Protein AF-0000000083565884 (afdb_homodimer)

Solvent-accessible surface area (backbone atoms only — not comparable to full-atom values): 30016 Å² total; per-residue (Å²): 119,17,56,61,59,46,30,60,46,51,74,33,72,59,46,45,48,50,52,52,52,27,67,76,38,67,40,35,70,66,57,49,22,66,74,66,72,49,54,63,68,60,50,47,53,42,50,52,50,34,39,74,70,49,28,30,48,76,53,93,79,23,34,33,56,29,60,47,24,47,51,52,49,49,50,47,49,53,40,33,52,50,39,27,39,47,63,76,42,49,91,49,38,46,62,48,35,72,76,38,78,78,64,62,69,70,49,48,70,78,40,50,74,33,60,42,37,95,92,40,52,57,44,11,57,49,50,50,52,54,54,58,71,68,54,83,55,64,43,38,41,33,34,46,42,59,80,43,69,73,60,49,49,56,52,49,55,39,44,73,71,64,24,30,35,37,40,32,29,19,48,70,31,62,70,67,49,72,78,72,92,60,68,61,70,54,91,42,52,46,43,30,38,26,84,61,84,50,62,45,28,36,40,38,44,74,62,38,29,37,40,32,38,41,58,93,85,38,59,41,27,28,37,35,31,63,47,65,66,37,35,53,50,51,48,50,55,51,51,60,53,53,73,70,32,43,78,51,85,71,77,57,70,68,81,80,77,80,79,78,78,76,77,77,75,79,69,80,77,81,83,82,132,116,16,58,62,60,47,30,60,45,50,72,32,71,61,46,46,48,51,52,52,51,26,67,75,39,66,40,34,69,64,58,48,22,64,75,66,71,50,54,62,68,59,49,48,52,43,51,51,50,34,39,73,73,50,29,29,48,77,53,95,78,23,33,33,57,30,60,48,23,47,50,51,50,50,48,49,50,55,39,33,53,50,40,26,39,47,62,77,42,50,89,48,39,47,61,48,36,72,75,36,80,78,64,62,67,70,49,49,72,78,39,48,75,34,59,40,36,95,92,41,51,58,44,12,57,52,50,49,51,54,52,58,70,69,54,82,53,63,42,38,40,32,34,46,41,60,80,44,70,72,61,49,49,54,53,48,55,39,41,73,73,65,24,32,35,38,42,34,27,20,48,70,30,63,71,67,48,72,78,73,91,61,69,63,68,54,91,42,52,47,44,30,37,27,84,59,85,49,60,46,28,36,39,36,45,76,63,38,28,36,41,32,39,41,58,95,85,38,59,40,28,28,37,35,30,64,47,66,66,37,34,54,51,51,50,51,55,49,49,59,52,52,74,70,32,44,79,51,84,70,76,58,70,67,79,79,77,83,78,76,78,76,78,74,76,83,67,84,84,75,90,86,130

Radius of gyration: 36.85 Å; Cα contacts (8 Å, |Δi|>4): 838; chains: 2; bounding box: 106×124×92 Å

Foldseek 3Di:
DVVVVVCLCPVDVLLLVLLVVQLVHKAALVVSCVVVVDDSVVSVVSQVVCVVVVQWDDDPRIIHGDPVVVVVSVVVVVVVLQVVLCVVPVVCVVQVCVLPVPDRSCLQSPKDKDFADPVRNCRALVVVLVPLVPDDFQEKEKEDQADDPSVVVSVVVVLVVNRQYEYEYEPVRVVVDDDDPDQRPQPRYWYWYAPDGDQKMWMDGPQKIWIFGHDPRRGGMIMMDRDPSNNVVSVVSRVVRRVRIDIDRSDRPPDPPPPPPPPPVVPPPDDDD/DVVVVVCLCPVDVLLLVLLVVQLVHKAALVVSCVVVVDDSVVSVVSQVVCVVVVQWDDDPRIIHGDPVVVVVSVVVVVVVLQVVLCVVPVVCVVQVCVLPVPDRSCLQSPKDKDFADPVRNCRALVVVLVPLVPDDFQEKEKEDQADDPSVVVSVVVVLVVNRQYEYEYEPVRVVVDDDDPDQRPQPRYWYWYAPDGDQKMWMDGPQKIWIFGHDPRRGGMIMMDRDPSNNVVSVVSRVVRRVRIDIDRSDRPPDPPPPPPPPPVVDDPDDDD

Sequence (546 aa):
MGYDWGKQLFSSPHRLEVLRELRAAPADTQTLTDALSISRVTVQRHLNRCCELGWIHKVDGRYELTPLGDRVCEATATYLDRLDVLESHADVIDGLAAIDDGFDPLVLTEATVSVAESNNPHEPISHYRRAMSEATTDEIRGILPVFSELLIEVHRDLLEAGVETELLTPQSVLEAAPPPDQPVAGGQFTLYVHEEPLEFGVTLTDERAFVGLYDDGAFVACIESDEAAFRDWVVDVYEGHRSRARQVGIEATGARDGDGDGSAANGLDSDSGMGYDWGKQLFSSPHRLEVLRELRAAPADTQTLTDALSISRVTVQRHLNRCCELGWIHKVDGRYELTPLGDRVCEATATYLDRLDVLESHADVIDGLAAIDDGFDPLVLTEATVSVAESNNPHEPISHYRRAMSEATTDEIRGILPVFSELLIEVHRDLLEAGVETELLTPQSVLEAAPPPDQPVAGGQFTLYVHEEPLEFGVTLTDERAFVGLYDDGAFVACIESDEAAFRDWVVDVYEGHRSRARQVGIEATGARDGDGDGSAANGLDSDSG

InterPro domains:
  IPR013561 Methanogenesis regulatory protein FilR1, middle domain [PF08350] (121-243)
  IPR036388 Winged helix-like DNA-binding domain superfamily [G3DSA:1.10.10.10] (8-96)
  IPR036390 Winged helix DNA-binding domain superfamily [SSF46785] (9-85)
  IPR057527 HVO_A0261-like, N-terminal domain [PF25213] (9-84)

Structure (mmCIF, N/CA/C/O backbone):
data_AF-0000000083565884-model_v1
#
loop_
_entity.id
_entity.type
_entity.pdbx_description
1 polymer 'Putative transcriptional regulator'
#
loop_
_atom_site.group_PDB
_atom_site.id
_atom_site.type_symbol
_atom_site.label_atom_id
_atom_site.label_alt_id
_atom_site.label_comp_id
_atom_site.label_asym_id
_atom_site.label_entity_id
_atom_site.label_seq_id
_atom_site.pdbx_PDB_ins_code
_atom_site.Cartn_x
_atom_site.Cartn_y
_atom_site.Cartn_z
_atom_site.occupancy
_atom_site.B_iso_or_equiv
_atom_site.auth_seq_id
_atom_site.auth_comp_id
_atom_site.auth_asym_id
_atom_site.auth_atom_id
_atom_site.pdbx_PDB_model_num
ATOM 1 N N . MET A 1 1 ? -13.641 -5.945 -9.203 1 66.31 1 MET A N 1
ATOM 2 C CA . MET A 1 1 ? -13.312 -7.316 -8.82 1 66.31 1 MET A CA 1
ATOM 3 C C . MET A 1 1 ? -12.562 -7.348 -7.492 1 66.31 1 MET A C 1
ATOM 5 O O . MET A 1 1 ? -12.891 -8.141 -6.605 1 66.31 1 MET A O 1
ATOM 9 N N . GLY A 1 2 ? -11.727 -6.555 -7.047 1 83.81 2 GLY A N 1
ATOM 10 C CA . GLY A 1 2 ? -11.039 -6.562 -5.766 1 83.81 2 GLY A CA 1
ATOM 11 C C . GLY A 1 2 ? -11.93 -6.156 -4.605 1 83.81 2 GLY A C 1
ATOM 12 O O . GLY A 1 2 ? -11.641 -6.492 -3.453 1 83.81 2 GLY A O 1
ATOM 13 N N . TYR A 1 3 ? -13.117 -5.754 -4.961 1 88.62 3 TYR A N 1
ATOM 14 C CA . TYR A 1 3 ? -14.008 -5.223 -3.938 1 88.62 3 TYR A CA 1
ATOM 15 C C . TYR A 1 3 ? -14.695 -6.344 -3.172 1 88.62 3 TYR A C 1
ATOM 17 O O . TYR A 1 3 ? -14.93 -6.23 -1.966 1 88.62 3 TYR A O 1
ATOM 25 N N . ASP A 1 4 ? -14.961 -7.426 -3.844 1 91.38 4 ASP A N 1
ATOM 26 C CA . ASP A 1 4 ? -15.617 -8.555 -3.199 1 91.38 4 ASP A CA 1
ATOM 27 C C . ASP A 1 4 ? -14.758 -9.133 -2.076 1 91.38 4 ASP A C 1
ATOM 29 O O . ASP A 1 4 ? -15.258 -9.43 -0.991 1 91.38 4 ASP A O 1
ATOM 33 N N . TRP A 1 5 ? -13.5 -9.266 -2.395 1 94.12 5 TRP A N 1
ATOM 34 C CA . TRP A 1 5 ? -12.602 -9.773 -1.361 1 94.12 5 TRP A CA 1
ATOM 35 C C . TRP A 1 5 ? -12.477 -8.781 -0.212 1 94.12 5 TRP A C 1
ATOM 37 O O . TRP A 1 5 ? -12.438 -9.172 0.956 1 94.12 5 TRP A O 1
ATOM 47 N N . GLY A 1 6 ? -12.43 -7.496 -0.551 1 94.12 6 GLY A N 1
ATOM 48 C CA . GLY A 1 6 ? -12.461 -6.492 0.5 1 94.12 6 GLY A CA 1
ATOM 49 C C . GLY A 1 6 ? -13.688 -6.594 1.385 1 94.12 6 GLY A C 1
ATOM 50 O O . GLY A 1 6 ? -13.586 -6.535 2.611 1 94.12 6 GLY A O 1
ATOM 51 N N . LYS A 1 7 ? -14.797 -6.801 0.75 1 92.56 7 LYS A N 1
ATOM 52 C CA . LYS A 1 7 ? -16.047 -6.949 1.493 1 92.56 7 LYS A CA 1
ATOM 53 C C . LYS A 1 7 ? -15.984 -8.148 2.432 1 92.56 7 LYS A C 1
ATOM 55 O O . LYS A 1 7 ? -16.453 -8.078 3.57 1 92.56 7 LYS A O 1
ATOM 60 N N . GLN A 1 8 ? -15.414 -9.219 1.93 1 91.88 8 GLN A N 1
ATOM 61 C CA . GLN A 1 8 ? -15.273 -10.414 2.76 1 91.88 8 GLN A CA 1
ATOM 62 C C . GLN A 1 8 ? -14.461 -10.117 4.012 1 91.88 8 GLN A C 1
ATOM 64 O O . GLN A 1 8 ? -14.766 -10.625 5.094 1 91.88 8 GLN A O 1
ATOM 69 N N . LEU A 1 9 ? -13.484 -9.328 3.869 1 93.5 9 LEU A N 1
ATOM 70 C CA . LEU A 1 9 ? -12.539 -9.086 4.949 1 93.5 9 LEU A CA 1
ATOM 71 C C . LEU A 1 9 ? -13.078 -8.055 5.934 1 93.5 9 LEU A C 1
ATOM 73 O O . LEU A 1 9 ? -12.758 -8.094 7.121 1 93.5 9 LEU A O 1
ATOM 77 N N . PHE A 1 10 ? -13.938 -7.156 5.461 1 91.81 10 PHE A N 1
ATOM 78 C CA . PHE A 1 10 ? -14.367 -6.066 6.32 1 91.81 10 PHE A CA 1
ATOM 79 C C . PHE A 1 10 ? -15.812 -6.273 6.777 1 91.81 10 PHE A C 1
ATOM 81 O O . PHE A 1 10 ? -16.328 -5.5 7.578 1 91.81 10 PHE A O 1
ATOM 88 N N . SER A 1 11 ? -16.438 -7.332 6.328 1 85.5 11 SER A N 1
ATOM 89 C CA . SER A 1 11 ? -17.812 -7.621 6.754 1 85.5 11 SER A CA 1
ATOM 90 C C . SER A 1 11 ? -17.828 -8.297 8.125 1 85.5 11 SER A C 1
ATOM 92 O O . SER A 1 11 ? -18.859 -8.32 8.789 1 85.5 11 SER A O 1
ATOM 94 N N . SER A 1 12 ? -16.688 -8.852 8.5 1 82.88 12 SER A N 1
ATOM 95 C CA . SER A 1 12 ? -16.562 -9.477 9.812 1 82.88 12 SER A CA 1
ATOM 96 C C . SER A 1 12 ? -15.172 -9.281 10.391 1 82.88 12 SER A C 1
ATOM 98 O O . SER A 1 12 ? -14.188 -9.797 9.852 1 82.88 12 SER A O 1
ATOM 100 N N . PRO A 1 13 ? -15.156 -8.617 11.5 1 83.62 13 PRO A N 1
ATOM 101 C CA . PRO A 1 13 ? -13.836 -8.445 12.109 1 83.62 13 PRO A CA 1
ATOM 102 C C . PRO A 1 13 ? -13.195 -9.773 12.508 1 83.62 13 PRO A C 1
ATOM 104 O O . PRO A 1 13 ? -11.969 -9.898 12.492 1 83.62 13 PRO A O 1
ATOM 107 N N . HIS A 1 14 ? -13.977 -10.719 12.664 1 90.5 14 HIS A N 1
ATOM 108 C CA . HIS A 1 14 ? -13.461 -12 13.125 1 90.5 14 HIS A CA 1
ATOM 109 C C . HIS A 1 14 ? -12.75 -12.75 12.008 1 90.5 14 HIS A C 1
ATOM 111 O O . HIS A 1 14 ? -11.781 -13.477 12.258 1 90.5 14 HIS A O 1
ATOM 117 N N . ARG A 1 15 ? -13.18 -12.562 10.797 1 91.5 15 ARG A N 1
ATOM 118 C CA . ARG A 1 15 ? -12.531 -13.242 9.68 1 91.5 15 ARG A CA 1
ATOM 119 C C . ARG A 1 15 ? -11.086 -12.789 9.531 1 91.5 15 ARG A C 1
ATOM 121 O O . ARG A 1 15 ? -10.18 -13.609 9.352 1 91.5 15 ARG A O 1
ATOM 128 N N . LEU A 1 16 ? -10.938 -11.5 9.594 1 92.06 16 LEU A N 1
ATOM 129 C CA . LEU A 1 16 ? -9.578 -10.961 9.523 1 92.06 16 LEU A CA 1
ATOM 130 C C . LEU A 1 16 ? -8.742 -11.43 10.703 1 92.06 16 LEU A C 1
ATOM 132 O O . LEU A 1 16 ? -7.559 -11.742 10.555 1 92.06 16 LEU A O 1
ATOM 136 N N . GLU A 1 17 ? -9.344 -11.508 11.828 1 94.38 17 GLU A N 1
ATOM 137 C CA . GLU A 1 17 ? -8.641 -11.961 13.023 1 94.38 17 GLU A CA 1
ATOM 138 C C . GLU A 1 17 ? -8.203 -13.422 12.891 1 94.38 17 GLU A C 1
ATOM 140 O O . GLU A 1 17 ? -7.105 -13.781 13.312 1 94.38 17 GLU A O 1
ATOM 145 N N . VAL A 1 18 ? -9.039 -14.18 12.367 1 96.56 18 VAL A N 1
ATOM 146 C CA . VAL A 1 18 ? -8.719 -15.586 12.133 1 96.56 18 VAL A CA 1
ATOM 147 C C . VAL A 1 18 ? -7.492 -15.688 11.227 1 96.56 18 VAL A C 1
ATOM 149 O O . VAL A 1 18 ? -6.555 -16.438 11.523 1 96.56 18 VAL A O 1
ATOM 152 N N . LEU A 1 19 ? -7.488 -14.938 10.133 1 96.25 19 LEU A N 1
ATOM 153 C CA . LEU A 1 19 ? -6.375 -14.961 9.188 1 96.25 19 LEU A CA 1
ATOM 154 C C . LEU A 1 19 ? -5.09 -14.484 9.859 1 96.25 19 LEU A C 1
ATOM 156 O O . LEU A 1 19 ? -4.02 -15.047 9.625 1 96.25 19 LEU A O 1
ATOM 160 N N . ARG A 1 20 ? -5.246 -13.516 10.711 1 95.44 20 ARG A N 1
ATOM 161 C CA . ARG A 1 20 ? -4.082 -12.984 11.414 1 95.44 20 ARG A CA 1
ATOM 162 C C . ARG A 1 20 ? -3.494 -14.023 12.367 1 95.44 20 ARG A C 1
ATOM 164 O O . ARG A 1 20 ? -2.273 -14.164 12.453 1 95.44 20 ARG A O 1
ATOM 171 N N . GLU A 1 21 ? -4.367 -14.711 13.078 1 97 21 GLU A N 1
ATOM 172 C CA . GLU A 1 21 ? -3.914 -15.766 13.977 1 97 21 GLU A CA 1
ATOM 173 C C . GLU A 1 21 ? -3.195 -16.875 13.219 1 97 21 GLU A C 1
ATOM 175 O O . GLU A 1 21 ? -2.145 -17.344 13.656 1 97 21 GLU A O 1
ATOM 180 N N . LEU A 1 22 ? -3.744 -17.203 12.094 1 97.69 22 LEU A N 1
ATOM 181 C CA . LEU A 1 22 ? -3.16 -18.281 11.297 1 97.69 22 LEU A CA 1
ATOM 182 C C . LEU A 1 22 ? -1.846 -17.828 10.672 1 97.69 22 LEU A C 1
ATOM 184 O O . LEU A 1 22 ? -0.985 -18.656 10.367 1 97.69 22 LEU A O 1
ATOM 188 N N . ARG A 1 23 ? -1.765 -16.562 10.367 1 96.12 23 ARG A N 1
ATOM 189 C CA . ARG A 1 23 ? -0.519 -16.031 9.812 1 96.12 23 ARG A CA 1
ATOM 190 C C . ARG A 1 23 ? 0.621 -16.156 10.82 1 96.12 23 ARG A C 1
ATOM 192 O O . ARG A 1 23 ? 1.775 -16.359 10.438 1 96.12 23 ARG A O 1
ATOM 199 N N . ALA A 1 24 ? 0.293 -16.062 12.062 1 95.56 24 ALA A N 1
ATOM 200 C CA . ALA A 1 24 ? 1.287 -16.25 13.117 1 95.56 24 ALA A CA 1
ATOM 201 C C . ALA A 1 24 ? 1.721 -17.703 13.227 1 95.56 24 ALA A C 1
ATOM 203 O O . ALA A 1 24 ? 2.91 -18 13.375 1 95.56 24 ALA A O 1
ATOM 204 N N . ALA A 1 25 ? 0.725 -18.547 13.18 1 96 25 ALA A N 1
ATOM 205 C CA . ALA A 1 25 ? 0.994 -19.969 13.227 1 96 25 ALA A CA 1
ATOM 206 C C . ALA A 1 25 ? -0.243 -20.781 12.836 1 96 25 ALA A C 1
ATOM 208 O O . ALA A 1 25 ? -1.37 -20.391 13.141 1 96 25 ALA A O 1
ATOM 209 N N . PRO A 1 26 ? 0.029 -21.938 12.25 1 97.44 26 PRO A N 1
ATOM 210 C CA . PRO A 1 26 ? -1.104 -22.844 12.008 1 97.44 26 PRO A CA 1
ATOM 211 C C . PRO A 1 26 ? -1.864 -23.188 13.281 1 97.44 26 PRO A C 1
ATOM 213 O O . PRO A 1 26 ? -1.269 -23.266 14.359 1 97.44 26 PRO A O 1
ATOM 216 N N . ALA A 1 27 ? -3.152 -23.406 13.156 1 98 27 ALA A N 1
ATOM 217 C CA . ALA A 1 27 ? -3.961 -23.641 14.352 1 98 27 ALA A CA 1
ATOM 218 C C . ALA A 1 27 ? -5.199 -24.469 14.008 1 98 27 ALA A C 1
ATOM 220 O O . ALA A 1 27 ? -5.66 -24.469 12.867 1 98 27 ALA A O 1
ATOM 221 N N . ASP A 1 28 ? -5.641 -25.203 15.008 1 97.38 28 ASP A N 1
ATOM 222 C CA . ASP A 1 28 ? -6.918 -25.891 14.852 1 97.38 28 ASP A CA 1
ATOM 223 C C . ASP A 1 28 ? -8.07 -25.047 15.375 1 97.38 28 ASP A C 1
ATOM 225 O O . ASP A 1 28 ? -7.859 -23.938 15.867 1 97.38 28 ASP A O 1
ATOM 229 N N . THR A 1 29 ? -9.242 -25.562 15.203 1 96.5 29 THR A N 1
ATOM 230 C CA . THR A 1 29 ? -10.445 -24.828 15.547 1 96.5 29 THR A CA 1
ATOM 231 C C . THR A 1 29 ? -10.469 -24.469 17.031 1 96.5 29 THR A C 1
ATOM 233 O O . THR A 1 29 ? -10.844 -23.359 17.406 1 96.5 29 THR A O 1
ATOM 236 N N . GLN A 1 30 ? -10.031 -25.359 17.844 1 96.81 30 GLN A N 1
ATOM 237 C CA . GLN A 1 30 ? -10.047 -25.141 19.281 1 96.81 30 GLN A CA 1
ATOM 238 C C . GLN A 1 30 ? -9.094 -24 19.672 1 96.81 30 GLN A C 1
ATOM 240 O O . GLN A 1 30 ? -9.461 -23.125 20.453 1 96.81 30 GLN A O 1
ATOM 245 N N . THR A 1 31 ? -7.914 -24.078 19.156 1 97.25 31 THR A N 1
ATOM 246 C CA . THR A 1 31 ? -6.918 -23.047 19.422 1 97.25 31 THR A CA 1
ATOM 247 C C . THR A 1 31 ? -7.441 -21.672 19 1 97.25 31 THR A C 1
ATOM 249 O O . THR A 1 31 ? -7.277 -20.703 19.734 1 97.25 31 THR A O 1
ATOM 252 N N . LEU A 1 32 ? -8.078 -21.594 17.875 1 97.62 32 LEU A N 1
ATOM 253 C CA . LEU A 1 32 ? -8.609 -20.328 17.375 1 97.62 32 LEU A CA 1
ATOM 254 C C . LEU A 1 32 ? -9.773 -19.844 18.234 1 97.62 32 LEU A C 1
ATOM 256 O O . LEU A 1 32 ? -9.891 -18.656 18.5 1 97.62 32 LEU A O 1
ATOM 260 N N . THR A 1 33 ? -10.648 -20.781 18.688 1 97.38 33 THR A N 1
ATOM 261 C CA . THR A 1 33 ? -11.758 -20.438 19.578 1 97.38 33 THR A CA 1
ATOM 262 C C . THR A 1 33 ? -11.25 -19.812 20.875 1 97.38 33 THR A C 1
ATOM 264 O O . THR A 1 33 ? -11.773 -18.797 21.328 1 97.38 33 THR A O 1
ATOM 267 N N . ASP A 1 34 ? -10.211 -20.375 21.375 1 96.94 34 ASP A N 1
ATOM 268 C CA . ASP A 1 34 ? -9.625 -19.891 22.625 1 96.94 34 ASP A CA 1
ATOM 269 C C . ASP A 1 34 ? -8.953 -18.531 22.422 1 96.94 34 ASP A C 1
ATOM 271 O O . ASP A 1 34 ? -9.125 -17.625 23.234 1 96.94 34 ASP A O 1
ATOM 275 N N . ALA A 1 35 ? -8.234 -18.406 21.359 1 95.62 35 ALA A N 1
ATOM 276 C CA . ALA A 1 35 ? -7.445 -17.203 21.094 1 95.62 35 ALA A CA 1
ATOM 277 C C . ALA A 1 35 ? -8.352 -16 20.797 1 95.62 35 ALA A C 1
ATOM 279 O O . ALA A 1 35 ? -8.047 -14.883 21.203 1 95.62 35 ALA A O 1
ATOM 280 N N . LEU A 1 36 ? -9.438 -16.219 20.125 1 95.38 36 LEU A N 1
ATOM 281 C CA . LEU A 1 36 ? -10.281 -15.125 19.656 1 95.38 36 LEU A CA 1
ATOM 282 C C . LEU A 1 36 ? -11.469 -14.922 20.578 1 95.38 36 LEU A C 1
ATOM 284 O O . LEU A 1 36 ? -12.18 -13.914 20.484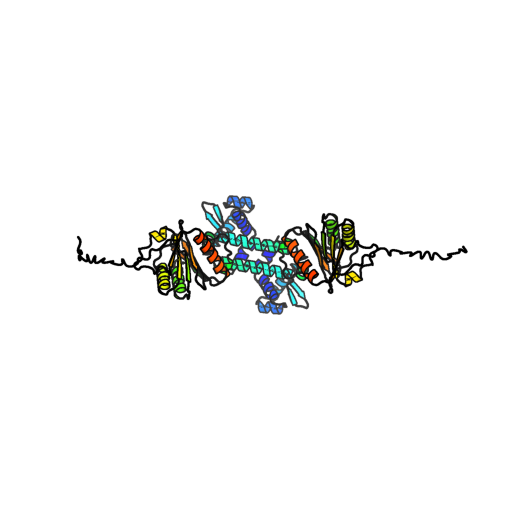 1 95.38 36 LEU A O 1
ATOM 288 N N . SER A 1 37 ? -11.734 -15.797 21.453 1 94.88 37 SER A N 1
ATOM 289 C CA . SER A 1 37 ? -12.836 -15.734 22.406 1 94.88 37 SER A CA 1
ATOM 290 C C . SER A 1 37 ? -14.18 -15.57 21.703 1 94.88 37 SER A C 1
ATOM 292 O O . SER A 1 37 ? -14.977 -14.703 22.062 1 94.88 37 SER A O 1
ATOM 294 N N . ILE A 1 38 ? -14.32 -16.297 20.656 1 94.44 38 ILE A N 1
ATOM 295 C CA . ILE A 1 38 ? -15.594 -16.375 19.953 1 94.44 38 ILE A CA 1
ATOM 296 C C . ILE A 1 38 ? -16.031 -17.844 19.859 1 94.44 38 ILE A C 1
ATOM 298 O O . ILE A 1 38 ? -15.242 -18.75 20.109 1 94.44 38 ILE A O 1
ATOM 302 N N . SER A 1 39 ? -17.266 -18.125 19.531 1 95.25 39 SER A N 1
ATOM 303 C CA . SER A 1 39 ? -17.828 -19.469 19.531 1 95.25 39 SER A CA 1
ATOM 304 C C . SER A 1 39 ? -17.172 -20.344 18.469 1 95.25 39 SER A C 1
ATOM 306 O O . SER A 1 39 ? -16.719 -19.844 17.438 1 95.25 39 SER A O 1
ATOM 308 N N . ARG A 1 40 ? -17.172 -21.641 18.75 1 96.44 40 ARG A N 1
ATOM 309 C CA . ARG A 1 40 ? -16.641 -22.625 17.812 1 96.44 40 ARG A CA 1
ATOM 310 C C . ARG A 1 40 ? -17.375 -22.578 16.484 1 96.44 40 ARG A C 1
ATOM 312 O O . AR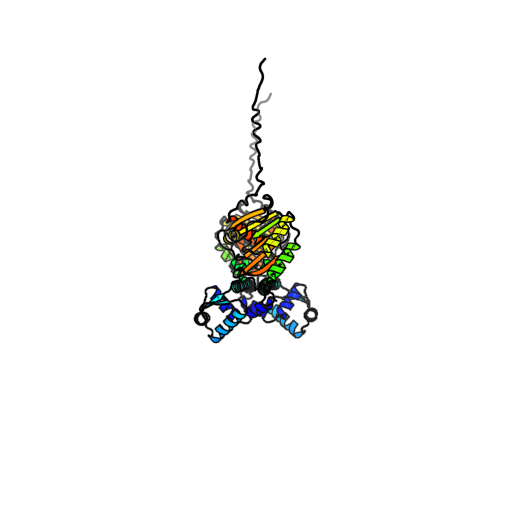G A 1 40 ? -16.781 -22.703 15.414 1 96.44 40 ARG A O 1
ATOM 319 N N . VAL A 1 41 ? -18.625 -22.344 16.531 1 96.31 41 VAL A N 1
ATOM 320 C CA . VAL A 1 41 ? -19.469 -22.297 15.336 1 96.31 41 VAL A CA 1
ATOM 321 C C . VAL A 1 41 ? -19.062 -21.109 14.461 1 96.31 41 VAL A C 1
ATOM 323 O O . VAL A 1 41 ? -18.938 -21.25 13.242 1 96.31 41 VAL A O 1
ATOM 326 N N . THR A 1 42 ? -18.828 -19.969 15.047 1 95.25 42 THR A N 1
ATOM 327 C CA . THR A 1 42 ? -18.406 -18.766 14.328 1 95.25 42 THR A CA 1
ATOM 328 C C . THR A 1 42 ? -17.031 -18.953 13.711 1 95.25 42 THR A C 1
ATOM 330 O O . THR A 1 42 ? -16.797 -18.594 12.555 1 95.25 42 THR A O 1
ATOM 333 N N . VAL A 1 43 ? -16.125 -19.547 14.477 1 97.06 43 VAL A N 1
ATOM 334 C CA . VAL A 1 43 ? -14.789 -19.812 13.977 1 97.06 43 VAL A CA 1
ATOM 335 C C . VAL A 1 43 ? -14.867 -20.734 12.766 1 97.06 43 VAL A C 1
ATOM 337 O O . VAL A 1 43 ? -14.242 -20.484 11.734 1 97.06 43 VAL A O 1
ATOM 340 N N . GLN A 1 44 ? -15.641 -21.719 12.891 1 96.81 44 GLN A N 1
ATOM 341 C CA . GLN A 1 44 ? -15.766 -22.703 11.82 1 96.81 44 GLN A CA 1
ATOM 342 C C . GLN A 1 44 ? -16.344 -22.078 10.562 1 96.81 44 GLN A C 1
ATOM 344 O O . GLN A 1 44 ? -15.922 -22.375 9.445 1 96.81 44 GLN A O 1
ATOM 349 N N . ARG A 1 45 ? -17.328 -21.25 10.75 1 96.62 45 ARG A N 1
ATOM 350 C CA . ARG A 1 45 ? -17.922 -20.547 9.617 1 96.62 45 ARG A CA 1
ATOM 351 C C . ARG A 1 45 ? -16.875 -19.734 8.867 1 96.62 45 ARG A C 1
ATOM 353 O O . ARG A 1 45 ? -16.844 -19.766 7.633 1 96.62 45 ARG A O 1
ATOM 360 N N . HIS A 1 46 ? -16.062 -19.031 9.594 1 96.75 46 HIS A N 1
ATOM 361 C CA . HIS A 1 46 ? -15.031 -18.203 8.969 1 96.75 46 HIS A CA 1
ATOM 362 C C . HIS A 1 46 ? -13.953 -19.062 8.32 1 96.75 46 HIS A C 1
ATOM 364 O O . HIS A 1 46 ? -13.461 -18.734 7.242 1 96.75 46 HIS A O 1
ATOM 370 N N . LEU A 1 47 ? -13.594 -20.156 8.969 1 97.75 47 LEU A N 1
ATOM 371 C CA . LEU A 1 47 ? -12.617 -21.078 8.391 1 97.75 47 LEU A CA 1
ATOM 372 C C . LEU A 1 47 ? -13.125 -21.656 7.078 1 97.75 47 LEU A C 1
ATOM 374 O O . LEU A 1 47 ? -12.391 -21.719 6.09 1 97.75 47 LEU A O 1
ATOM 378 N N . ASN A 1 48 ? -14.375 -22.047 7.086 1 97.12 48 ASN A N 1
ATOM 379 C CA . ASN A 1 48 ? -14.977 -22.578 5.867 1 97.12 48 ASN A CA 1
ATOM 380 C C . ASN A 1 48 ? -14.969 -21.562 4.738 1 97.12 48 ASN A C 1
ATOM 382 O O . ASN A 1 48 ? -14.625 -21.891 3.6 1 97.12 48 ASN A O 1
ATOM 386 N N . ARG A 1 49 ? -15.312 -20.375 5.066 1 96.06 49 ARG A N 1
ATOM 387 C CA . ARG A 1 49 ? -15.344 -19.312 4.07 1 96.06 49 ARG A CA 1
ATOM 388 C C . ARG A 1 49 ? -13.945 -19.031 3.531 1 96.06 49 ARG A C 1
ATOM 390 O O . ARG A 1 49 ? -13.766 -18.859 2.322 1 96.06 49 ARG A O 1
ATOM 397 N N . CYS A 1 50 ? -12.969 -18.969 4.395 1 97.25 50 CYS A N 1
ATOM 398 C CA . CYS A 1 50 ? -11.594 -18.703 3.982 1 97.25 50 CYS A CA 1
ATOM 399 C C . CYS A 1 50 ? -11.062 -19.844 3.109 1 97.25 50 CYS A C 1
ATOM 401 O O . CYS A 1 50 ? -10.297 -19.594 2.174 1 97.25 50 CYS A O 1
ATOM 403 N N . CYS A 1 51 ? -11.492 -21.062 3.414 1 97.69 51 CYS A N 1
ATOM 404 C CA . CYS A 1 51 ? -11.133 -22.203 2.576 1 97.69 51 CYS A CA 1
ATOM 405 C C . CYS A 1 51 ? -11.742 -22.078 1.185 1 97.69 51 CYS A C 1
ATOM 407 O O . CYS A 1 51 ? -11.055 -22.297 0.181 1 97.69 51 CYS A O 1
ATOM 409 N N . GLU A 1 52 ? -12.984 -21.656 1.166 1 96.44 52 GLU A N 1
ATOM 410 C CA . GLU A 1 52 ? -13.688 -21.469 -0.1 1 96.44 52 GLU A CA 1
ATOM 411 C C . GLU A 1 52 ? -13 -20.406 -0.96 1 96.44 52 GLU A C 1
ATOM 413 O O . GLU A 1 52 ? -12.984 -20.516 -2.188 1 96.44 52 GLU A O 1
ATOM 418 N N . LEU A 1 53 ? -12.406 -19.438 -0.329 1 95.75 53 LEU A N 1
ATOM 419 C CA . LEU A 1 53 ? -11.758 -18.328 -1.026 1 95.75 53 LEU A CA 1
ATOM 420 C C . LEU A 1 53 ? -10.32 -18.672 -1.387 1 95.75 53 LEU A C 1
ATOM 422 O O . LEU A 1 53 ? -9.648 -17.922 -2.088 1 95.75 53 LEU A O 1
ATOM 426 N N . GLY A 1 54 ? -9.828 -19.781 -0.837 1 97.31 54 GLY A N 1
ATOM 427 C CA . GLY A 1 54 ? -8.484 -20.25 -1.138 1 97.31 54 GLY A CA 1
ATOM 428 C C . GLY A 1 54 ? -7.418 -19.594 -0.276 1 97.31 54 GLY A C 1
ATOM 429 O O . GLY A 1 54 ? -6.223 -19.703 -0.568 1 97.31 54 GLY A O 1
ATOM 430 N N . TRP A 1 55 ? -7.848 -18.922 0.815 1 98.19 55 TRP A N 1
ATOM 431 C CA . TRP A 1 55 ? -6.914 -18.172 1.647 1 98.19 55 TRP A CA 1
ATOM 432 C C . TRP A 1 55 ? -6.246 -19.094 2.672 1 98.19 55 TRP A C 1
ATOM 434 O O . TRP A 1 55 ? -5.172 -18.781 3.188 1 98.19 55 TRP A O 1
ATOM 444 N N . ILE A 1 56 ? -6.883 -20.234 3 1 98.5 56 ILE A N 1
ATOM 445 C CA . ILE A 1 56 ? -6.32 -21.203 3.938 1 98.5 56 ILE A CA 1
ATOM 446 C C . ILE A 1 56 ? -6.594 -22.625 3.441 1 98.5 56 ILE A C 1
ATOM 448 O O . ILE A 1 56 ? -7.43 -22.828 2.559 1 98.5 56 ILE A O 1
ATOM 452 N N . HIS A 1 57 ? -5.875 -23.547 3.895 1 97.94 57 HIS A N 1
ATOM 453 C CA . HIS A 1 57 ? -6.168 -24.953 3.686 1 97.94 57 HIS A CA 1
ATOM 454 C C . HIS A 1 57 ? -5.969 -25.766 4.969 1 97.94 57 HIS A C 1
ATOM 456 O O . HIS A 1 57 ? -5.297 -25.297 5.895 1 97.94 57 HIS A O 1
ATOM 462 N N . LYS A 1 58 ? -6.629 -26.812 5.047 1 96.88 58 LYS A N 1
ATOM 463 C CA . LYS A 1 58 ? -6.555 -27.719 6.195 1 96.88 58 LYS A CA 1
ATOM 464 C C . LYS A 1 58 ? -5.551 -28.844 5.945 1 96.88 58 LYS A C 1
ATOM 466 O O . LYS A 1 58 ? -5.605 -29.516 4.91 1 96.88 58 LYS A O 1
ATOM 471 N N . VAL A 1 59 ? -4.609 -28.953 6.848 1 94.81 59 VAL A N 1
ATOM 472 C CA . VAL A 1 59 ? -3.602 -30 6.789 1 94.81 59 VAL A CA 1
ATOM 473 C C . VAL A 1 59 ? -3.518 -30.719 8.141 1 94.81 59 VAL A C 1
ATOM 475 O O . VAL A 1 59 ? -3.195 -30.094 9.156 1 94.81 59 VAL A O 1
ATOM 478 N N . ASP A 1 60 ? -3.746 -31.953 8.086 1 93.44 60 ASP A N 1
ATOM 479 C CA . ASP A 1 60 ? -3.643 -32.781 9.273 1 93.44 60 ASP A CA 1
ATOM 480 C C . ASP A 1 60 ? -4.422 -32.188 10.438 1 93.44 60 ASP A C 1
ATOM 482 O O . ASP A 1 60 ? -3.879 -32.031 11.539 1 93.44 60 ASP A O 1
ATOM 486 N N . GLY A 1 61 ? -5.547 -31.703 10.164 1 93.56 61 GLY A N 1
ATOM 487 C CA . GLY A 1 61 ? -6.453 -31.219 11.195 1 93.56 61 GLY A CA 1
ATOM 488 C C . GLY A 1 61 ? -6.191 -29.781 11.609 1 93.56 61 GLY A C 1
ATOM 489 O O . GLY A 1 61 ? -6.887 -29.234 12.469 1 93.56 61 GLY A O 1
ATOM 490 N N . ARG A 1 62 ? -5.219 -29.203 10.977 1 97.31 62 ARG A N 1
ATOM 491 C CA . ARG A 1 62 ? -4.898 -27.812 11.281 1 97.31 62 ARG A CA 1
ATOM 492 C C . ARG A 1 62 ? -5.051 -26.922 10.047 1 97.31 62 ARG A C 1
ATOM 494 O O . ARG A 1 62 ? -4.957 -27.406 8.922 1 97.31 62 ARG A O 1
ATOM 501 N N . TYR A 1 63 ? -5.32 -25.719 10.336 1 98.38 63 TYR A N 1
ATOM 502 C CA . TYR A 1 63 ? -5.469 -24.766 9.25 1 98.38 63 TYR A CA 1
ATOM 503 C C . TYR A 1 63 ? -4.207 -23.922 9.078 1 98.38 63 TYR A C 1
ATOM 505 O O . TYR A 1 63 ? -3.586 -23.531 10.07 1 98.38 63 TYR A O 1
ATOM 513 N N . GLU A 1 64 ? -3.881 -23.703 7.832 1 98.19 64 GLU A N 1
ATOM 514 C CA . GLU A 1 64 ? -2.727 -22.875 7.492 1 98.19 64 GLU A CA 1
ATOM 515 C C . GLU A 1 64 ? -3.057 -21.906 6.363 1 98.19 64 GLU A C 1
ATOM 517 O O . GLU A 1 64 ? -3.879 -22.203 5.496 1 98.19 64 GLU A O 1
ATOM 522 N N . LEU A 1 65 ? -2.385 -20.75 6.402 1 97.81 65 LEU A N 1
ATOM 523 C CA . LEU A 1 65 ? -2.535 -19.828 5.289 1 97.81 65 LEU A CA 1
ATOM 524 C C . LEU A 1 65 ? -1.896 -20.391 4.023 1 97.81 65 LEU A C 1
ATOM 526 O O . LEU A 1 65 ? -0.816 -20.984 4.078 1 97.81 65 LEU A O 1
ATOM 530 N N . THR A 1 66 ? -2.572 -20.25 2.951 1 97.62 66 THR A N 1
ATOM 531 C CA . THR A 1 66 ? -1.908 -20.438 1.665 1 97.62 66 THR A CA 1
ATOM 532 C C . THR A 1 66 ? -1.038 -19.234 1.33 1 97.62 66 THR A C 1
ATOM 534 O O . THR A 1 66 ? -1.173 -18.172 1.946 1 97.62 66 THR A O 1
ATOM 537 N N . PRO A 1 67 ? -0.165 -19.344 0.406 1 97.19 67 PRO A N 1
ATOM 538 C CA . PRO A 1 67 ? 0.554 -18.156 -0.046 1 97.19 67 PRO A CA 1
ATOM 539 C C . PRO A 1 67 ? -0.382 -17.047 -0.524 1 97.19 67 PRO A C 1
ATOM 541 O O . PRO A 1 67 ? -0.135 -15.867 -0.261 1 97.19 67 PRO A O 1
ATOM 544 N N . LEU A 1 68 ? -1.426 -17.422 -1.179 1 97.69 68 LEU A N 1
ATOM 545 C CA . LEU A 1 68 ? -2.445 -16.453 -1.573 1 97.69 68 LEU A CA 1
ATOM 546 C C . LEU A 1 68 ? -3.021 -15.742 -0.353 1 97.69 68 LEU A C 1
ATOM 548 O O . LEU A 1 68 ? -3.084 -14.508 -0.32 1 97.69 68 LEU A O 1
ATOM 552 N N . GLY A 1 69 ? -3.418 -16.562 0.601 1 97.69 69 GLY A N 1
ATOM 553 C CA . GLY A 1 69 ? -3.947 -15.984 1.829 1 97.69 69 GLY A CA 1
ATOM 554 C C . GLY A 1 69 ? -2.969 -15.062 2.529 1 97.69 69 GLY A C 1
ATOM 555 O O . GLY A 1 69 ? -3.363 -14.023 3.066 1 97.69 69 GLY A O 1
ATOM 556 N N . ASP A 1 70 ? -1.767 -15.5 2.512 1 97.31 70 ASP A N 1
ATOM 557 C CA . ASP A 1 70 ? -0.725 -14.68 3.125 1 97.31 70 ASP A CA 1
ATOM 558 C C . ASP A 1 70 ? -0.612 -13.32 2.43 1 97.31 70 ASP A C 1
ATOM 560 O O . ASP A 1 70 ? -0.465 -12.297 3.09 1 97.31 70 ASP A O 1
ATOM 564 N N . ARG A 1 71 ? -0.678 -13.297 1.127 1 97.38 71 ARG A N 1
ATOM 565 C CA . ARG A 1 71 ? -0.602 -12.055 0.369 1 97.38 71 ARG A CA 1
ATOM 566 C C . ARG A 1 71 ? -1.817 -11.172 0.64 1 97.38 71 ARG A C 1
ATOM 568 O O . ARG A 1 71 ? -1.696 -9.945 0.726 1 97.38 71 ARG A O 1
ATOM 575 N N . VAL A 1 72 ? -2.932 -11.789 0.725 1 97.31 72 VAL A N 1
ATOM 576 C CA . VAL A 1 72 ? -4.156 -11.055 1.041 1 97.31 72 VAL A CA 1
ATOM 577 C C . VAL A 1 72 ? -4.035 -10.414 2.422 1 97.31 72 VAL A C 1
ATOM 579 O O . VAL A 1 72 ? -4.348 -9.234 2.596 1 97.31 72 VAL A O 1
ATOM 582 N N . CYS A 1 73 ? -3.539 -11.172 3.381 1 96.31 73 CYS A N 1
ATOM 583 C CA . CYS A 1 73 ? -3.352 -10.664 4.734 1 96.31 73 CYS A CA 1
ATOM 584 C C . CYS A 1 73 ? -2.363 -9.5 4.746 1 96.31 73 CYS A C 1
ATOM 586 O O . CYS A 1 73 ? -2.602 -8.484 5.398 1 96.31 73 CYS A O 1
ATOM 588 N N . GLU A 1 74 ? -1.309 -9.711 4.016 1 95.81 74 GLU A N 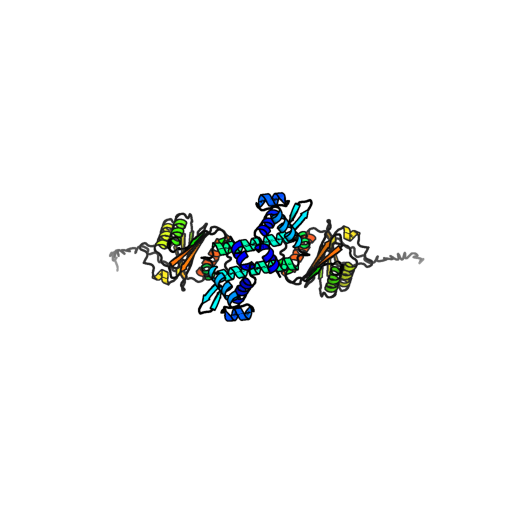1
ATOM 589 C CA . GLU A 1 74 ? -0.288 -8.664 3.961 1 95.81 74 GLU A CA 1
ATOM 590 C C . GLU A 1 74 ? -0.841 -7.383 3.348 1 95.81 74 GLU A C 1
ATOM 592 O O . GLU A 1 74 ? -0.628 -6.293 3.879 1 95.81 74 GLU A O 1
ATOM 597 N N . ALA A 1 75 ? -1.514 -7.512 2.23 1 96.56 75 ALA A N 1
ATOM 598 C CA . ALA A 1 75 ? -2.131 -6.359 1.579 1 96.56 75 ALA A CA 1
ATOM 599 C C . ALA A 1 75 ? -3.111 -5.656 2.518 1 96.56 75 ALA A C 1
ATOM 601 O O . ALA A 1 75 ? -3.125 -4.426 2.604 1 96.56 75 ALA A O 1
ATOM 602 N N . THR A 1 76 ? -3.875 -6.445 3.248 1 96.38 76 THR A N 1
ATOM 603 C CA . THR A 1 76 ? -4.879 -5.898 4.152 1 96.38 76 THR A CA 1
ATOM 604 C C . THR A 1 76 ? -4.219 -5.203 5.34 1 96.38 76 THR A C 1
ATOM 606 O O . THR A 1 76 ? -4.633 -4.113 5.742 1 96.38 76 THR A O 1
ATOM 609 N N . ALA A 1 77 ? -3.207 -5.832 5.859 1 94.56 77 ALA A N 1
ATOM 610 C CA . ALA A 1 77 ? -2.486 -5.242 6.984 1 94.56 77 ALA A CA 1
ATOM 611 C C . ALA A 1 77 ? -1.876 -3.896 6.598 1 94.56 77 ALA A C 1
ATOM 613 O O . ALA A 1 77 ? -1.975 -2.924 7.348 1 94.56 77 ALA A O 1
ATOM 614 N N . THR A 1 78 ? -1.277 -3.869 5.465 1 95.62 78 THR A N 1
ATOM 615 C CA . THR A 1 78 ? -0.67 -2.639 4.969 1 95.62 78 THR A CA 1
ATOM 616 C C . THR A 1 78 ? -1.722 -1.547 4.797 1 95.62 78 THR A C 1
ATOM 618 O O . THR A 1 78 ? -1.49 -0.392 5.16 1 95.62 78 THR A O 1
ATOM 621 N N . TYR A 1 79 ? -2.791 -1.927 4.246 1 97.06 79 TYR A N 1
ATOM 622 C CA . TYR A 1 79 ? -3.902 -1.003 4.051 1 97.06 79 TYR A CA 1
ATOM 623 C C . TYR A 1 79 ? -4.406 -0.465 5.387 1 97.06 79 TYR A C 1
ATOM 625 O O . TYR A 1 79 ? -4.57 0.746 5.551 1 97.06 79 TYR A O 1
ATOM 633 N N . LEU A 1 80 ? -4.574 -1.33 6.348 1 95.88 80 LEU A N 1
ATOM 634 C CA . LEU A 1 80 ? -5.09 -0.95 7.66 1 95.88 80 LEU A CA 1
ATOM 635 C C . LEU A 1 80 ? -4.094 -0.062 8.398 1 95.88 80 LEU A C 1
ATOM 637 O O . LEU A 1 80 ? -4.488 0.852 9.125 1 95.88 80 LEU A O 1
ATOM 641 N N . ASP A 1 81 ? -2.834 -0.376 8.234 1 95.19 81 ASP A N 1
ATOM 642 C CA . ASP A 1 81 ? -1.813 0.479 8.836 1 95.19 81 ASP A CA 1
ATOM 643 C C . ASP A 1 81 ? -1.934 1.914 8.328 1 95.19 81 ASP A C 1
ATOM 645 O O . ASP A 1 81 ? -1.834 2.865 9.109 1 95.19 81 ASP A O 1
ATOM 649 N N . ARG A 1 82 ? -2.156 2.043 7.062 1 96.94 82 ARG A N 1
ATOM 650 C CA . ARG A 1 82 ? -2.291 3.369 6.469 1 96.94 82 ARG A CA 1
ATOM 651 C C . ARG A 1 82 ? -3.557 4.062 6.961 1 96.94 82 ARG A C 1
ATOM 653 O O . ARG A 1 82 ? -3.521 5.238 7.336 1 96.94 82 ARG A O 1
ATOM 660 N N . LEU A 1 83 ? -4.641 3.322 7.004 1 97.31 83 LEU A N 1
ATOM 661 C CA . LEU A 1 83 ? -5.883 3.91 7.496 1 97.31 83 LEU A CA 1
ATOM 662 C C . LEU A 1 83 ? -5.746 4.328 8.953 1 97.31 83 LEU A C 1
ATOM 664 O O . LEU A 1 83 ? -6.289 5.355 9.367 1 97.31 83 LEU A O 1
ATOM 668 N N . ASP A 1 84 ? -5.047 3.518 9.68 1 96.69 84 ASP A N 1
ATOM 669 C CA . ASP A 1 84 ? -4.852 3.811 11.102 1 96.69 84 ASP A CA 1
ATOM 670 C C . ASP A 1 84 ? -4.113 5.133 11.289 1 96.69 84 ASP A C 1
ATOM 672 O O . ASP A 1 84 ? -4.52 5.969 12.102 1 96.69 84 ASP A O 1
ATOM 676 N N . VAL A 1 85 ? -3.09 5.312 10.539 1 97.19 85 VAL A N 1
ATOM 677 C CA . VAL A 1 85 ? -2.295 6.531 10.641 1 97.19 85 VAL A CA 1
ATOM 678 C C . VAL A 1 85 ? -3.131 7.73 10.203 1 97.19 85 VAL A C 1
ATOM 680 O O . VAL A 1 85 ? -3.133 8.766 10.867 1 97.19 85 VAL A O 1
ATOM 683 N N . LEU A 1 86 ? -3.852 7.59 9.133 1 97.88 86 LEU A N 1
ATOM 684 C CA . LEU A 1 86 ? -4.684 8.672 8.625 1 97.88 86 LEU A CA 1
ATOM 685 C C . LEU A 1 86 ? -5.781 9.031 9.617 1 97.88 86 LEU A C 1
ATOM 687 O O . LEU A 1 86 ? -6.031 10.211 9.875 1 97.88 86 LEU A O 1
ATOM 691 N N . GLU A 1 87 ? -6.348 8.008 10.172 1 96.56 87 GLU A N 1
ATOM 692 C CA . GLU A 1 87 ? -7.418 8.227 11.141 1 96.56 87 GLU A CA 1
ATOM 693 C C . GLU A 1 87 ? -6.875 8.859 12.422 1 96.56 87 GLU A C 1
ATOM 695 O O . GLU A 1 87 ? -7.445 9.828 12.922 1 96.56 87 GLU A O 1
ATOM 700 N N . SER A 1 88 ? -5.766 8.367 12.914 1 96 88 SER A N 1
ATOM 701 C CA . SER A 1 88 ? -5.184 8.828 14.172 1 96 88 SER A CA 1
ATOM 702 C C . SER A 1 88 ? -4.664 10.25 14.055 1 96 88 SER A C 1
ATOM 704 O O . SER A 1 88 ? -4.586 10.977 15.055 1 96 88 SER A O 1
ATOM 706 N N . HIS A 1 89 ? -4.316 10.648 12.844 1 97.12 89 HIS A N 1
ATOM 707 C CA . HIS A 1 89 ? -3.725 11.969 12.656 1 97.12 89 HIS A CA 1
ATOM 708 C C . HIS A 1 89 ? -4.527 12.789 11.648 1 97.12 89 HIS A C 1
ATOM 710 O O . HIS A 1 89 ? -3.961 13.602 10.914 1 97.12 89 HIS A O 1
ATOM 716 N N . ALA A 1 90 ? -5.801 12.539 11.625 1 96.69 90 ALA A N 1
ATOM 717 C CA . ALA A 1 90 ? -6.699 13.18 10.664 1 96.69 90 ALA A CA 1
ATOM 718 C C . ALA A 1 90 ? -6.613 14.703 10.766 1 96.69 90 ALA A C 1
ATOM 720 O O . ALA A 1 90 ? -6.648 15.398 9.742 1 96.69 90 ALA A O 1
ATOM 721 N N . ASP A 1 91 ? -6.379 15.227 11.938 1 96 91 ASP A N 1
ATOM 722 C CA . ASP A 1 91 ? -6.438 16.656 12.211 1 96 91 ASP A CA 1
ATOM 723 C C . ASP A 1 91 ? -5.285 17.391 11.531 1 96 91 ASP A C 1
ATOM 725 O O . ASP A 1 91 ? -5.352 18.609 11.336 1 96 91 ASP A O 1
ATOM 729 N N . VAL A 1 92 ? -4.223 16.625 11.164 1 97.94 92 VAL A N 1
ATOM 730 C CA . VAL A 1 92 ? -3.051 17.359 10.688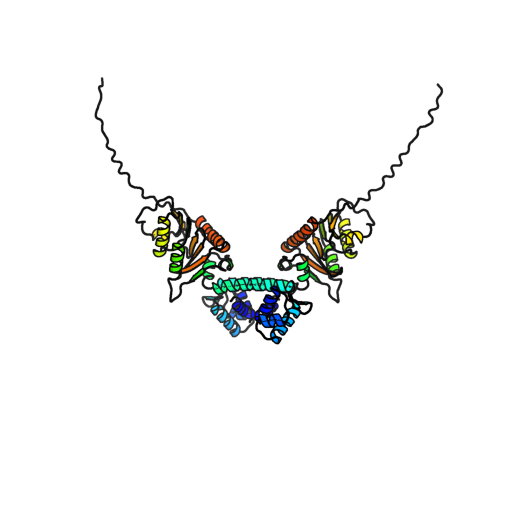 1 97.94 92 VAL A CA 1
ATOM 731 C C . VAL A 1 92 ? -2.758 16.984 9.234 1 97.94 92 VAL A C 1
ATOM 733 O O . VAL A 1 92 ? -1.875 17.578 8.609 1 97.94 92 VAL A O 1
ATOM 736 N N . ILE A 1 93 ? -3.527 16.109 8.633 1 98.19 93 ILE A N 1
ATOM 737 C CA . ILE A 1 93 ? -3.236 15.602 7.297 1 98.19 93 ILE A CA 1
ATOM 738 C C . ILE A 1 93 ? -3.379 16.734 6.277 1 98.19 93 ILE A C 1
ATOM 740 O O . ILE A 1 93 ? -2.512 16.922 5.422 1 98.19 93 ILE A O 1
ATOM 744 N N . ASP A 1 94 ? -4.422 17.531 6.367 1 96.81 94 ASP A N 1
ATOM 745 C CA . ASP A 1 94 ? -4.645 18.609 5.41 1 96.81 94 ASP A CA 1
ATOM 746 C C . ASP A 1 94 ? -3.529 19.656 5.484 1 96.81 94 ASP A C 1
ATOM 748 O O . ASP A 1 94 ? -3.053 20.141 4.457 1 96.81 94 ASP A O 1
ATOM 752 N N . GLY A 1 95 ? -3.115 19.953 6.703 1 97.06 95 GLY A N 1
ATOM 753 C CA . GLY A 1 95 ? -2.018 20.906 6.879 1 97.06 95 GLY A CA 1
ATOM 754 C C . GLY A 1 95 ? -0.707 20.391 6.301 1 97.06 95 GLY A C 1
ATOM 755 O O . GLY A 1 95 ? 0.031 21.156 5.672 1 97.06 95 GLY A O 1
ATOM 756 N N . LEU A 1 96 ? -0.433 19.109 6.516 1 97.88 96 LEU A N 1
ATOM 757 C CA . LEU A 1 96 ? 0.803 18.531 6.004 1 97.88 96 LEU A CA 1
ATOM 758 C C . LEU A 1 96 ? 0.776 18.453 4.48 1 97.88 96 LEU A C 1
ATOM 760 O O . LEU A 1 96 ? 1.798 18.672 3.824 1 97.88 96 LEU A O 1
ATOM 764 N N . ALA A 1 97 ? -0.396 18.172 3.994 1 97.06 97 ALA A N 1
ATOM 765 C CA . ALA A 1 97 ? -0.545 18.109 2.543 1 97.06 97 ALA A CA 1
ATOM 766 C C . ALA A 1 97 ? -0.29 19.469 1.904 1 97.06 97 ALA A C 1
ATOM 768 O O . ALA A 1 97 ? 0.22 19.547 0.784 1 97.06 97 ALA A O 1
ATOM 769 N N . ALA A 1 98 ? -0.648 20.531 2.578 1 96.06 98 ALA A N 1
ATOM 770 C CA . ALA A 1 98 ? -0.4 21.891 2.088 1 96.06 98 ALA A CA 1
ATOM 771 C C . ALA A 1 98 ? 1.096 22.188 2.031 1 96.06 98 ALA A C 1
ATOM 773 O O . ALA A 1 98 ? 1.547 22.984 1.199 1 96.06 98 ALA A O 1
ATOM 774 N N . ILE A 1 99 ? 1.865 21.531 2.879 1 97.12 99 ILE A N 1
ATOM 775 C CA . ILE A 1 99 ? 3.316 21.688 2.902 1 97.12 99 ILE A CA 1
ATOM 776 C C . ILE A 1 99 ? 3.939 20.891 1.759 1 97.12 99 ILE A C 1
ATOM 778 O O . ILE A 1 99 ? 4.773 21.406 1.015 1 97.12 99 ILE A O 1
ATOM 782 N N . ASP A 1 100 ? 3.555 19.672 1.711 1 96.88 100 ASP A N 1
ATOM 783 C CA . ASP A 1 100 ? 4.027 18.719 0.714 1 96.88 100 ASP A CA 1
ATOM 784 C C . ASP A 1 100 ? 2.898 17.797 0.265 1 96.88 100 ASP A C 1
ATOM 786 O O . ASP A 1 100 ? 2.559 16.828 0.963 1 96.88 100 ASP A O 1
ATOM 790 N N . ASP A 1 101 ? 2.402 18.016 -0.911 1 93.81 101 ASP A N 1
ATOM 791 C CA . ASP A 1 101 ? 1.28 17.25 -1.44 1 93.81 101 ASP A CA 1
ATOM 792 C C . ASP A 1 101 ? 1.661 15.781 -1.629 1 93.81 101 ASP A C 1
ATOM 794 O O . ASP A 1 101 ? 0.79 14.906 -1.68 1 93.81 101 ASP A O 1
ATOM 798 N N . GLY A 1 102 ? 2.898 15.484 -1.6 1 93.94 102 GLY A N 1
ATOM 799 C CA . GLY A 1 102 ? 3.346 14.125 -1.851 1 93.94 102 GLY A CA 1
ATOM 800 C C . GLY A 1 102 ? 3.838 13.422 -0.601 1 93.94 102 GLY A C 1
ATOM 801 O O . GLY A 1 102 ? 4.426 12.336 -0.684 1 93.94 102 GLY A O 1
ATOM 802 N N . PHE A 1 103 ? 3.576 14.016 0.586 1 95 103 PHE A N 1
ATOM 803 C CA . PHE A 1 103 ? 4.117 13.383 1.783 1 95 103 PHE A CA 1
ATOM 804 C C . PHE A 1 103 ? 3.453 12.039 2.029 1 95 103 PHE A C 1
ATOM 806 O O . PHE A 1 103 ? 2.268 11.859 1.744 1 95 103 PHE A O 1
ATOM 813 N N . ASP A 1 104 ? 4.156 11.109 2.488 1 95.25 104 ASP A N 1
ATOM 814 C CA . ASP A 1 104 ? 3.641 9.805 2.889 1 95.25 104 ASP A CA 1
ATOM 815 C C . ASP A 1 104 ? 3.105 9.836 4.32 1 95.25 104 ASP A C 1
ATOM 817 O O . ASP A 1 104 ? 3.863 10.055 5.266 1 95.25 104 ASP A O 1
ATOM 821 N N . PRO A 1 105 ? 1.881 9.539 4.5 1 95.75 105 PRO A N 1
ATOM 822 C CA . PRO A 1 105 ? 1.311 9.602 5.848 1 95.75 105 PRO A CA 1
ATOM 823 C C . PRO A 1 105 ? 2.012 8.664 6.832 1 95.75 105 PRO A C 1
ATOM 825 O O . PRO A 1 105 ? 1.968 8.891 8.047 1 95.75 105 PRO A O 1
ATOM 828 N N . LEU A 1 106 ? 2.629 7.684 6.355 1 96.31 106 LEU A N 1
ATOM 829 C CA . LEU A 1 106 ? 3.238 6.688 7.227 1 96.31 106 LEU A CA 1
ATOM 830 C C . LEU A 1 106 ? 4.418 7.281 7.988 1 96.31 106 LEU A C 1
ATOM 832 O O . LEU A 1 106 ? 4.891 6.699 8.969 1 96.31 106 LEU A O 1
ATOM 836 N N . VAL A 1 107 ? 4.883 8.43 7.598 1 96.69 107 VAL A N 1
ATOM 837 C CA . VAL A 1 107 ? 5.953 9.086 8.336 1 96.69 107 VAL A CA 1
ATOM 838 C C . VAL A 1 107 ? 5.449 9.492 9.727 1 96.69 107 VAL A C 1
ATOM 840 O O . VAL A 1 107 ? 6.242 9.789 10.617 1 96.69 107 VAL A O 1
ATOM 843 N N . LEU A 1 108 ? 4.109 9.43 9.898 1 97.62 108 LEU A N 1
ATOM 844 C CA . LEU A 1 108 ? 3.508 9.867 11.156 1 97.62 108 LEU A CA 1
ATOM 845 C C . LEU A 1 108 ? 3.33 8.688 12.109 1 97.62 108 LEU A C 1
ATOM 847 O O . LEU A 1 108 ? 2.861 8.867 13.234 1 97.62 108 LEU A O 1
ATOM 851 N N . THR A 1 109 ? 3.6 7.465 11.734 1 95.56 109 THR A N 1
ATOM 852 C CA . THR A 1 109 ? 3.305 6.254 12.492 1 95.56 109 THR A CA 1
ATOM 853 C C . THR A 1 109 ? 3.789 6.383 13.938 1 95.56 109 THR A C 1
ATOM 855 O O . THR A 1 109 ? 3.055 6.066 14.875 1 95.56 109 THR A O 1
ATOM 858 N N . GLU A 1 110 ? 4.918 6.984 14.281 1 95.25 110 GLU A N 1
ATOM 859 C CA . GLU A 1 110 ? 5.449 7.113 15.641 1 95.25 110 GLU A CA 1
ATOM 860 C C . GLU A 1 110 ? 5.574 8.578 16.047 1 95.25 110 GLU A C 1
ATOM 862 O O . GLU A 1 110 ? 6.305 8.906 16.984 1 95.25 110 GLU A O 1
ATOM 867 N N . ALA A 1 111 ? 4.855 9.336 15.359 1 97.62 111 ALA A N 1
ATOM 868 C CA . ALA A 1 111 ? 4.965 10.766 15.648 1 97.62 111 ALA A CA 1
ATOM 869 C C . ALA A 1 111 ? 4.082 11.156 16.828 1 97.62 111 ALA A C 1
ATOM 871 O O . ALA A 1 111 ? 3.014 10.57 17.031 1 97.62 111 ALA A O 1
ATOM 872 N N . THR A 1 112 ? 4.531 12.055 17.641 1 97.5 112 THR A N 1
ATOM 873 C CA . THR A 1 112 ? 3.715 12.719 18.656 1 97.5 112 THR A CA 1
ATOM 874 C C . THR A 1 112 ? 3.074 13.977 18.094 1 97.5 112 THR A C 1
ATOM 876 O O . THR A 1 112 ? 3.77 14.852 17.562 1 97.5 112 THR A O 1
ATOM 879 N N . VAL A 1 113 ? 1.77 14.008 18.203 1 98.19 113 VAL A N 1
ATOM 880 C CA . VAL A 1 113 ? 1.037 15.133 17.625 1 98.19 113 VAL A CA 1
ATOM 881 C C . VAL A 1 113 ? 0.234 15.836 18.719 1 98.19 113 VAL A C 1
ATOM 883 O O . VAL A 1 113 ? -0.536 15.203 19.438 1 98.19 113 VAL A O 1
ATOM 886 N N . SER A 1 114 ? 0.499 17.094 18.844 1 97.88 114 SER A N 1
ATOM 887 C CA . SER A 1 114 ? -0.255 17.969 19.734 1 97.88 114 SER A CA 1
ATOM 888 C C . SER A 1 114 ? -1.111 18.953 18.953 1 97.88 114 SER A C 1
ATOM 890 O O . SER A 1 114 ? -0.592 19.734 18.156 1 97.88 114 SER A O 1
ATOM 892 N N . VAL A 1 115 ? -2.414 18.891 19.203 1 97.81 115 VAL A N 1
ATOM 893 C CA . VAL A 1 115 ? -3.338 19.75 18.469 1 97.81 115 VAL A CA 1
ATOM 894 C C . VAL A 1 115 ? -4.055 20.688 19.438 1 97.81 115 VAL A C 1
ATOM 896 O O . VAL A 1 115 ? -4.402 20.297 20.562 1 97.81 115 VAL A O 1
ATOM 899 N N . ALA A 1 116 ? -4.195 21.906 18.922 1 97.06 116 ALA A N 1
ATOM 900 C CA . ALA A 1 116 ? -4.934 22.891 19.703 1 97.06 116 ALA A CA 1
ATOM 901 C C . ALA A 1 116 ? -6.406 22.516 19.812 1 97.06 116 ALA A C 1
ATOM 903 O O . ALA A 1 116 ? -7.043 22.172 18.812 1 97.06 116 ALA A O 1
ATOM 904 N N . GLU A 1 117 ? -6.891 22.469 21.016 1 94.19 117 GLU A N 1
ATOM 905 C CA . GLU A 1 117 ? -8.305 22.25 21.281 1 94.19 117 GLU A CA 1
ATOM 906 C C . GLU A 1 117 ? -8.953 23.5 21.891 1 94.19 117 GLU A C 1
ATOM 908 O O . GLU A 1 117 ? -8.258 24.375 22.391 1 94.19 117 GLU A O 1
ATOM 913 N N . SER A 1 118 ? -10.281 23.484 21.812 1 91.5 118 SER A N 1
ATOM 914 C CA . SER A 1 118 ? -11 24.641 22.344 1 91.5 118 SER A CA 1
ATOM 915 C C . SER A 1 118 ? -10.68 24.859 23.828 1 91.5 118 SER A C 1
ATOM 917 O O . SER A 1 118 ? -10.531 26 24.266 1 91.5 118 SER A O 1
ATOM 919 N N . ASN A 1 119 ? -10.492 23.797 24.531 1 93.12 119 ASN A N 1
ATOM 920 C CA . ASN A 1 119 ? -10.234 23.875 25.969 1 93.12 119 ASN A CA 1
ATOM 921 C C . ASN A 1 119 ? -8.742 23.984 26.266 1 93.12 119 ASN A C 1
ATOM 923 O O . ASN A 1 119 ? -8.344 24.203 27.406 1 93.12 119 ASN A O 1
ATOM 927 N N . ASN A 1 120 ? -7.902 23.812 25.266 1 92.19 120 ASN A N 1
ATOM 928 C CA . ASN A 1 120 ? -6.453 23.891 25.438 1 92.19 120 ASN A CA 1
ATOM 929 C C . ASN A 1 120 ? -5.773 24.391 24.156 1 92.19 120 ASN A C 1
ATOM 931 O O . ASN A 1 120 ? -4.992 23.656 23.547 1 92.19 120 ASN A O 1
ATOM 935 N N . PRO A 1 121 ? -6.043 25.641 23.844 1 91.19 121 PRO A N 1
ATOM 936 C CA . PRO A 1 121 ? -5.574 26.188 22.562 1 91.19 121 PRO A CA 1
ATOM 937 C C . PRO A 1 121 ? -4.055 26.312 22.5 1 91.19 121 PRO A C 1
ATOM 939 O O . PRO A 1 121 ? -3.482 26.359 21.406 1 91.19 121 PRO A O 1
ATOM 942 N N . HIS A 1 122 ? -3.311 26.328 23.656 1 93.12 122 HIS A N 1
ATOM 943 C CA . HIS A 1 122 ? -1.877 26.594 23.656 1 93.12 122 HIS A CA 1
ATOM 944 C C . HIS A 1 122 ? -1.078 25.312 23.828 1 93.12 122 HIS A C 1
ATOM 946 O O . HIS A 1 122 ? 0.143 25.344 23.984 1 93.12 122 HIS A O 1
ATOM 952 N N . GLU A 1 123 ? -1.77 24.234 23.688 1 95.31 123 GLU A N 1
ATOM 953 C CA . GLU A 1 123 ? -1.107 22.953 23.938 1 95.31 123 GLU A CA 1
ATOM 954 C C . GLU A 1 123 ? 0.031 22.719 22.938 1 95.31 123 GLU A C 1
ATOM 956 O O . GLU A 1 123 ? 1.116 22.281 23.328 1 95.31 123 GLU A O 1
ATOM 961 N N . PRO A 1 124 ? -0.145 23.031 21.703 1 97.12 124 PRO A N 1
ATOM 962 C CA . PRO A 1 124 ? 0.94 22.766 20.75 1 97.12 124 PRO A CA 1
ATOM 963 C C . PRO A 1 124 ? 2.203 23.562 21.062 1 97.12 124 PRO A C 1
ATOM 965 O O . PRO A 1 124 ? 3.309 23.031 21.031 1 97.12 124 PRO A O 1
ATOM 968 N N . ILE A 1 125 ? 2.078 24.828 21.391 1 95.31 125 ILE A N 1
ATOM 969 C CA . ILE A 1 125 ? 3.244 25.656 21.672 1 95.31 125 ILE A CA 1
ATOM 970 C C . ILE A 1 125 ? 3.873 25.234 23 1 95.31 125 ILE A C 1
ATOM 972 O O . ILE A 1 125 ? 5.098 25.234 23.141 1 95.31 125 ILE A O 1
ATOM 976 N N . SER A 1 126 ? 3.02 24.891 23.953 1 95.69 126 SER A N 1
ATOM 977 C CA . SER A 1 126 ? 3.535 24.375 25.219 1 95.69 126 SER A CA 1
ATOM 978 C C . SER A 1 126 ? 4.336 23.094 25 1 95.69 126 SER A C 1
ATOM 980 O O . SER A 1 126 ? 5.418 22.938 25.562 1 95.69 126 SER A O 1
ATOM 982 N N . HIS A 1 127 ? 3.746 22.234 24.219 1 97 127 HIS A N 1
ATOM 983 C CA . HIS A 1 127 ? 4.434 21 23.891 1 97 127 HIS A CA 1
ATOM 984 C C . HIS A 1 127 ? 5.781 21.266 23.234 1 97 127 HIS A C 1
ATOM 986 O O . HIS A 1 127 ? 6.793 20.688 23.625 1 97 127 HIS A O 1
ATOM 992 N N . TYR A 1 128 ? 5.816 22.125 22.297 1 97 128 TYR A N 1
ATOM 993 C CA . TYR A 1 128 ? 7.031 22.484 21.578 1 97 128 TYR A CA 1
ATOM 994 C C . TYR A 1 128 ? 8.094 23.016 22.531 1 97 128 TYR A C 1
ATOM 996 O O . TYR A 1 128 ? 9.242 22.562 22.5 1 97 128 TYR A O 1
ATOM 1004 N N . ARG A 1 129 ? 7.695 23.938 23.312 1 95.56 129 ARG A N 1
ATOM 1005 C CA . ARG A 1 129 ? 8.625 24.562 24.25 1 95.56 129 ARG A CA 1
ATOM 1006 C C . ARG A 1 129 ? 9.219 23.547 25.203 1 95.56 129 ARG A C 1
ATOM 1008 O O . ARG A 1 129 ? 10.43 23.547 25.438 1 95.56 129 ARG A O 1
ATOM 1015 N N . ARG A 1 130 ? 8.344 22.688 25.703 1 95.19 130 ARG A N 1
ATOM 1016 C CA . ARG A 1 130 ? 8.805 21.641 26.609 1 95.19 130 ARG A CA 1
ATOM 1017 C C . ARG A 1 130 ? 9.797 20.719 25.906 1 95.19 130 ARG A C 1
ATOM 1019 O O . ARG A 1 130 ? 10.875 20.438 26.438 1 95.19 130 ARG A O 1
ATOM 1026 N N . ALA A 1 131 ? 9.461 20.328 24.734 1 95.56 131 ALA A N 1
ATOM 1027 C CA . ALA A 1 131 ? 10.32 19.406 23.984 1 95.56 131 ALA A CA 1
ATOM 1028 C C . ALA A 1 131 ? 11.664 20.047 23.672 1 95.56 131 ALA A C 1
ATOM 1030 O O . ALA A 1 131 ? 12.711 19.406 23.781 1 95.56 131 ALA A O 1
ATOM 1031 N N . MET A 1 132 ? 11.703 21.281 23.328 1 94.06 132 MET A N 1
ATOM 1032 C CA . MET A 1 132 ? 12.922 21.984 22.938 1 94.06 132 MET A CA 1
ATOM 1033 C C . MET A 1 132 ? 13.797 22.266 24.156 1 94.06 132 MET A C 1
ATOM 1035 O O . MET A 1 132 ? 15.023 22.219 24.078 1 94.06 132 MET A O 1
ATOM 1039 N N . SER A 1 133 ? 13.141 22.5 25.234 1 89.19 133 SER A N 1
ATOM 1040 C CA . SER A 1 133 ? 13.883 22.766 26.469 1 89.19 133 SER A CA 1
ATOM 1041 C C . SER A 1 133 ? 14.602 21.516 26.953 1 89.19 133 SER A C 1
ATOM 1043 O O . SER A 1 133 ? 15.656 21.609 27.594 1 89.19 133 SER A O 1
ATOM 1045 N N . GLU A 1 134 ? 14.062 20.406 26.609 1 88 134 GLU A N 1
ATOM 1046 C CA . GLU A 1 134 ? 14.625 19.125 27.062 1 88 134 GLU A CA 1
ATOM 1047 C C . GLU A 1 134 ? 15.57 18.547 26.016 1 88 134 GLU A C 1
ATOM 1049 O O . GLU A 1 134 ? 16.219 17.531 26.266 1 88 134 GLU A O 1
ATOM 1054 N N . ALA A 1 135 ? 15.633 19.219 24.938 1 87.81 135 ALA A N 1
ATOM 1055 C CA . ALA A 1 135 ? 16.406 18.672 23.828 1 87.81 135 ALA A CA 1
ATOM 1056 C C . ALA A 1 135 ? 17.906 18.844 24.078 1 87.81 135 ALA A C 1
ATOM 1058 O O . ALA A 1 135 ? 18.344 19.875 24.594 1 87.81 135 ALA A O 1
ATOM 1059 N N . THR A 1 136 ? 18.703 17.844 23.859 1 89.56 136 THR A N 1
ATOM 1060 C CA . THR A 1 136 ? 20.156 17.922 23.781 1 89.56 136 THR A CA 1
ATOM 1061 C C . THR A 1 136 ? 20.625 17.906 22.344 1 89.56 136 THR A C 1
ATOM 1063 O O . THR A 1 136 ? 20.484 16.891 21.641 1 89.56 136 THR A O 1
ATOM 1066 N N . THR A 1 137 ? 21.031 19.062 21.859 1 95.19 137 THR A N 1
ATOM 1067 C CA . THR A 1 137 ? 21.406 19.219 20.469 1 95.19 137 THR A CA 1
ATOM 1068 C C . THR A 1 137 ? 22.547 20.219 20.328 1 95.19 137 THR A C 1
ATOM 1070 O O . THR A 1 137 ? 22.672 21.156 21.125 1 95.19 137 THR A O 1
ATOM 1073 N N . ASP A 1 138 ? 23.375 20 19.344 1 95.31 138 ASP A N 1
ATOM 1074 C CA . ASP A 1 138 ? 24.484 20.922 19.031 1 95.31 138 ASP A CA 1
ATOM 1075 C C . ASP A 1 138 ? 24.078 21.922 17.969 1 95.31 138 ASP A C 1
ATOM 1077 O O . ASP A 1 138 ? 24.609 23.047 17.922 1 95.31 138 ASP A O 1
ATOM 1081 N N . GLU A 1 139 ? 23.156 21.516 17.188 1 96.25 139 GLU A N 1
ATOM 1082 C CA . GLU A 1 139 ? 22.734 22.359 16.062 1 96.25 139 GLU A CA 1
ATOM 1083 C C . GLU A 1 139 ? 21.219 22.312 15.891 1 96.25 139 GLU A C 1
ATOM 1085 O O . GLU A 1 139 ? 20.594 21.281 16.109 1 96.25 139 GLU A O 1
ATOM 1090 N N . ILE A 1 140 ? 20.719 23.484 15.516 1 96.56 140 ILE A N 1
ATOM 1091 C CA . ILE A 1 140 ? 19.297 23.609 15.18 1 96.56 140 ILE A CA 1
ATOM 1092 C C . ILE A 1 140 ? 19.141 24.312 13.836 1 96.56 140 ILE A C 1
ATOM 1094 O O . ILE A 1 140 ? 19.828 25.312 13.562 1 96.56 140 ILE A O 1
ATOM 1098 N N . ARG A 1 141 ? 18.297 23.75 12.984 1 97.25 141 ARG A N 1
ATOM 1099 C CA . ARG A 1 141 ? 17.844 24.406 11.766 1 97.25 141 ARG A CA 1
ATOM 1100 C C . ARG A 1 141 ? 16.312 24.438 11.711 1 97.25 141 ARG A C 1
ATOM 1102 O O . ARG A 1 141 ? 15.648 23.469 12.078 1 97.25 141 ARG A O 1
ATOM 1109 N N . GLY A 1 142 ? 15.812 25.609 11.25 1 96 142 GLY A N 1
ATOM 1110 C CA . GLY A 1 142 ? 14.359 25.578 11.25 1 96 142 GLY A CA 1
ATOM 1111 C C . GLY A 1 142 ? 13.742 26.766 10.531 1 96 142 GLY A C 1
ATOM 1112 O O . GLY A 1 142 ? 14.453 27.672 10.086 1 96 142 GLY A O 1
ATOM 1113 N N . ILE A 1 143 ? 12.492 26.656 10.32 1 96.94 143 ILE A N 1
ATOM 1114 C CA . ILE A 1 143 ? 11.641 27.688 9.734 1 96.94 143 ILE A CA 1
ATOM 1115 C C . ILE A 1 143 ? 10.734 28.266 10.82 1 96.94 143 ILE A C 1
ATOM 1117 O O . ILE A 1 143 ? 10.008 27.531 11.492 1 96.94 143 ILE A O 1
ATOM 1121 N N . LEU A 1 144 ? 10.805 29.562 11.039 1 93.69 144 LEU A N 1
ATOM 1122 C CA . LEU A 1 144 ? 9.875 30.281 11.906 1 93.69 144 LEU A CA 1
ATOM 1123 C C . LEU A 1 144 ? 8.938 31.156 11.086 1 93.69 144 LEU A C 1
ATOM 1125 O O . LEU A 1 144 ? 9.312 32.25 10.656 1 93.69 144 LEU A O 1
ATOM 1129 N N . PRO A 1 145 ? 7.676 30.672 10.938 1 94.44 145 PRO A N 1
ATOM 1130 C CA . PRO A 1 145 ? 6.793 31.344 9.992 1 94.44 145 PRO A CA 1
ATOM 1131 C C . PRO A 1 145 ? 6.16 32.594 10.562 1 94.44 145 PRO A C 1
ATOM 1133 O O . PRO A 1 145 ? 5.641 33.438 9.812 1 94.44 145 PRO A O 1
ATOM 1136 N N . VAL A 1 146 ? 6.145 32.719 11.883 1 91.12 146 VAL A N 1
ATOM 1137 C CA . VAL A 1 146 ? 5.559 33.875 12.547 1 91.12 146 VAL A CA 1
ATOM 1138 C C . VAL A 1 146 ? 6.473 34.344 13.68 1 91.12 146 VAL A C 1
ATOM 1140 O O . VAL A 1 146 ? 7.293 33.562 14.18 1 91.12 146 VAL A O 1
ATOM 1143 N N . PHE A 1 147 ? 6.305 35.594 13.922 1 86.94 147 PHE A N 1
ATOM 1144 C CA . PHE A 1 147 ? 6.973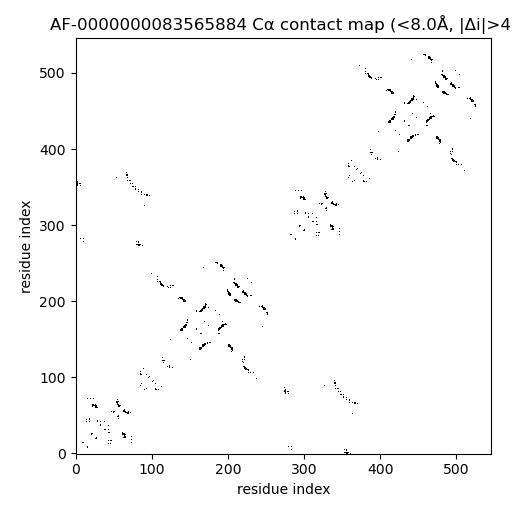 36.094 15.117 1 86.94 147 PHE A CA 1
ATOM 1145 C C . PHE A 1 147 ? 6.207 35.719 16.375 1 86.94 147 PHE A C 1
ATOM 1147 O O . PHE A 1 147 ? 5.023 36.031 16.516 1 86.94 147 PHE A O 1
ATOM 1154 N N . SER A 1 148 ? 6.809 35 17.172 1 88 148 SER A N 1
ATOM 1155 C CA . SER A 1 148 ? 6.273 34.594 18.469 1 88 148 SER A CA 1
ATOM 1156 C C . SER A 1 148 ? 7.324 34.719 19.562 1 88 148 SER A C 1
ATOM 1158 O O . SER A 1 148 ? 8.383 34.062 19.484 1 88 148 SER A O 1
ATOM 1160 N N . GLU A 1 149 ? 7.016 35.469 20.547 1 85.38 149 GLU A N 1
ATOM 1161 C CA . GLU A 1 149 ? 7.957 35.656 21.641 1 85.38 149 GLU A CA 1
ATOM 1162 C C . GLU A 1 149 ? 8.266 34.344 22.359 1 85.38 149 GLU A C 1
ATOM 1164 O O . GLU A 1 149 ? 9.406 34.125 22.766 1 85.38 149 GLU A O 1
ATOM 1169 N N . LEU A 1 150 ? 7.289 33.562 22.469 1 87.12 150 LEU A N 1
ATOM 1170 C CA . LEU A 1 150 ? 7.465 32.281 23.156 1 87.12 150 LEU A CA 1
ATOM 1171 C C . LEU A 1 150 ? 8.414 31.359 22.391 1 87.12 150 LEU A C 1
ATOM 1173 O O . LEU A 1 150 ? 9.25 30.688 23 1 87.12 150 LEU A O 1
ATOM 1177 N N . LEU A 1 151 ? 8.328 31.391 21.109 1 87.94 151 LEU A N 1
ATOM 1178 C CA . LEU A 1 151 ? 9.203 30.547 20.297 1 87.94 151 LEU A CA 1
ATOM 1179 C C . LEU A 1 151 ? 10.617 31.125 20.25 1 87.94 151 LEU A C 1
ATOM 1181 O O . LEU A 1 151 ? 11.594 30.375 20.375 1 87.94 151 LEU A O 1
ATOM 1185 N N . ILE A 1 152 ? 10.68 32.406 20.188 1 83.44 152 ILE A N 1
ATOM 1186 C CA . ILE A 1 152 ? 11.961 33.094 20.094 1 83.44 152 ILE A CA 1
ATOM 1187 C C . ILE A 1 152 ? 12.742 32.906 21.391 1 83.44 152 ILE A C 1
ATOM 1189 O O . ILE A 1 152 ? 13.961 32.688 21.375 1 83.44 152 ILE A O 1
ATOM 1193 N N . GLU A 1 153 ? 11.992 32.938 22.438 1 86.44 153 GLU A N 1
ATOM 1194 C CA . GLU A 1 153 ? 12.625 32.75 23.734 1 86.44 153 GLU A CA 1
ATOM 1195 C C . GLU A 1 153 ? 13.328 31.391 23.828 1 86.44 153 GLU A C 1
ATOM 1197 O O . GLU A 1 153 ? 14.453 31.297 24.328 1 86.44 153 GLU A O 1
ATOM 1202 N N . VAL A 1 154 ? 12.68 30.375 23.375 1 88.5 154 VAL A N 1
ATOM 1203 C CA . VAL A 1 154 ? 13.242 29.031 23.406 1 88.5 154 VAL A CA 1
ATOM 1204 C C . VAL A 1 154 ? 14.531 28.984 22.594 1 88.5 154 VAL A C 1
ATOM 1206 O O . VAL A 1 154 ? 15.539 28.438 23.047 1 88.5 154 VAL A O 1
ATOM 1209 N N . HIS A 1 155 ? 14.539 29.562 21.469 1 88.06 155 HIS A N 1
ATOM 1210 C CA . HIS A 1 155 ? 15.695 29.531 20.578 1 88.06 155 HIS A CA 1
ATOM 1211 C C . HIS A 1 155 ? 16.812 30.422 21.109 1 88.06 155 HIS A C 1
ATOM 1213 O O . HIS A 1 155 ? 18 30.109 20.953 1 88.06 155 HIS A O 1
ATOM 1219 N N . ARG A 1 156 ? 16.406 31.5 21.719 1 84.44 156 ARG A N 1
ATOM 1220 C CA . ARG A 1 156 ? 17.391 32.375 22.344 1 84.44 156 ARG A CA 1
ATOM 1221 C C . ARG A 1 156 ? 18.141 31.656 23.453 1 84.44 156 ARG A C 1
ATOM 1223 O O . ARG A 1 156 ? 19.375 31.734 23.531 1 84.44 156 ARG A O 1
ATOM 1230 N N . ASP A 1 157 ? 17.422 30.938 24.266 1 86.56 157 ASP A N 1
ATOM 1231 C CA . ASP A 1 157 ? 18.031 30.172 25.344 1 86.56 157 ASP A CA 1
ATOM 1232 C C . ASP A 1 157 ? 19.016 29.141 24.812 1 86.56 157 ASP A C 1
ATOM 1234 O O . ASP A 1 157 ? 20.109 28.969 25.359 1 86.56 157 ASP A O 1
ATOM 1238 N N . LEU A 1 158 ? 18.688 28.562 23.734 1 89 158 LEU A N 1
ATOM 1239 C CA . LEU A 1 158 ? 19.547 27.531 23.156 1 89 158 LEU A CA 1
ATOM 1240 C C . LEU A 1 158 ? 20.781 28.172 22.5 1 89 158 LEU A C 1
ATOM 1242 O O . LEU A 1 158 ? 21.875 27.625 22.594 1 89 158 LEU A O 1
ATOM 1246 N N . LEU A 1 159 ? 20.578 29.25 21.922 1 86.44 159 LEU A N 1
ATOM 1247 C CA . LEU A 1 159 ? 21.703 29.984 21.344 1 86.44 159 LEU A CA 1
ATOM 1248 C C . LEU A 1 159 ? 22.688 30.406 22.422 1 86.44 159 LEU A C 1
ATOM 1250 O O . LEU A 1 159 ? 23.906 30.281 22.25 1 86.44 159 LEU A O 1
ATOM 1254 N N . GLU A 1 160 ? 22.172 30.844 23.469 1 84.62 160 GLU A N 1
ATOM 1255 C CA . GLU A 1 160 ? 23 31.25 24.609 1 84.62 160 GLU A CA 1
ATOM 1256 C C . GLU A 1 160 ? 23.75 30.062 25.203 1 84.62 160 GLU A C 1
ATOM 1258 O O . GLU A 1 160 ? 24.859 30.234 25.734 1 84.62 160 GLU A O 1
ATOM 1263 N N . ALA A 1 161 ? 23.156 28.953 25.047 1 87.62 161 ALA A N 1
ATOM 1264 C CA . ALA A 1 161 ? 23.766 27.734 25.562 1 87.62 161 ALA A CA 1
ATOM 1265 C C . ALA A 1 161 ? 24.812 27.203 24.594 1 87.62 161 ALA A C 1
ATOM 1267 O O . ALA A 1 161 ? 25.438 26.172 24.844 1 87.62 161 ALA A O 1
ATOM 1268 N N . GLY A 1 162 ? 24.984 27.859 23.422 1 88.19 162 GLY A N 1
ATOM 1269 C CA . GLY A 1 162 ? 26.047 27.5 22.5 1 88.19 162 GLY A CA 1
ATOM 1270 C C . GLY A 1 162 ? 25.562 26.656 21.328 1 88.19 162 GLY A C 1
ATOM 1271 O O . GLY A 1 162 ? 26.375 26.156 20.547 1 88.19 162 GLY A O 1
ATOM 1272 N N . VAL A 1 163 ? 24.266 26.5 21.234 1 92.81 163 VAL A N 1
ATOM 1273 C CA . VAL A 1 163 ? 23.734 25.688 20.141 1 92.81 163 VAL A CA 1
ATOM 1274 C C . VAL A 1 163 ? 23.766 26.5 18.844 1 92.81 163 VAL A C 1
ATOM 1276 O O . VAL A 1 163 ? 23.219 27.609 18.781 1 92.81 163 VAL A O 1
ATOM 1279 N N . GLU A 1 164 ? 24.5 25.938 17.828 1 93.75 164 GLU A N 1
ATOM 1280 C CA . GLU A 1 164 ? 24.5 26.594 16.531 1 93.75 164 GLU A CA 1
ATOM 1281 C C . GLU A 1 164 ? 23.109 26.609 15.914 1 93.75 164 GLU A C 1
ATOM 1283 O O . GLU A 1 164 ? 22.438 25.578 15.867 1 93.75 164 GLU A O 1
ATOM 1288 N N . THR A 1 165 ? 22.703 27.828 15.477 1 93.12 165 THR A N 1
ATOM 1289 C CA . THR A 1 165 ? 21.312 27.969 15.055 1 93.12 165 THR A CA 1
ATOM 1290 C C . THR A 1 165 ? 21.219 28.594 13.672 1 93.12 165 THR A C 1
ATOM 1292 O O . THR A 1 165 ? 21.844 29.625 13.406 1 93.12 165 THR A O 1
ATOM 1295 N N . GLU A 1 166 ? 20.562 27.875 12.789 1 94.44 166 GLU A N 1
ATOM 1296 C CA . GLU A 1 166 ? 20.172 28.391 11.477 1 94.44 166 GLU A CA 1
ATOM 1297 C C . GLU A 1 166 ? 18.656 28.547 11.367 1 94.44 166 GLU A C 1
ATOM 1299 O O . GLU A 1 166 ? 17.922 27.578 11.539 1 94.44 166 GLU A O 1
ATOM 1304 N N . LEU A 1 167 ? 18.219 29.797 11.086 1 93.62 167 LEU A N 1
ATOM 1305 C CA . LEU A 1 167 ? 16.781 30.062 11.023 1 93.62 167 LEU A CA 1
ATOM 1306 C C . LEU A 1 167 ? 16.391 30.625 9.656 1 93.62 167 LEU A C 1
ATOM 1308 O O . LEU A 1 167 ? 17.156 31.375 9.047 1 93.62 167 LEU A O 1
ATOM 1312 N N . LEU A 1 168 ? 15.289 30.172 9.188 1 95.62 168 LEU A N 1
ATOM 1313 C CA . LEU A 1 168 ? 14.656 30.688 7.984 1 95.62 168 LEU A CA 1
ATOM 1314 C C . LEU A 1 168 ? 13.305 31.328 8.312 1 95.62 168 LEU A C 1
ATOM 1316 O O . LEU A 1 168 ? 12.469 30.703 8.984 1 95.62 168 LEU A O 1
ATOM 1320 N N . THR A 1 169 ? 13.117 32.656 7.934 1 94.38 169 THR A N 1
ATOM 1321 C CA . THR A 1 169 ? 11.859 33.344 8.211 1 94.38 169 THR A CA 1
ATOM 1322 C C . THR A 1 169 ? 11.391 34.125 6.992 1 94.38 169 THR A C 1
ATOM 1324 O O . THR A 1 169 ? 12.211 34.531 6.152 1 94.38 169 THR A O 1
ATOM 1327 N N . PRO A 1 170 ? 10.062 34.281 6.859 1 94.44 170 PRO A N 1
ATOM 1328 C CA . PRO A 1 170 ? 9.57 35.219 5.844 1 94.44 170 PRO A CA 1
ATOM 1329 C C . PRO A 1 170 ? 9.984 36.656 6.121 1 94.44 170 PRO A C 1
ATOM 1331 O O . PRO A 1 170 ? 10.281 37 7.266 1 94.44 170 PRO A O 1
ATOM 1334 N N . GLN A 1 171 ? 9.992 37.406 5.145 1 90.62 171 GLN A N 1
ATOM 1335 C CA . GLN A 1 171 ? 10.367 38.812 5.238 1 90.62 171 GLN A CA 1
ATOM 1336 C C . GLN A 1 171 ? 9.484 39.562 6.242 1 90.62 171 GLN A C 1
ATOM 1338 O O . GLN A 1 171 ? 9.969 40.406 7.004 1 90.62 171 GLN A O 1
ATOM 1343 N N . SER A 1 172 ? 8.273 39.188 6.277 1 87.81 172 SER A N 1
ATOM 1344 C CA . SER A 1 172 ? 7.316 39.844 7.16 1 87.81 172 SER A CA 1
ATOM 1345 C C . SER A 1 172 ? 7.672 39.625 8.625 1 87.81 172 SER A C 1
ATOM 1347 O O . SER A 1 172 ? 7.453 40.5 9.469 1 87.81 172 SER A O 1
ATOM 1349 N N . VAL A 1 173 ? 8.227 38.531 8.883 1 87.44 173 VAL A N 1
ATOM 1350 C CA . VAL A 1 173 ? 8.602 38.188 10.25 1 87.44 173 VAL A CA 1
ATOM 1351 C C . VAL A 1 173 ? 9.852 38.969 10.648 1 87.44 173 VAL A C 1
ATOM 1353 O O . VAL A 1 173 ? 9.945 39.469 11.766 1 87.44 173 VAL A O 1
ATOM 1356 N N . LEU A 1 174 ? 10.836 39.031 9.789 1 83.5 174 LEU A N 1
ATOM 1357 C CA . LEU A 1 174 ? 12.047 39.812 10.047 1 83.5 174 LEU A CA 1
ATOM 1358 C C . LEU A 1 174 ? 11.711 41.25 10.344 1 83.5 174 LEU A C 1
ATOM 1360 O O . LEU A 1 174 ? 12.281 41.844 11.273 1 83.5 174 LEU A O 1
ATOM 1364 N N . GLU A 1 175 ? 10.758 41.781 9.648 1 84.19 175 GLU A N 1
ATOM 1365 C CA . GLU A 1 175 ? 10.383 43.188 9.789 1 84.19 175 GLU A CA 1
ATOM 1366 C C . GLU A 1 175 ? 9.641 43.406 11.102 1 84.19 175 GLU A C 1
ATOM 1368 O O . GLU A 1 175 ? 9.688 44.531 11.656 1 84.19 175 GLU A O 1
ATOM 1373 N N . ALA A 1 176 ? 9.016 42.375 11.555 1 81.44 176 ALA A N 1
ATOM 1374 C CA . ALA A 1 176 ? 8.227 42.469 12.781 1 81.44 176 ALA A CA 1
ATOM 1375 C C . ALA A 1 176 ? 9.102 42.281 14.016 1 81.44 176 ALA A C 1
ATOM 1377 O O . ALA A 1 176 ? 8.711 42.656 15.125 1 81.44 176 ALA A O 1
ATOM 1378 N N . ALA A 1 177 ? 10.258 41.719 13.812 1 77.62 177 ALA A N 1
ATOM 1379 C CA . ALA A 1 177 ? 11.133 41.438 14.938 1 77.62 177 ALA A CA 1
ATOM 1380 C C . ALA A 1 177 ? 11.773 42.688 15.5 1 77.62 177 ALA A C 1
ATOM 1382 O O . ALA A 1 177 ? 12.258 43.531 14.742 1 77.62 177 ALA A O 1
ATOM 1383 N N . PRO A 1 178 ? 11.672 42.812 16.797 1 72 178 PRO A N 1
ATOM 1384 C CA . PRO A 1 178 ? 12.359 43.969 17.391 1 72 178 PRO A CA 1
ATOM 1385 C C . PRO A 1 178 ? 13.875 43.906 17.266 1 72 178 PRO A C 1
ATOM 1387 O O . PRO A 1 178 ? 14.43 42.812 17.109 1 72 178 PRO A O 1
ATOM 1390 N N . PRO A 1 179 ? 14.516 45 17.156 1 64.38 179 PRO A N 1
ATOM 1391 C CA . PRO A 1 179 ? 15.977 44.969 17.125 1 64.38 179 PRO A CA 1
ATOM 1392 C C . PRO A 1 179 ? 16.578 44.25 18.328 1 64.38 179 PRO A C 1
ATOM 1394 O O . PRO A 1 179 ? 16.047 44.312 19.438 1 64.38 179 PRO A O 1
ATOM 1397 N N . PRO A 1 180 ? 17.484 43.281 17.953 1 61.66 180 PRO A N 1
ATOM 1398 C CA . PRO A 1 180 ? 18.062 42.531 19.078 1 61.66 180 PRO A CA 1
ATOM 1399 C C . PRO A 1 180 ? 18.672 43.469 20.141 1 61.66 180 PRO A C 1
ATOM 1401 O O . PRO A 1 180 ? 19.219 44.5 19.812 1 61.66 180 PRO A O 1
ATOM 1404 N N . ASP A 1 181 ? 18.219 43.219 21.422 1 58.06 181 ASP A N 1
ATOM 1405 C CA . ASP A 1 181 ? 18.781 44 22.516 1 58.06 181 ASP A CA 1
ATOM 1406 C C . ASP A 1 181 ? 20.297 43.812 22.578 1 58.06 181 ASP A C 1
ATOM 1408 O O . ASP A 1 181 ? 21.016 44.719 22.984 1 58.06 181 ASP A O 1
ATOM 1412 N N . GLN A 1 182 ? 20.797 42.531 22.375 1 58.53 182 GLN A N 1
ATOM 1413 C CA . GLN A 1 182 ? 22.219 42.25 22.438 1 58.53 182 GLN A CA 1
ATOM 1414 C C . GLN A 1 182 ? 22.719 41.688 21.094 1 58.53 182 GLN A C 1
ATOM 1416 O O . GLN A 1 182 ? 21.953 41.031 20.375 1 58.53 182 GLN A O 1
ATOM 1421 N N . PRO A 1 183 ? 24.016 42.125 20.75 1 55.53 183 PRO A N 1
ATOM 1422 C CA . PRO A 1 183 ? 24.609 41.594 19.531 1 55.53 183 PRO A CA 1
ATOM 1423 C C . PRO A 1 183 ? 24.672 40.062 19.531 1 55.53 183 PRO A C 1
ATOM 1425 O O . PRO A 1 183 ? 24.891 39.469 20.578 1 55.53 183 PRO A O 1
ATOM 1428 N N . VAL A 1 184 ? 23.953 39.344 18.719 1 57.28 184 VAL A N 1
ATOM 1429 C CA . VAL A 1 184 ? 24.062 37.906 18.562 1 57.28 184 VAL A CA 1
ATOM 1430 C C . VAL A 1 184 ? 25.469 37.531 18.109 1 57.28 184 VAL A C 1
ATOM 1432 O O . VAL A 1 184 ? 26.031 38.156 17.234 1 57.28 184 VAL A O 1
ATOM 1435 N N . ALA A 1 185 ? 26.25 36.875 18.953 1 54.25 185 ALA A N 1
ATOM 1436 C CA . ALA A 1 185 ? 27.578 36.438 18.531 1 54.25 185 ALA A CA 1
ATOM 1437 C C . ALA A 1 185 ? 27.516 35.75 17.172 1 54.25 185 ALA A C 1
ATOM 1439 O O . ALA A 1 185 ? 26.703 34.844 16.953 1 54.25 185 ALA A O 1
ATOM 1440 N N . GLY A 1 186 ? 27.969 36.438 16.047 1 58.41 186 GLY A N 1
ATOM 1441 C CA . GLY A 1 186 ? 27.906 36.156 14.625 1 58.41 186 GLY A CA 1
ATOM 1442 C C . GLY A 1 186 ? 28.109 34.688 14.312 1 58.41 186 GLY A C 1
ATOM 1443 O O . GLY A 1 186 ? 27.469 34.156 13.406 1 58.41 186 GLY A O 1
ATOM 1444 N N . GLY A 1 187 ? 29.047 33.969 14.93 1 66.5 187 GLY A N 1
ATOM 1445 C CA . GLY A 1 187 ? 29.484 32.688 14.367 1 66.5 187 GLY A CA 1
ATOM 1446 C C . GLY A 1 187 ? 28.547 31.547 14.656 1 66.5 187 GLY A C 1
ATOM 1447 O O . GLY A 1 187 ? 28.578 30.516 13.984 1 66.5 187 GLY A O 1
ATOM 1448 N N . GLN A 1 188 ? 27.516 31.75 15.469 1 83.06 188 GLN A N 1
ATOM 1449 C CA . GLN A 1 188 ? 26.719 30.609 15.875 1 83.06 188 GLN A CA 1
ATOM 1450 C C . GLN A 1 188 ? 25.281 30.719 15.359 1 83.06 188 GLN A C 1
ATOM 1452 O O . GLN A 1 188 ? 24.484 29.797 15.516 1 83.06 188 GLN A O 1
ATOM 1457 N N . PHE A 1 189 ? 25 31.922 14.617 1 88.62 189 PHE A N 1
ATOM 1458 C CA . PHE A 1 189 ? 23.641 32.156 14.172 1 88.62 189 PHE A CA 1
ATOM 1459 C C . PHE A 1 189 ? 23.609 32.562 12.703 1 88.62 189 PHE A C 1
ATOM 1461 O O . PHE A 1 189 ? 24.344 33.469 12.289 1 88.62 189 PHE A O 1
ATOM 1468 N N . THR A 1 190 ? 22.906 31.844 11.883 1 90.81 190 THR A N 1
ATOM 1469 C CA . THR A 1 190 ? 22.688 32.156 10.477 1 90.81 190 THR A CA 1
ATOM 1470 C C . THR A 1 190 ? 21.219 32.406 10.188 1 90.81 190 THR A C 1
ATOM 1472 O O . THR A 1 190 ? 20.359 31.656 10.695 1 90.81 190 THR A O 1
ATOM 1475 N N . LEU A 1 191 ? 20.938 33.469 9.398 1 91.81 191 LEU A N 1
ATOM 1476 C CA . LEU A 1 191 ? 19.547 33.812 9.117 1 91.81 191 LEU A CA 1
ATOM 1477 C C . LEU A 1 191 ? 19.297 33.812 7.613 1 91.81 191 LEU A C 1
ATOM 1479 O O . LEU A 1 191 ? 20.062 34.375 6.844 1 91.81 191 LEU A O 1
ATOM 1483 N N . TYR A 1 192 ? 18.25 33.062 7.223 1 94.88 192 TYR A N 1
ATOM 1484 C CA . TYR A 1 192 ? 17.734 33.094 5.859 1 94.88 192 TYR A CA 1
ATOM 1485 C C . TYR A 1 192 ? 16.359 33.75 5.809 1 94.88 192 TYR A C 1
ATOM 1487 O O . TYR A 1 192 ? 15.57 33.594 6.738 1 94.88 192 TYR A O 1
ATOM 1495 N N . VAL A 1 193 ? 16.109 34.469 4.652 1 95.12 193 VAL A N 1
ATOM 1496 C CA . VAL A 1 193 ? 14.828 35.156 4.516 1 95.12 193 VAL A CA 1
ATOM 1497 C C . VAL A 1 193 ? 14.125 34.688 3.244 1 95.12 193 VAL A C 1
ATOM 1499 O O . VAL A 1 193 ? 14.734 34.625 2.172 1 95.12 193 VAL A O 1
ATOM 1502 N N . HIS A 1 194 ? 12.914 34.25 3.412 1 94.5 194 HIS A N 1
ATOM 1503 C CA . HIS A 1 194 ? 12.031 33.844 2.316 1 94.5 194 HIS A CA 1
ATOM 1504 C C . HIS A 1 194 ? 11.102 34.969 1.915 1 94.5 194 HIS A C 1
ATOM 1506 O O . HIS A 1 194 ? 10.562 35.688 2.775 1 94.5 194 HIS A O 1
ATOM 1512 N N . GLU A 1 195 ? 10.93 35.156 0.702 1 90.5 195 GLU A N 1
ATOM 1513 C CA . GLU A 1 195 ? 10.141 36.281 0.213 1 90.5 195 GLU A CA 1
ATOM 1514 C C . GLU A 1 195 ? 8.656 36.094 0.496 1 90.5 195 GLU A C 1
ATOM 1516 O O . GLU A 1 195 ? 7.969 37.031 0.914 1 90.5 195 GLU A O 1
ATOM 1521 N N . GLU A 1 196 ? 8.156 34.875 0.343 1 91.81 196 GLU A N 1
ATOM 1522 C CA . GLU A 1 196 ? 6.734 34.625 0.497 1 91.81 196 GLU A CA 1
ATOM 1523 C C . GLU A 1 196 ? 6.414 34.125 1.911 1 91.81 196 GLU A C 1
ATOM 1525 O O . GLU A 1 196 ? 7.25 33.5 2.566 1 91.81 196 GLU A O 1
ATOM 1530 N N . PRO A 1 197 ? 5.227 34.469 2.348 1 92.19 197 PRO A N 1
ATOM 1531 C CA . PRO A 1 197 ? 4.809 33.938 3.654 1 92.19 197 PRO A CA 1
ATOM 1532 C C . PRO A 1 197 ? 4.723 32.406 3.691 1 92.19 197 PRO A C 1
ATOM 1534 O O . PRO A 1 197 ? 4.539 31.781 2.65 1 92.19 197 PRO A O 1
ATOM 1537 N N . LEU A 1 198 ? 4.961 31.938 4.883 1 93.62 198 LEU A N 1
ATOM 1538 C CA . LEU A 1 198 ? 4.828 30.5 5.141 1 93.62 198 LEU A CA 1
ATOM 1539 C C . LEU A 1 198 ? 3.834 30.234 6.266 1 93.62 198 LEU A C 1
ATOM 1541 O O . LEU A 1 198 ? 3.705 31.047 7.188 1 93.62 198 LEU A O 1
ATOM 1545 N N . GLU A 1 199 ? 3.105 29.125 6.191 1 93.94 199 GLU A N 1
ATOM 1546 C CA . GLU A 1 199 ? 2.092 28.797 7.188 1 93.94 199 GLU A CA 1
ATOM 1547 C C . GLU A 1 199 ? 2.486 27.562 7.988 1 93.94 199 GLU A C 1
ATOM 1549 O O . GLU A 1 199 ? 1.623 26.844 8.508 1 93.94 199 GLU A O 1
ATOM 1554 N N . PHE A 1 200 ? 3.715 27.281 7.977 1 97.88 200 PHE A N 1
ATOM 1555 C CA . PHE A 1 200 ? 4.203 26.141 8.758 1 97.88 200 PHE A CA 1
ATOM 1556 C C . PHE A 1 200 ? 5.625 26.406 9.25 1 97.88 200 PHE A C 1
ATOM 1558 O O . PHE A 1 200 ? 6.352 27.203 8.664 1 97.88 200 PHE A O 1
ATOM 1565 N N . GLY A 1 201 ? 5.996 25.797 10.352 1 97.5 201 GLY A N 1
ATOM 1566 C CA . GLY A 1 201 ? 7.344 25.844 10.898 1 97.5 201 GLY A CA 1
ATOM 1567 C C . GLY A 1 201 ? 8.031 24.484 10.875 1 97.5 201 GLY A C 1
ATOM 1568 O O . GLY A 1 201 ? 7.379 23.453 10.766 1 97.5 201 GLY A O 1
ATOM 1569 N N . VAL A 1 202 ? 9.312 24.531 10.922 1 98.06 202 VAL A N 1
ATOM 1570 C CA . VAL A 1 202 ? 10.141 23.328 11.008 1 98.06 202 VAL A CA 1
ATOM 1571 C C . VAL A 1 202 ? 11.266 23.547 12.016 1 98.06 202 VAL A C 1
ATOM 1573 O O . VAL A 1 202 ? 11.781 24.672 12.141 1 98.06 202 VAL A O 1
ATOM 1576 N N . THR A 1 203 ? 11.555 22.594 12.734 1 97.94 203 THR A N 1
ATOM 1577 C CA . THR A 1 203 ? 12.758 22.594 13.562 1 97.94 203 THR A CA 1
ATOM 1578 C C . THR A 1 203 ? 13.469 21.25 13.5 1 97.94 203 THR A C 1
ATOM 1580 O O . THR A 1 203 ? 12.852 20.203 13.742 1 97.94 203 THR A O 1
ATOM 1583 N N . LEU A 1 204 ? 14.688 21.25 13.117 1 98.31 204 LEU A N 1
ATOM 1584 C CA . LEU A 1 204 ? 15.547 20.078 13.062 1 98.31 204 LEU A CA 1
ATOM 1585 C C . LEU A 1 204 ? 16.594 20.125 14.164 1 98.31 204 LEU A C 1
ATOM 1587 O O . LEU A 1 204 ? 17.359 21.078 14.266 1 98.31 204 LEU A O 1
ATOM 1591 N N . THR A 1 205 ? 16.578 19.172 14.984 1 97.75 205 THR A N 1
ATOM 1592 C CA . THR A 1 205 ? 17.641 18.938 15.938 1 97.75 205 THR A CA 1
ATOM 1593 C C . THR A 1 205 ? 18.484 17.719 15.539 1 97.75 205 THR A C 1
ATOM 1595 O O . THR A 1 205 ? 18.25 17.125 14.484 1 97.75 205 THR A O 1
ATOM 1598 N N . ASP A 1 206 ? 19.422 17.391 16.406 1 97.12 206 ASP A N 1
ATOM 1599 C CA . ASP A 1 206 ? 20.281 16.234 16.094 1 97.12 206 ASP A CA 1
ATOM 1600 C C . ASP A 1 206 ? 19.484 14.938 16.141 1 97.12 206 ASP A C 1
ATOM 1602 O O . ASP A 1 206 ? 19.75 14.023 15.352 1 97.12 206 ASP A O 1
ATOM 1606 N N . GLU A 1 207 ? 18.438 14.93 16.953 1 95.5 207 GLU A N 1
ATOM 1607 C CA . GLU A 1 207 ? 17.797 13.641 17.188 1 95.5 207 GLU A CA 1
ATOM 1608 C C . GLU A 1 207 ? 16.328 13.656 16.797 1 95.5 207 GLU A C 1
ATOM 1610 O O . GLU A 1 207 ? 15.719 12.609 16.594 1 95.5 207 GLU A O 1
ATOM 1615 N N . ARG A 1 208 ? 15.758 14.859 16.688 1 96.69 208 ARG A N 1
ATOM 1616 C CA . ARG A 1 208 ? 14.32 14.977 16.469 1 96.69 208 ARG A CA 1
ATOM 1617 C C . ARG A 1 208 ? 14 16.047 15.43 1 96.69 208 ARG A C 1
ATOM 1619 O O . ARG A 1 208 ? 14.836 16.922 15.156 1 96.69 208 ARG A O 1
ATOM 1626 N N . ALA A 1 209 ? 12.883 15.875 14.859 1 98.38 209 ALA A N 1
ATOM 1627 C CA . ALA A 1 209 ? 12.344 16.891 13.961 1 98.38 209 ALA A CA 1
ATOM 1628 C C . ALA A 1 209 ? 10.938 17.312 14.391 1 98.38 209 ALA A C 1
ATOM 1630 O O . ALA A 1 209 ? 10.203 16.516 14.977 1 98.38 209 ALA A O 1
ATOM 1631 N N . PHE A 1 210 ? 10.641 18.609 14.148 1 98.44 210 PHE A N 1
ATOM 1632 C CA . PHE A 1 210 ? 9.336 19.188 14.477 1 98.44 210 PHE A CA 1
ATOM 1633 C C . PHE A 1 210 ? 8.719 19.844 13.258 1 98.44 210 PHE A C 1
ATOM 1635 O O . PHE A 1 210 ? 9.414 20.5 12.477 1 98.44 210 PHE A O 1
ATOM 1642 N N . VAL A 1 211 ? 7.426 19.641 13.125 1 98.75 211 VAL A N 1
ATOM 1643 C CA . VAL A 1 211 ? 6.633 20.422 12.172 1 98.75 211 VAL A CA 1
ATOM 1644 C C . VAL A 1 211 ? 5.5 21.125 12.906 1 98.75 211 VAL A C 1
ATOM 1646 O O . VAL A 1 211 ? 4.746 20.5 13.656 1 98.75 211 VAL A O 1
ATOM 1649 N N . GLY A 1 212 ? 5.473 22.406 12.734 1 98.38 212 GLY A N 1
ATOM 1650 C CA . GLY A 1 212 ? 4.402 23.203 13.289 1 98.38 212 GLY A CA 1
ATOM 1651 C C . GLY A 1 212 ? 3.436 23.719 12.242 1 98.38 212 GLY A C 1
ATOM 1652 O O . GLY A 1 212 ? 3.852 24.266 11.219 1 98.38 212 GLY A O 1
ATOM 1653 N N . LEU A 1 213 ? 2.172 23.484 12.5 1 98.31 213 LEU A N 1
ATOM 1654 C CA . LEU A 1 213 ? 1.138 24 11.609 1 98.31 213 LEU A CA 1
ATOM 1655 C C . LEU A 1 213 ? 0.481 25.25 12.188 1 98.31 213 LEU A C 1
ATOM 1657 O O . LEU A 1 213 ? 0.23 25.312 13.391 1 98.31 213 LEU A O 1
ATOM 1661 N N . TYR A 1 214 ? 0.252 26.203 11.25 1 96.44 214 TYR A N 1
ATOM 1662 C CA . TYR A 1 214 ? -0.336 27.469 11.656 1 96.44 214 TYR A CA 1
ATOM 1663 C C . TYR A 1 214 ? -1.604 27.766 10.859 1 96.44 214 TYR A C 1
ATOM 1665 O O . TYR A 1 214 ? -1.704 27.406 9.688 1 96.44 214 TYR A O 1
ATOM 1673 N N . ASP A 1 215 ? -2.596 28.25 11.516 1 93.56 215 ASP A N 1
ATOM 1674 C CA . ASP A 1 215 ? -3.828 28.75 10.906 1 93.56 215 ASP A CA 1
ATOM 1675 C C . ASP A 1 215 ? -4.051 30.219 11.234 1 93.56 215 ASP A C 1
ATOM 1677 O O . ASP A 1 215 ? -4.359 30.562 12.383 1 93.56 215 ASP A O 1
ATOM 1681 N N . ASP A 1 216 ? -3.889 31.078 10.258 1 90.06 216 ASP A N 1
ATOM 1682 C CA . ASP A 1 216 ? -4.012 32.531 10.438 1 90.06 216 ASP A CA 1
ATOM 1683 C C . ASP A 1 216 ? -3.119 33 11.578 1 90.06 216 ASP A C 1
ATOM 1685 O O . ASP A 1 216 ? -3.586 33.688 12.484 1 90.06 216 ASP A O 1
ATOM 1689 N N . GLY A 1 217 ? -1.896 32.5 11.555 1 89 217 GLY A N 1
ATOM 1690 C CA . GLY A 1 217 ? -0.897 32.969 12.5 1 89 217 GLY A CA 1
ATOM 1691 C C . GLY A 1 217 ? -0.931 32.219 13.82 1 89 217 GLY A C 1
ATOM 1692 O O . GLY A 1 217 ? -0.011 32.344 14.633 1 89 217 GLY A O 1
ATOM 1693 N N . ALA A 1 218 ? -2.006 31.453 14.023 1 93.25 218 ALA A N 1
ATOM 1694 C CA . ALA A 1 218 ? -2.125 30.703 15.266 1 93.25 218 ALA A CA 1
ATOM 1695 C C . ALA A 1 218 ? -1.452 29.328 15.148 1 93.25 218 ALA A C 1
ATOM 1697 O O . ALA A 1 218 ? -1.653 28.625 14.164 1 93.25 218 ALA A O 1
ATOM 1698 N N . PHE A 1 219 ? -0.63 29.047 16.141 1 96.31 219 PHE A N 1
ATOM 1699 C CA . PHE A 1 219 ? 0.023 27.75 16.234 1 96.31 219 PHE A CA 1
ATOM 1700 C C . PHE A 1 219 ? -0.979 26.656 16.609 1 96.31 219 PHE A C 1
ATOM 1702 O O . PHE A 1 219 ? -1.312 26.484 17.781 1 96.31 219 PHE A O 1
ATOM 1709 N N . VAL A 1 220 ? -1.397 25.781 15.625 1 97.25 220 VAL A N 1
ATOM 1710 C CA . VAL A 1 220 ? -2.588 24.969 15.852 1 97.25 220 VAL A CA 1
ATOM 1711 C C . VAL A 1 220 ? -2.186 23.516 16.062 1 97.25 220 VAL A C 1
ATOM 1713 O O . VAL A 1 220 ? -2.975 22.703 16.562 1 97.25 220 VAL A O 1
ATOM 1716 N N . ALA A 1 221 ? -0.993 23.141 15.633 1 98.38 221 ALA A N 1
ATOM 1717 C CA . ALA A 1 221 ? -0.559 21.75 15.836 1 98.38 221 ALA A CA 1
ATOM 1718 C C . ALA A 1 221 ? 0.963 21.656 15.836 1 98.38 221 ALA A C 1
ATOM 1720 O O . ALA A 1 221 ? 1.645 22.406 15.133 1 98.38 221 ALA A O 1
ATOM 1721 N N . CYS A 1 222 ? 1.516 20.828 16.625 1 98.56 222 CYS A N 1
ATOM 1722 C CA . CYS A 1 222 ? 2.936 20.5 16.688 1 98.56 222 CYS A CA 1
ATOM 1723 C C . CYS A 1 222 ? 3.156 19 16.516 1 98.56 222 CYS A C 1
ATOM 1725 O O . CYS A 1 222 ? 2.609 18.203 17.266 1 98.56 222 CYS A O 1
ATOM 1727 N N . ILE A 1 223 ? 3.883 18.609 15.477 1 98.69 223 ILE A N 1
ATOM 1728 C CA . ILE A 1 223 ? 4.219 17.219 15.203 1 98.69 223 ILE A CA 1
ATOM 1729 C C . ILE A 1 223 ? 5.703 16.984 15.477 1 98.69 223 ILE A C 1
ATOM 1731 O O . ILE A 1 223 ? 6.551 17.766 15.039 1 98.69 223 ILE A O 1
ATOM 1735 N N . GLU A 1 224 ? 6.062 15.992 16.203 1 98.31 224 GLU A N 1
ATOM 1736 C CA . GLU A 1 224 ? 7.461 15.68 16.469 1 98.31 224 GLU A CA 1
ATOM 1737 C C . GLU A 1 224 ? 7.734 14.188 16.328 1 98.31 224 GLU A C 1
ATOM 1739 O O . GLU A 1 224 ? 6.855 13.367 16.594 1 98.31 224 GLU A O 1
ATOM 1744 N N . SER A 1 225 ? 8.867 13.828 15.852 1 98.31 225 SER A N 1
ATOM 1745 C CA . SER A 1 225 ? 9.305 12.438 15.766 1 98.31 225 SER A CA 1
ATOM 1746 C C . SER A 1 225 ? 10.82 12.336 15.672 1 98.31 225 SER A C 1
ATOM 1748 O O . SER A 1 225 ? 11.484 13.258 15.195 1 98.31 225 SER A O 1
ATOM 1750 N N . ASP A 1 226 ? 11.352 11.258 16.172 1 97.25 226 ASP A N 1
ATOM 1751 C CA . ASP A 1 226 ? 12.773 10.977 16.031 1 97.25 226 ASP A CA 1
ATOM 1752 C C . ASP A 1 226 ? 13.008 9.875 15 1 97.25 226 ASP A C 1
ATOM 1754 O O . ASP A 1 226 ? 14.141 9.43 14.805 1 97.25 226 ASP A O 1
ATOM 1758 N N . GLU A 1 227 ? 11.922 9.484 14.352 1 97.88 227 GLU A N 1
ATOM 1759 C CA . GLU A 1 227 ? 12.047 8.445 13.336 1 97.88 227 GLU A CA 1
ATOM 1760 C C . GLU A 1 227 ? 12.742 8.969 12.086 1 97.88 227 GLU A C 1
ATOM 1762 O O . GLU A 1 227 ? 12.484 10.094 11.648 1 97.88 227 GLU A O 1
ATOM 1767 N N . ALA A 1 228 ? 13.547 8.117 11.438 1 97.75 228 ALA A N 1
ATOM 1768 C CA . ALA A 1 228 ? 14.375 8.508 10.305 1 97.75 228 ALA A CA 1
ATOM 1769 C C . ALA A 1 228 ? 13.523 8.977 9.133 1 97.75 228 ALA A C 1
ATOM 1771 O O . ALA A 1 228 ? 13.828 9.984 8.492 1 97.75 228 ALA A O 1
ATOM 1772 N N . ALA A 1 229 ? 12.461 8.266 8.891 1 97.44 229 ALA A N 1
ATOM 1773 C CA . ALA A 1 229 ? 11.625 8.602 7.742 1 97.44 229 ALA A CA 1
ATOM 1774 C C . ALA A 1 229 ? 11.023 10 7.895 1 97.44 229 ALA A C 1
ATOM 1776 O O . ALA A 1 229 ? 10.984 10.773 6.934 1 97.44 229 ALA A O 1
ATOM 1777 N N . PHE A 1 230 ? 10.57 10.312 9.078 1 98.25 230 PHE A N 1
ATOM 1778 C CA . PHE A 1 230 ? 10.008 11.633 9.352 1 98.25 230 PHE A CA 1
ATOM 1779 C C . PHE A 1 230 ? 11.094 12.711 9.266 1 98.25 230 PHE A C 1
ATOM 1781 O O . PHE A 1 230 ? 10.898 13.742 8.625 1 98.25 230 PHE A O 1
ATOM 1788 N N . ARG A 1 231 ? 12.195 12.43 9.805 1 98.31 231 ARG A N 1
ATOM 1789 C CA . ARG A 1 231 ? 13.289 13.398 9.812 1 98.31 231 ARG A CA 1
ATOM 1790 C C . ARG A 1 231 ? 13.781 13.672 8.391 1 98.31 231 ARG A C 1
ATOM 1792 O O . ARG A 1 231 ? 13.992 14.828 8.016 1 98.31 231 ARG A O 1
ATOM 1799 N N . ASP A 1 232 ? 13.93 12.609 7.656 1 98.19 232 ASP A N 1
ATOM 1800 C CA . ASP A 1 232 ? 14.375 12.766 6.277 1 98.19 232 ASP A CA 1
ATOM 1801 C C . ASP A 1 232 ? 13.406 13.633 5.48 1 98.19 232 ASP A C 1
ATOM 1803 O O . ASP A 1 232 ? 13.82 14.5 4.707 1 98.19 232 ASP A O 1
ATOM 1807 N N . TRP A 1 233 ? 12.156 13.367 5.711 1 98.25 233 TRP A N 1
ATOM 1808 C CA . TRP A 1 233 ? 11.141 14.156 5.027 1 98.25 233 TRP A CA 1
ATOM 1809 C C . TRP A 1 233 ? 11.227 15.625 5.43 1 98.25 233 TRP A C 1
ATOM 1811 O O . TRP A 1 233 ? 11.172 16.516 4.578 1 98.25 233 TRP A O 1
ATOM 1821 N N . VAL A 1 234 ? 11.352 15.906 6.703 1 98.5 234 VAL A N 1
ATOM 1822 C CA . VAL A 1 234 ? 11.391 17.266 7.211 1 98.5 234 VAL A CA 1
ATOM 1823 C C . VAL A 1 234 ? 12.648 17.969 6.691 1 98.5 234 VAL A C 1
ATOM 1825 O O . VAL A 1 234 ? 12.602 19.156 6.344 1 98.5 234 VAL A O 1
ATOM 1828 N N . VAL A 1 235 ? 13.758 17.266 6.598 1 98.31 235 VAL A N 1
ATOM 1829 C CA . VAL A 1 235 ? 14.984 17.812 6.039 1 98.31 235 VAL A CA 1
ATOM 1830 C C . VAL A 1 235 ? 14.75 18.25 4.59 1 98.31 235 VAL A C 1
ATOM 1832 O O . VAL A 1 235 ? 15.156 19.344 4.188 1 98.31 235 VAL A O 1
ATOM 1835 N N . ASP A 1 236 ? 14.07 17.375 3.906 1 98.25 236 ASP A N 1
ATOM 1836 C CA . ASP A 1 236 ? 13.773 17.703 2.514 1 98.25 236 ASP A CA 1
ATOM 1837 C C . ASP A 1 236 ? 12.914 18.953 2.41 1 98.25 236 ASP A C 1
ATOM 1839 O O . ASP A 1 236 ? 13.141 19.797 1.538 1 98.25 236 ASP A O 1
ATOM 1843 N N . VAL A 1 237 ? 11.922 19.094 3.252 1 98 237 VAL A N 1
ATOM 1844 C CA . VAL A 1 237 ? 11.047 20.266 3.275 1 98 237 VAL A CA 1
ATOM 1845 C C . VAL A 1 237 ? 11.875 21.516 3.582 1 98 237 VAL A C 1
ATOM 1847 O O . VAL A 1 237 ? 11.766 22.531 2.881 1 98 237 VAL A O 1
ATOM 1850 N N . TYR A 1 238 ? 12.711 21.438 4.562 1 98.12 238 TYR A N 1
ATOM 1851 C CA . TYR A 1 238 ? 13.539 22.578 4.965 1 98.12 238 TYR A CA 1
ATOM 1852 C C . TYR A 1 238 ? 14.469 23 3.834 1 98.12 238 TYR A C 1
ATOM 1854 O O . TYR A 1 238 ? 14.523 24.188 3.479 1 98.12 238 TYR A O 1
ATOM 1862 N N . GLU A 1 239 ? 15.156 21.953 3.281 1 97.75 239 GLU A N 1
ATOM 1863 C CA . GLU A 1 239 ? 16.141 22.25 2.236 1 97.75 239 GLU A CA 1
ATOM 1864 C C . GLU A 1 239 ? 15.461 22.844 0.999 1 97.75 239 GLU A C 1
ATOM 1866 O O . GLU A 1 239 ? 16.031 23.688 0.32 1 97.75 239 GLU A O 1
ATOM 1871 N N . GLY A 1 240 ? 14.344 22.391 0.725 1 97.06 240 GLY A N 1
ATOM 1872 C CA . GLY A 1 240 ? 13.586 22.953 -0.384 1 97.06 240 GLY A CA 1
ATOM 1873 C C . GLY A 1 240 ? 13.312 24.438 -0.231 1 97.06 240 GLY A C 1
ATOM 1874 O O . GLY A 1 240 ? 13.406 25.188 -1.197 1 97.06 240 GLY A O 1
ATOM 1875 N N . HIS A 1 241 ? 12.984 24.906 0.949 1 97.19 241 HIS A N 1
ATOM 1876 C CA . HIS A 1 241 ? 12.695 26.312 1.203 1 97.19 241 HIS A CA 1
ATOM 1877 C C . HIS A 1 241 ? 13.977 27.109 1.366 1 97.19 241 HIS A C 1
ATOM 1879 O O . HIS A 1 241 ? 14.055 28.266 0.928 1 97.19 241 HIS A O 1
ATOM 1885 N N . ARG A 1 242 ? 14.969 26.469 1.944 1 96.62 242 ARG A N 1
ATOM 1886 C CA . ARG A 1 242 ? 16.25 27.141 2.133 1 96.62 242 ARG A CA 1
ATOM 1887 C C . ARG A 1 242 ? 16.875 27.5 0.792 1 96.62 242 ARG A C 1
ATOM 1889 O O . ARG A 1 242 ? 17.453 28.578 0.637 1 96.62 242 ARG A O 1
ATOM 1896 N N . SER A 1 243 ? 16.703 26.547 -0.131 1 95.94 243 SER A N 1
ATOM 1897 C CA . SER A 1 243 ? 17.312 26.75 -1.444 1 95.94 243 SER A CA 1
ATOM 1898 C C . SER A 1 243 ? 16.672 27.938 -2.172 1 95.94 243 SER A C 1
ATOM 1900 O O . SER A 1 243 ? 17.266 28.5 -3.09 1 95.94 243 SER A O 1
ATOM 1902 N N . ARG A 1 244 ? 15.562 28.406 -1.709 1 94.88 244 ARG A N 1
ATOM 1903 C CA . ARG A 1 244 ? 14.844 29.5 -2.346 1 94.88 244 ARG A CA 1
ATOM 1904 C C . ARG A 1 244 ? 14.938 30.766 -1.513 1 94.88 244 ARG A C 1
ATOM 1906 O O . ARG A 1 244 ? 14.289 31.766 -1.823 1 94.88 244 ARG A O 1
ATOM 1913 N N . ALA A 1 245 ? 15.68 30.703 -0.473 1 95.75 245 ALA A N 1
ATOM 1914 C CA . ALA A 1 245 ? 15.812 31.844 0.438 1 95.75 245 ALA A CA 1
ATOM 1915 C C . ALA A 1 245 ? 17.156 32.531 0.261 1 95.75 245 ALA A C 1
ATOM 1917 O O . ALA A 1 245 ? 18.062 31.984 -0.389 1 95.75 245 ALA A O 1
ATOM 1918 N N . ARG A 1 246 ? 17.266 33.75 0.854 1 94.44 246 ARG A N 1
ATOM 1919 C CA . ARG A 1 246 ? 18.516 34.531 0.811 1 94.44 246 ARG A CA 1
ATOM 1920 C C . ARG A 1 246 ? 19.109 34.656 2.205 1 94.44 246 ARG A C 1
ATOM 1922 O O . ARG A 1 246 ? 18.406 34.969 3.168 1 94.44 246 ARG A O 1
ATOM 1929 N N . GLN A 1 247 ? 20.391 34.406 2.229 1 93.19 247 GLN A N 1
ATOM 1930 C CA . GLN A 1 247 ? 21.078 34.594 3.506 1 93.19 247 GLN A CA 1
ATOM 1931 C C . GLN A 1 247 ? 21.25 36.094 3.811 1 93.19 247 GLN A C 1
ATOM 1933 O O . GLN A 1 247 ? 21.578 36.875 2.924 1 93.19 247 GLN A O 1
ATOM 1938 N N . VAL A 1 248 ? 20.891 36.438 5.055 1 87.19 248 VAL A N 1
ATOM 1939 C CA . VAL A 1 248 ? 21.031 37.844 5.465 1 87.19 248 VAL A CA 1
ATOM 1940 C C . VAL A 1 248 ? 22.125 37.969 6.523 1 87.19 248 VAL A C 1
ATOM 1942 O O . VAL A 1 248 ? 22.266 37.094 7.383 1 87.19 248 VAL A O 1
ATOM 1945 N N . GLY A 1 249 ? 23.031 38.906 6.258 1 74.19 249 GLY A N 1
ATOM 1946 C CA . GLY A 1 249 ? 24.094 39.156 7.211 1 74.19 249 GLY A CA 1
ATOM 1947 C C . GLY A 1 249 ? 23.625 39.844 8.477 1 74.19 249 GLY A C 1
ATOM 1948 O O . GLY A 1 249 ? 22.781 40.75 8.422 1 74.19 249 GLY A O 1
ATOM 1949 N N . ILE A 1 250 ? 23.438 39.25 9.555 1 63.16 250 ILE A N 1
ATOM 1950 C CA . ILE A 1 250 ? 23.125 39.938 10.812 1 63.16 250 ILE A CA 1
ATOM 1951 C C . ILE A 1 250 ? 24.359 40.625 11.352 1 63.16 250 ILE A C 1
ATOM 1953 O O . ILE A 1 250 ? 25.422 40.031 11.484 1 63.16 250 ILE A O 1
ATOM 1957 N N . GLU A 1 251 ? 24.625 41.906 10.953 1 51.34 251 GLU A N 1
ATOM 1958 C CA . GLU A 1 251 ? 25.781 42.719 11.312 1 51.34 251 GLU A CA 1
ATOM 1959 C C . GLU A 1 251 ? 26.156 42.531 12.781 1 51.34 251 GLU A C 1
ATOM 1961 O O . GLU A 1 251 ? 25.281 42.531 13.656 1 51.34 251 GLU A O 1
ATOM 1966 N N . ALA A 1 252 ? 27.203 41.938 13.102 1 45.06 252 ALA A N 1
ATOM 1967 C CA . ALA A 1 252 ? 27.859 41.938 14.398 1 45.06 252 ALA A CA 1
ATOM 1968 C C . ALA A 1 252 ? 28.016 43.375 14.93 1 45.06 252 ALA A C 1
ATOM 1970 O O . ALA A 1 252 ? 28.578 44.25 14.25 1 45.06 252 ALA A O 1
ATOM 1971 N N . THR A 1 253 ? 27.109 43.969 15.609 1 40.59 253 THR A N 1
ATOM 1972 C CA . THR A 1 253 ? 27.359 45.281 16.203 1 40.59 253 THR A CA 1
ATOM 1973 C C . THR A 1 253 ? 28.688 45.281 16.953 1 40.59 253 THR A C 1
ATOM 1975 O O . THR A 1 253 ? 28.828 44.656 18 1 40.59 253 THR A O 1
ATOM 1978 N N . GLY A 1 254 ? 29.812 44.938 16.422 1 37.56 254 GLY A N 1
ATOM 1979 C CA . GLY A 1 254 ? 31.047 45.188 17.156 1 37.56 254 GLY A CA 1
ATOM 1980 C C . GLY A 1 254 ? 31.172 46.594 17.688 1 37.56 254 GLY A C 1
ATOM 1981 O O . GLY A 1 254 ? 30.484 47.5 17.203 1 37.56 254 GLY A O 1
ATOM 1982 N N . ALA A 1 255 ? 31.828 46.906 18.953 1 41.72 255 ALA A N 1
ATOM 1983 C CA . ALA A 1 255 ? 32.281 48.062 19.688 1 41.72 255 ALA A CA 1
ATOM 1984 C C . ALA A 1 255 ? 32.938 49.094 18.75 1 41.72 255 ALA A C 1
ATOM 1986 O O . ALA A 1 255 ? 33.812 48.75 17.953 1 41.72 255 ALA A O 1
ATOM 1987 N N . ARG A 1 256 ? 32.344 50.156 18.5 1 39.16 256 ARG A N 1
ATOM 1988 C CA . ARG A 1 256 ? 33.031 51.375 18.047 1 39.16 256 ARG A CA 1
ATOM 1989 C C . ARG A 1 256 ? 34.375 51.531 18.719 1 39.16 256 ARG A C 1
ATOM 1991 O O . ARG A 1 256 ? 34.469 51.625 19.953 1 39.16 256 ARG A O 1
ATOM 1998 N N . ASP A 1 257 ? 35.469 50.938 18.328 1 37.38 257 ASP A N 1
ATOM 1999 C CA . ASP A 1 257 ? 36.812 51.344 18.75 1 37.38 257 ASP A CA 1
ATOM 2000 C C . ASP A 1 257 ? 37 52.844 18.672 1 37.38 257 ASP A C 1
ATOM 2002 O O . ASP A 1 257 ? 36.781 53.438 17.609 1 37.38 257 ASP A O 1
ATOM 2006 N N . GLY A 1 258 ? 36.719 53.688 19.766 1 35.06 258 GLY A N 1
ATOM 2007 C CA . GLY A 1 258 ? 37.188 55.031 19.984 1 35.06 258 GLY A CA 1
ATOM 2008 C C . GLY A 1 258 ? 38.656 55.219 19.641 1 35.06 258 GLY A C 1
ATOM 2009 O O . GLY A 1 258 ? 39.531 54.938 20.469 1 35.06 258 GLY A O 1
ATOM 2010 N N . ASP A 1 259 ? 39.125 55.031 18.422 1 37 259 ASP A N 1
ATOM 2011 C CA . ASP A 1 259 ? 40.438 55.406 17.969 1 37 259 ASP A CA 1
ATOM 2012 C C . ASP A 1 259 ? 40.719 56.875 18.219 1 37 259 ASP A C 1
ATOM 2014 O O . ASP A 1 259 ? 40.125 57.75 17.562 1 37 259 ASP A O 1
ATOM 2018 N N . GLY A 1 260 ? 40.969 57.375 19.562 1 32.84 260 GLY A N 1
ATOM 2019 C CA . GLY A 1 260 ? 41.688 58.594 19.953 1 32.84 260 GLY A CA 1
ATOM 2020 C C . GLY A 1 260 ? 43.031 58.719 19.266 1 32.84 260 GLY A C 1
ATOM 2021 O O . GLY A 1 260 ? 44 58 19.625 1 32.84 260 GLY A O 1
ATOM 2022 N N . ASP A 1 261 ? 43.094 58.938 18.016 1 33.06 261 ASP A N 1
ATOM 2023 C CA . ASP A 1 261 ? 44.281 59.344 17.281 1 33.06 261 ASP A CA 1
ATOM 2024 C C . ASP A 1 261 ? 44.906 60.594 17.906 1 33.06 261 ASP A C 1
ATOM 2026 O O . ASP A 1 261 ? 44.312 61.688 17.859 1 33.06 261 ASP A O 1
ATOM 2030 N N . GLY A 1 262 ? 45.656 60.469 19.109 1 29.19 262 GLY A N 1
ATOM 2031 C CA . GLY A 1 262 ? 46.594 61.469 19.625 1 29.19 262 GLY A CA 1
ATOM 2032 C C . GLY A 1 262 ? 47.656 61.844 18.609 1 29.19 262 GLY A C 1
ATOM 2033 O O . GLY A 1 262 ? 48.469 61 18.203 1 29.19 262 GLY A O 1
ATOM 2034 N N . SER A 1 263 ? 47.375 62.719 17.688 1 28.53 263 SER A N 1
ATOM 2035 C CA . SER A 1 263 ? 48.281 63.438 16.797 1 28.53 263 SER A CA 1
ATOM 2036 C C . SER A 1 263 ? 49.438 64.062 17.562 1 28.53 263 SER A C 1
ATOM 2038 O O . SER A 1 263 ? 49.25 65.062 18.281 1 28.53 263 SER A O 1
ATOM 2040 N N . ALA A 1 264 ? 50.406 63.281 18.188 1 27.53 264 ALA A N 1
ATOM 2041 C CA . ALA A 1 264 ? 51.656 63.875 18.656 1 27.53 264 ALA A CA 1
ATOM 2042 C C . ALA A 1 264 ? 52.375 64.625 17.531 1 27.53 264 ALA A C 1
ATOM 2044 O O . ALA A 1 264 ? 52.781 64.062 16.547 1 27.53 264 ALA A O 1
ATOM 2045 N N . ALA A 1 265 ? 51.875 65.875 17.172 1 26.48 265 ALA A N 1
ATOM 2046 C CA . ALA A 1 265 ? 52.594 66.812 16.297 1 26.48 265 ALA A CA 1
ATOM 2047 C C . ALA A 1 265 ? 54.031 67 16.766 1 26.48 265 ALA A C 1
ATOM 2049 O O . ALA A 1 265 ? 54.281 67.625 17.828 1 26.48 265 ALA A O 1
ATOM 2050 N N . ASN A 1 266 ? 54.812 65.938 16.844 1 25.62 266 ASN A N 1
ATOM 2051 C CA . ASN A 1 266 ? 56.219 66.188 17.188 1 25.62 266 ASN A CA 1
ATOM 2052 C C . ASN A 1 266 ? 56.781 67.312 16.297 1 25.62 266 ASN A C 1
ATOM 2054 O O . ASN A 1 266 ? 56.594 67.312 15.078 1 25.62 266 ASN A O 1
ATOM 2058 N N . GLY A 1 267 ? 56.906 68.625 16.797 1 27.03 267 GLY A N 1
ATOM 2059 C CA . GLY A 1 267 ? 57.469 69.875 16.438 1 27.03 267 GLY A CA 1
ATOM 2060 C C . GLY A 1 267 ? 58.906 69.812 15.969 1 27.03 267 GLY A C 1
ATOM 2061 O O . GLY A 1 267 ? 59.594 70.812 15.789 1 27.03 267 GLY A O 1
ATOM 2062 N N . LEU A 1 268 ? 59.594 68.75 16.203 1 28.38 268 LEU A N 1
ATOM 2063 C CA . LEU A 1 268 ? 61 69.125 16.234 1 28.38 268 LEU A CA 1
ATOM 2064 C C . LEU A 1 268 ? 61.5 69.5 14.828 1 28.38 268 LEU A C 1
ATOM 2066 O O . LEU A 1 268 ? 61.625 68.625 13.969 1 28.38 268 LEU A O 1
ATOM 2070 N N . ASP A 1 269 ? 60.812 70.625 14.234 1 26.2 269 ASP A N 1
ATOM 2071 C CA . ASP A 1 269 ? 61.406 71.125 13.016 1 26.2 269 ASP A CA 1
ATOM 2072 C C . ASP A 1 269 ? 62.906 71.312 13.18 1 26.2 269 ASP A C 1
ATOM 2074 O O . ASP A 1 269 ? 63.375 71.938 14.141 1 26.2 269 ASP A O 1
ATOM 2078 N N . SER A 1 270 ? 63.719 70.438 12.523 1 25.73 270 SER A N 1
ATOM 2079 C CA . SER A 1 270 ? 65.125 70.375 12.219 1 25.73 270 SER A CA 1
ATOM 2080 C C . SER A 1 270 ? 65.688 71.688 11.766 1 25.73 270 SER A C 1
ATOM 2082 O O . SER A 1 270 ? 64.875 72.625 11.484 1 25.73 270 SER A O 1
ATOM 2084 N N . ASP A 1 271 ? 67 71.75 11.195 1 26.55 271 ASP A N 1
ATOM 2085 C CA . ASP A 1 271 ? 68.188 72.5 10.914 1 26.55 271 ASP A CA 1
ATOM 2086 C C . ASP A 1 271 ? 67.938 73.562 9.828 1 26.55 271 ASP A C 1
ATOM 2088 O O . ASP A 1 271 ? 68.438 74.688 9.938 1 26.55 271 ASP A O 1
ATOM 2092 N N . SER A 1 272 ? 67.375 73.312 8.648 1 23.34 272 SER A N 1
ATOM 2093 C CA . SER A 1 272 ? 68.25 73.5 7.477 1 23.34 272 SER A CA 1
ATOM 2094 C C . SER A 1 272 ? 68.5 74.938 7.258 1 23.34 272 SER A C 1
ATOM 2096 O O . SER A 1 272 ? 67.688 75.812 7.551 1 23.34 272 SER A O 1
ATOM 2098 N N . GLY A 1 273 ? 69.812 75 6.461 1 23.17 273 GLY A N 1
ATOM 2099 C CA . GLY A 1 273 ? 70.562 75.438 5.281 1 23.17 273 GLY A CA 1
ATOM 2100 C C . GLY A 1 273 ? 69.625 75.688 4.09 1 23.17 273 GLY A C 1
ATOM 2101 O O . GLY A 1 273 ? 68.625 75 3.889 1 23.17 273 GLY A O 1
ATOM 2102 N N . MET B 1 1 ? -7.926 0.466 15.055 1 66.75 1 MET B N 1
ATOM 2103 C CA . MET B 1 1 ? -8.445 1.784 14.711 1 66.75 1 MET B CA 1
ATOM 2104 C C . MET B 1 1 ? -8.562 1.944 13.195 1 66.75 1 MET B C 1
ATOM 2106 O O . MET B 1 1 ? -9.594 2.389 12.695 1 66.75 1 MET B O 1
ATOM 2110 N N . GLY B 1 2 ? -7.844 1.479 12.32 1 83.88 2 GLY B N 1
ATOM 2111 C CA . GLY B 1 2 ? -7.965 1.587 10.875 1 83.88 2 GLY B CA 1
ATOM 2112 C C . GLY B 1 2 ? -9.086 0.737 10.305 1 83.88 2 GLY B C 1
ATOM 2113 O O . GLY B 1 2 ? -9.602 1.022 9.219 1 83.88 2 GLY B O 1
ATOM 2114 N N . TYR B 1 3 ? -9.656 -0.061 11.172 1 88.69 3 TYR B N 1
ATOM 2115 C CA . TYR B 1 3 ? -10.656 -1.009 10.703 1 88.69 3 TYR B CA 1
ATOM 2116 C C . TYR B 1 3 ? -12.016 -0.331 10.531 1 88.69 3 TYR B C 1
ATOM 2118 O O . TYR B 1 3 ? -12.773 -0.663 9.617 1 88.69 3 TYR B O 1
ATOM 2126 N N . ASP B 1 4 ? -12.289 0.632 11.367 1 91.44 4 ASP B N 1
ATOM 2127 C CA . ASP B 1 4 ? -13.57 1.339 11.289 1 91.44 4 ASP B CA 1
ATOM 2128 C C . ASP B 1 4 ? -13.711 2.072 9.961 1 91.44 4 ASP B C 1
ATOM 2130 O O . ASP B 1 4 ? -14.766 2.029 9.328 1 91.44 4 ASP B O 1
ATOM 2134 N N . TRP B 1 5 ? -12.633 2.725 9.594 1 94.12 5 TRP B N 1
ATOM 2135 C CA . TRP B 1 5 ? -12.664 3.42 8.312 1 94.12 5 TRP B CA 1
ATOM 2136 C C . TRP B 1 5 ? -12.789 2.43 7.156 1 94.12 5 TRP B C 1
ATOM 2138 O O . TRP B 1 5 ? -13.508 2.678 6.188 1 94.12 5 TRP B O 1
ATOM 2148 N N . GLY B 1 6 ? -12.078 1.312 7.273 1 94.19 6 GLY B N 1
ATOM 2149 C CA . GLY B 1 6 ? -12.258 0.264 6.281 1 94.19 6 GLY B CA 1
ATOM 2150 C C . GLY B 1 6 ? -13.688 -0.218 6.176 1 94.19 6 GLY B C 1
ATOM 2151 O O . GLY B 1 6 ? -14.219 -0.364 5.07 1 94.19 6 GLY B O 1
ATOM 2152 N N . LYS B 1 7 ? -14.289 -0.379 7.301 1 92.62 7 LYS B N 1
ATOM 2153 C CA . LYS B 1 7 ? -15.68 -0.811 7.328 1 92.62 7 LYS B CA 1
ATOM 2154 C C . LYS B 1 7 ? -16.594 0.207 6.641 1 92.62 7 LYS B C 1
ATOM 2156 O O . LYS B 1 7 ? -17.5 -0.167 5.902 1 92.62 7 LYS B O 1
ATOM 2161 N N . GLN B 1 8 ? -16.312 1.468 6.906 1 92 8 GLN B N 1
ATOM 2162 C CA . GLN B 1 8 ? -17.094 2.521 6.266 1 92 8 GLN B CA 1
ATOM 2163 C C . GLN B 1 8 ? -17 2.428 4.746 1 92 8 GLN B C 1
ATOM 2165 O O . GLN B 1 8 ? -17.984 2.658 4.043 1 92 8 GLN B O 1
ATOM 2170 N N . LEU B 1 9 ? -15.883 2.09 4.273 1 93.56 9 LEU B N 1
ATOM 2171 C CA . LEU B 1 9 ? -15.617 2.115 2.838 1 93.56 9 LEU B CA 1
ATOM 2172 C C . LEU B 1 9 ? -16.141 0.851 2.166 1 93.56 9 LEU B C 1
ATOM 2174 O O . LEU B 1 9 ? -16.531 0.88 0.997 1 93.56 9 LEU B O 1
ATOM 2178 N N . PHE B 1 10 ? -16.203 -0.247 2.904 1 91.88 10 PHE B N 1
ATOM 2179 C CA . PHE B 1 10 ? -16.562 -1.511 2.271 1 91.88 10 PHE B CA 1
ATOM 2180 C C . PHE B 1 10 ? -17.984 -1.924 2.648 1 91.88 10 PHE B C 1
ATOM 2182 O O . PHE B 1 10 ? -18.5 -2.92 2.139 1 91.88 10 PHE B O 1
ATOM 2189 N N . SER B 1 11 ? -18.625 -1.156 3.482 1 85.5 11 SER B N 1
ATOM 2190 C CA . SER B 1 11 ? -20 -1.467 3.857 1 85.5 11 SER B CA 1
ATOM 2191 C C . SER B 1 11 ? -20.984 -1.02 2.779 1 85.5 11 SER B C 1
ATOM 2193 O O . SER B 1 11 ? -22.125 -1.477 2.748 1 85.5 11 SER B O 1
ATOM 2195 N N . SER B 1 12 ? -20.531 -0.118 1.943 1 82.81 12 SER B N 1
ATOM 2196 C CA . SER B 1 12 ? -21.344 0.357 0.836 1 82.81 12 SER B CA 1
ATOM 2197 C C . SER B 1 12 ? -20.5 0.641 -0.4 1 82.81 12 SER B C 1
ATOM 2199 O O . SER B 1 12 ? -19.672 1.551 -0.394 1 82.81 12 SER B O 1
ATOM 2201 N N . PRO B 1 13 ? -20.812 -0.075 -1.431 1 83.56 13 PRO B N 1
ATOM 2202 C CA . PRO B 1 13 ? -20.047 0.206 -2.654 1 83.56 13 PRO B CA 1
ATOM 2203 C C . PRO B 1 13 ? -20.266 1.626 -3.17 1 83.56 13 PRO B C 1
ATOM 2205 O O . PRO B 1 13 ? -19.375 2.211 -3.779 1 83.56 13 PRO B O 1
ATOM 2208 N N . HIS B 1 14 ? -21.312 2.18 -2.797 1 90.56 14 HIS B N 1
ATOM 2209 C CA . HIS B 1 14 ? -21.656 3.5 -3.316 1 90.56 14 HIS B CA 1
ATOM 2210 C C . HIS B 1 14 ? -20.828 4.586 -2.648 1 90.56 14 HIS B C 1
ATOM 2212 O O . HIS B 1 14 ? -20.5 5.598 -3.275 1 90.56 14 HIS B O 1
ATOM 2218 N N . ARG B 1 15 ? -20.453 4.383 -1.411 1 91.62 15 ARG B N 1
ATOM 2219 C CA . ARG B 1 15 ? -19.656 5.387 -0.726 1 91.62 15 ARG B CA 1
ATOM 2220 C C . ARG B 1 15 ? -18.297 5.543 -1.393 1 91.62 15 ARG B C 1
ATOM 2222 O O . ARG B 1 15 ? -17.828 6.664 -1.622 1 91.62 15 ARG B O 1
ATOM 2229 N N . LEU B 1 16 ? -17.703 4.414 -1.675 1 92.25 16 LEU B N 1
ATOM 2230 C CA . LEU B 1 16 ? -16.422 4.457 -2.367 1 92.25 16 LEU B CA 1
ATOM 2231 C C . LEU B 1 16 ? -16.578 5.078 -3.754 1 92.25 16 LEU B C 1
ATOM 2233 O O . LEU B 1 16 ? -15.711 5.832 -4.199 1 92.25 16 LEU B O 1
ATOM 2237 N N . GLU B 1 17 ? -17.656 4.789 -4.379 1 94.44 17 GLU B N 1
ATOM 2238 C CA . GLU B 1 17 ? -17.906 5.34 -5.707 1 94.44 17 GLU B CA 1
ATOM 2239 C C . GLU B 1 17 ? -18.062 6.859 -5.652 1 94.44 17 GLU B C 1
ATOM 2241 O O . GLU B 1 17 ? -17.578 7.57 -6.535 1 94.44 17 GLU B O 1
ATOM 2246 N N . VAL B 1 18 ? -18.719 7.297 -4.703 1 96.62 18 VAL B N 1
ATOM 2247 C CA . VAL B 1 18 ? -18.891 8.734 -4.504 1 96.62 18 VAL B CA 1
ATOM 2248 C C . VAL B 1 18 ? -17.531 9.398 -4.355 1 96.62 18 VAL B C 1
ATOM 2250 O O . VAL B 1 18 ? -17.25 10.414 -5.004 1 96.62 18 VAL B O 1
ATOM 2253 N N . LEU B 1 19 ? -16.672 8.828 -3.51 1 96.38 19 LEU B N 1
ATOM 2254 C CA . LEU B 1 19 ? -15.344 9.383 -3.279 1 96.38 19 LEU B CA 1
ATOM 2255 C C . LEU B 1 19 ? -14.523 9.367 -4.562 1 96.38 19 LEU B C 1
ATOM 2257 O O . LEU B 1 19 ? -13.805 10.328 -4.852 1 96.38 19 LEU B O 1
ATOM 2261 N N . ARG B 1 20 ? -14.703 8.328 -5.324 1 95.5 20 ARG B N 1
ATOM 2262 C CA . ARG B 1 20 ? -13.969 8.219 -6.578 1 95.5 20 ARG B CA 1
ATOM 2263 C C . ARG B 1 20 ? -14.414 9.281 -7.574 1 95.5 20 ARG B C 1
ATOM 2265 O O . ARG B 1 20 ? -13.578 9.875 -8.266 1 95.5 20 ARG B O 1
ATOM 2272 N N . GLU B 1 21 ? -15.703 9.5 -7.652 1 97.06 21 GLU B N 1
ATOM 2273 C CA . GLU B 1 21 ? -16.234 10.539 -8.531 1 97.06 21 GLU B CA 1
ATOM 2274 C C . GLU B 1 21 ? -15.719 11.914 -8.125 1 97.06 21 GLU B C 1
ATOM 2276 O O . GLU B 1 21 ? -15.328 12.711 -8.984 1 97.06 21 GLU B O 1
ATOM 2281 N N . LEU B 1 22 ? -15.688 12.133 -6.855 1 97.75 22 LEU B N 1
ATOM 2282 C CA . LEU B 1 22 ? -15.25 13.43 -6.355 1 97.75 22 LEU B CA 1
ATOM 2283 C C . LEU B 1 22 ? -13.742 13.602 -6.551 1 97.75 22 LEU B C 1
ATOM 2285 O O . LEU B 1 22 ? -13.25 14.727 -6.645 1 97.75 22 LEU B O 1
ATOM 2289 N N . ARG B 1 23 ? -13.039 12.5 -6.469 1 96.12 23 ARG B N 1
ATOM 2290 C CA . ARG B 1 23 ? -11.602 12.57 -6.703 1 96.12 23 ARG B CA 1
ATOM 2291 C C . ARG B 1 23 ? -11.297 13.016 -8.133 1 96.12 23 ARG B C 1
ATOM 2293 O O . ARG B 1 23 ? -10.297 13.688 -8.375 1 96.12 23 ARG B O 1
ATOM 2300 N N . ALA B 1 24 ? -12.148 12.656 -9.023 1 95.62 24 ALA B N 1
ATOM 2301 C CA . ALA B 1 24 ? -12.008 13.086 -10.414 1 95.62 24 ALA B CA 1
ATOM 2302 C C . ALA B 1 24 ? -12.289 14.578 -10.555 1 95.62 24 ALA B C 1
ATOM 2304 O O . ALA B 1 24 ? -11.57 15.297 -11.258 1 95.62 24 ALA B O 1
ATOM 2305 N N . ALA B 1 25 ? -13.352 14.969 -9.922 1 96 25 ALA B N 1
ATOM 2306 C CA . ALA B 1 25 ? -13.719 16.375 -9.938 1 96 25 ALA B CA 1
ATOM 2307 C C . ALA B 1 25 ? -14.773 16.688 -8.875 1 96 25 ALA B C 1
ATOM 2309 O O . ALA B 1 25 ? -15.641 15.844 -8.594 1 96 25 ALA B O 1
ATOM 2310 N N . PRO B 1 26 ? -14.727 17.906 -8.391 1 97.44 26 PRO B N 1
ATOM 2311 C CA . PRO B 1 26 ? -15.812 18.312 -7.5 1 97.44 26 PRO B CA 1
ATOM 2312 C C . PRO B 1 26 ? -17.188 18.203 -8.156 1 97.44 26 PRO B C 1
ATOM 2314 O O . PRO B 1 26 ? -17.312 18.375 -9.367 1 97.44 26 PRO B O 1
ATOM 2317 N N . ALA B 1 27 ? -18.188 17.906 -7.355 1 98 27 ALA B N 1
ATOM 2318 C CA . ALA B 1 27 ? -19.516 17.688 -7.922 1 98 27 ALA B CA 1
ATOM 2319 C C . ALA B 1 27 ? -20.609 18 -6.902 1 98 27 ALA B C 1
ATOM 2321 O O . ALA B 1 27 ? -20.359 17.953 -5.691 1 98 27 ALA B O 1
ATOM 2322 N N . ASP B 1 28 ? -21.75 18.391 -7.438 1 97.38 28 ASP B N 1
ATOM 2323 C CA . ASP B 1 28 ? -22.906 18.547 -6.57 1 97.38 28 ASP B CA 1
ATOM 2324 C C . ASP B 1 28 ? -23.734 17.266 -6.516 1 97.38 28 ASP B C 1
ATOM 2326 O O . ASP B 1 28 ? -23.391 16.281 -7.172 1 97.38 28 ASP B O 1
ATOM 2330 N N . THR B 1 29 ? -24.734 17.297 -5.699 1 96.44 29 THR B N 1
ATOM 2331 C CA . THR B 1 29 ? -25.547 16.125 -5.453 1 96.44 29 THR B CA 1
ATOM 2332 C C . THR B 1 29 ? -26.188 15.625 -6.746 1 96.44 29 THR B C 1
ATOM 2334 O O . THR B 1 29 ? -26.25 14.422 -7 1 96.44 29 THR B O 1
ATOM 2337 N N . GLN B 1 30 ? -26.625 16.531 -7.555 1 96.81 30 GLN B N 1
ATOM 2338 C CA . GLN B 1 30 ? -27.281 16.141 -8.797 1 96.81 30 GLN B CA 1
ATOM 2339 C C . GLN B 1 30 ? -26.312 15.438 -9.742 1 96.81 30 GLN B C 1
ATOM 2341 O O . GLN B 1 30 ? -26.656 14.406 -10.32 1 96.81 30 GLN B O 1
ATOM 2346 N N . THR B 1 31 ? -25.188 16.031 -9.914 1 97.25 31 THR B N 1
ATOM 2347 C CA . THR B 1 31 ? -24.156 15.445 -10.766 1 97.25 31 THR B CA 1
ATOM 2348 C C . THR B 1 31 ? -23.812 14.031 -10.305 1 97.25 31 THR B C 1
ATOM 2350 O O . THR B 1 31 ? -23.688 13.117 -11.125 1 97.25 31 THR B O 1
ATOM 2353 N N . LEU B 1 32 ? -23.688 13.828 -9.031 1 97.69 32 LEU B N 1
ATOM 2354 C CA . LEU B 1 32 ? -23.344 12.523 -8.477 1 97.69 32 LEU B CA 1
ATOM 2355 C C . LEU B 1 32 ? -24.484 11.539 -8.672 1 97.69 32 LEU B C 1
ATOM 2357 O O . LEU B 1 32 ? -24.25 10.367 -8.977 1 97.69 32 LEU B O 1
ATOM 2361 N N . THR B 1 33 ? -25.75 12 -8.492 1 97.38 33 THR B N 1
ATOM 2362 C CA . THR B 1 33 ? -26.922 11.156 -8.711 1 97.38 33 THR B CA 1
ATOM 2363 C C . THR B 1 33 ? -26.953 10.641 -10.141 1 97.38 33 THR B C 1
ATOM 2365 O O . THR B 1 33 ? -27.188 9.453 -10.375 1 97.38 33 THR B O 1
ATOM 2368 N N . ASP B 1 34 ? -26.641 11.508 -11.039 1 96.94 34 ASP B N 1
ATOM 2369 C CA . ASP B 1 34 ? -26.656 11.148 -12.453 1 96.94 34 ASP B CA 1
ATOM 2370 C C . ASP B 1 34 ? -25.5 10.195 -12.789 1 96.94 34 ASP B C 1
ATOM 2372 O O . ASP B 1 34 ? -25.703 9.195 -13.484 1 96.94 34 ASP B O 1
ATOM 2376 N N . ALA B 1 35 ? -24.359 10.469 -12.281 1 95.69 35 ALA B N 1
ATOM 2377 C CA . ALA B 1 35 ? -23.156 9.711 -12.594 1 95.69 35 ALA B CA 1
ATOM 2378 C C . ALA B 1 35 ? -23.234 8.297 -12.023 1 95.69 35 ALA B C 1
ATOM 2380 O O . ALA B 1 35 ? -22.781 7.336 -12.648 1 95.69 35 ALA B O 1
ATOM 2381 N N . LEU B 1 36 ? -23.797 8.148 -10.859 1 95.44 36 LEU B N 1
ATOM 2382 C CA . LEU B 1 36 ? -23.781 6.867 -10.156 1 95.44 36 LEU B CA 1
ATOM 2383 C C . LEU B 1 36 ? -25.094 6.117 -10.352 1 95.44 36 LEU B C 1
ATOM 2385 O O . LEU B 1 36 ? -25.188 4.934 -10.023 1 95.44 36 LEU B O 1
ATOM 2389 N N . SER B 1 37 ? -26.094 6.723 -10.852 1 94.94 37 SER B N 1
ATOM 2390 C CA . SER B 1 37 ? -27.406 6.129 -11.109 1 94.94 37 SER B CA 1
ATOM 2391 C C . SER B 1 37 ? -28 5.539 -9.836 1 94.94 37 SER B C 1
ATOM 2393 O O . SER B 1 37 ? -28.453 4.395 -9.836 1 94.94 37 SER B O 1
ATOM 2395 N N . ILE B 1 38 ? -27.859 6.266 -8.789 1 94.5 38 ILE B N 1
ATOM 2396 C CA . ILE B 1 38 ? -28.5 5.93 -7.523 1 94.5 38 ILE B CA 1
ATOM 2397 C C . ILE B 1 38 ? -29.344 7.109 -7.043 1 94.5 38 ILE B C 1
ATOM 2399 O O . ILE B 1 38 ? -29.234 8.219 -7.57 1 94.5 38 ILE B O 1
ATOM 2403 N N . SER B 1 39 ? -30.219 6.926 -6.098 1 95.19 39 SER B N 1
ATOM 2404 C CA . SER B 1 39 ? -31.172 7.941 -5.66 1 95.19 39 SER B CA 1
ATOM 2405 C C . SER B 1 39 ? -30.469 9.117 -5 1 95.19 39 SER B C 1
ATOM 2407 O O . SER B 1 39 ? -29.391 8.953 -4.414 1 95.19 39 SER B O 1
ATOM 2409 N N . ARG B 1 40 ? -31.109 10.266 -5.094 1 96.38 40 ARG B N 1
ATOM 2410 C CA . ARG B 1 40 ? -30.594 11.469 -4.457 1 96.38 40 ARG B CA 1
ATOM 2411 C C . ARG B 1 40 ? -30.453 11.281 -2.949 1 96.38 40 ARG B C 1
ATOM 2413 O O . ARG B 1 40 ? -29.5 11.758 -2.34 1 96.38 40 ARG B O 1
ATOM 2420 N N . VAL B 1 41 ? -31.359 10.594 -2.377 1 96.38 41 VAL B N 1
ATOM 2421 C CA . VAL B 1 41 ? -31.359 10.359 -0.936 1 96.38 41 VAL B CA 1
ATOM 2422 C C . VAL B 1 41 ? -30.141 9.523 -0.537 1 96.38 41 VAL B C 1
ATOM 2424 O O . VAL B 1 41 ? -29.469 9.836 0.45 1 96.38 41 VAL B O 1
ATOM 2427 N N . THR B 1 42 ? -29.828 8.5 -1.284 1 95.25 42 THR B N 1
ATOM 2428 C CA . THR B 1 42 ? -28.672 7.645 -1.023 1 95.25 42 THR B CA 1
ATOM 2429 C C . THR B 1 42 ? -27.375 8.422 -1.188 1 95.25 42 THR B C 1
ATOM 2431 O O . THR B 1 42 ? -26.469 8.305 -0.361 1 95.25 42 THR B O 1
ATOM 2434 N N . VAL B 1 43 ? -27.297 9.211 -2.234 1 97.06 43 VAL B N 1
ATOM 2435 C CA . VAL B 1 43 ? -26.125 10.039 -2.471 1 97.06 43 VAL B CA 1
ATOM 2436 C C . VAL B 1 43 ? -25.906 10.992 -1.293 1 97.06 43 VAL B C 1
ATOM 2438 O O . VAL B 1 43 ? -24.797 11.102 -0.769 1 97.06 43 VAL B O 1
ATOM 2441 N N . GLN B 1 44 ? -26.938 11.594 -0.901 1 96.88 44 GLN B N 1
ATOM 2442 C CA . GLN B 1 44 ? -26.859 12.562 0.187 1 96.88 44 GLN B CA 1
ATOM 2443 C C . GLN B 1 44 ? -26.422 11.898 1.487 1 96.88 44 GLN B C 1
ATOM 2445 O O . GLN B 1 44 ? -25.641 12.469 2.252 1 96.88 44 GLN B O 1
ATOM 2450 N N . ARG B 1 45 ? -26.953 10.742 1.746 1 96.62 45 ARG B N 1
ATOM 2451 C CA . ARG B 1 45 ? -26.562 9.992 2.936 1 96.62 45 ARG B CA 1
ATOM 2452 C C . ARG B 1 45 ? -25.062 9.734 2.951 1 96.62 45 ARG B C 1
ATOM 2454 O O . ARG B 1 45 ? -24.406 9.906 3.979 1 96.62 45 ARG B O 1
ATOM 2461 N N . HIS B 1 46 ? -24.531 9.328 1.831 1 96.75 46 HIS B N 1
ATOM 2462 C CA . HIS B 1 46 ? -23.109 9.047 1.74 1 96.75 46 HIS B CA 1
ATOM 2463 C C . HIS B 1 46 ? -22.281 10.328 1.838 1 96.75 46 HIS B C 1
ATOM 2465 O O . HIS B 1 46 ? -21.219 10.336 2.461 1 96.75 46 HIS B O 1
ATOM 2471 N N . LEU B 1 47 ? -22.75 11.383 1.22 1 97.75 47 LEU B N 1
ATOM 2472 C CA . LEU B 1 47 ? -22.062 12.664 1.311 1 97.75 47 LEU B CA 1
ATOM 2473 C C . LEU B 1 47 ? -22 13.156 2.754 1 97.75 47 LEU B C 1
ATOM 2475 O O . LEU B 1 47 ? -20.953 13.594 3.225 1 97.75 47 LEU B O 1
ATOM 2479 N N . ASN B 1 48 ? -23.109 13.023 3.438 1 97.12 48 ASN B N 1
ATOM 2480 C CA . ASN B 1 48 ? -23.156 13.422 4.84 1 97.12 48 ASN B CA 1
ATOM 2481 C C . ASN B 1 48 ? -22.172 12.617 5.684 1 97.12 48 ASN B C 1
ATOM 2483 O O . ASN B 1 48 ? -21.438 13.172 6.508 1 97.12 48 ASN B O 1
ATOM 2487 N N . ARG B 1 49 ? -22.156 11.352 5.449 1 96.12 49 ARG B N 1
ATOM 2488 C CA . ARG B 1 49 ? -21.25 10.484 6.195 1 96.12 49 ARG B CA 1
ATOM 2489 C C . ARG B 1 49 ? -19.797 10.82 5.898 1 96.12 49 ARG B C 1
ATOM 2491 O O . ARG B 1 49 ? -18.969 10.883 6.812 1 96.12 49 ARG B O 1
ATOM 2498 N N . CYS B 1 50 ? -19.469 11.039 4.648 1 97.25 50 CYS B N 1
ATOM 2499 C CA . CYS B 1 50 ? -18.094 11.383 4.262 1 97.25 50 CYS B CA 1
ATOM 2500 C C . CYS B 1 50 ? -17.688 12.727 4.859 1 97.25 50 CYS B C 1
ATOM 2502 O O . CYS B 1 50 ? -16.516 12.906 5.23 1 97.25 50 CYS B O 1
ATOM 2504 N N . CYS B 1 51 ? -18.641 13.648 4.961 1 97.75 51 CYS B N 1
ATOM 2505 C CA . CYS B 1 51 ? -18.359 14.922 5.613 1 97.75 51 CYS B CA 1
ATOM 2506 C C . CYS B 1 51 ? -18.062 14.727 7.094 1 97.75 51 CYS B C 1
ATOM 2508 O O . CYS B 1 51 ? -17.109 15.297 7.621 1 97.75 51 CYS B O 1
ATOM 2510 N N . GLU B 1 52 ? -18.844 13.859 7.715 1 96.56 52 GLU B N 1
ATOM 2511 C CA . GLU B 1 52 ? -18.656 13.555 9.133 1 96.56 52 GLU B CA 1
ATOM 2512 C C . GLU B 1 52 ? -17.281 12.953 9.391 1 96.56 52 GLU B C 1
ATOM 2514 O O . GLU B 1 52 ? -16.688 13.188 10.438 1 96.56 52 GLU B O 1
ATOM 2519 N N . LEU B 1 53 ? -16.797 12.219 8.43 1 95.81 53 LEU B N 1
ATOM 2520 C CA . LEU B 1 53 ? -15.508 11.531 8.562 1 95.81 53 LEU B CA 1
ATOM 2521 C C . LEU B 1 53 ? -14.359 12.453 8.172 1 95.81 53 LEU B C 1
ATOM 2523 O O . LEU B 1 53 ? -13.188 12.094 8.328 1 95.81 53 LEU B O 1
ATOM 2527 N N . GLY B 1 54 ? -14.688 13.594 7.574 1 97.38 54 GLY B N 1
ATOM 2528 C CA . GLY B 1 54 ? -13.68 14.578 7.191 1 97.38 54 GLY B CA 1
ATOM 2529 C C . GLY B 1 54 ? -13.062 14.297 5.836 1 97.38 54 GLY B C 1
ATOM 2530 O O . GLY B 1 54 ? -12.047 14.898 5.48 1 97.38 54 GLY B O 1
ATOM 2531 N N . TRP B 1 55 ? -13.688 13.383 5.051 1 98.19 55 TRP B N 1
ATOM 2532 C CA . TRP B 1 55 ? -13.109 12.969 3.775 1 98.19 55 TRP B CA 1
ATOM 2533 C C . TRP B 1 55 ? -13.484 13.945 2.666 1 98.19 55 TRP B C 1
ATOM 2535 O O . TRP B 1 55 ? -12.805 14.008 1.636 1 98.19 55 TRP B O 1
ATOM 2545 N N . ILE B 1 56 ? -14.578 14.719 2.836 1 98.5 56 ILE B N 1
ATOM 2546 C CA . ILE B 1 56 ? -15.008 15.711 1.86 1 98.5 56 ILE B CA 1
ATOM 2547 C C . ILE B 1 56 ? -15.508 16.969 2.582 1 98.5 56 ILE B C 1
ATOM 2549 O O . ILE B 1 56 ? -15.766 16.922 3.787 1 98.5 56 ILE B O 1
ATOM 2553 N N . HIS B 1 57 ? -15.539 18.031 1.942 1 97.94 57 HIS B N 1
ATOM 2554 C CA . HIS B 1 57 ? -16.203 19.234 2.432 1 97.94 57 HIS B CA 1
ATOM 2555 C C . HIS B 1 57 ? -17.031 19.906 1.33 1 97.94 57 HIS B C 1
ATOM 2557 O O . HIS B 1 57 ? -16.812 19.625 0.146 1 97.94 57 HIS B O 1
ATOM 2563 N N . LYS B 1 58 ? -17.984 20.609 1.717 1 96.88 58 LYS B N 1
ATOM 2564 C CA . LYS B 1 58 ? -18.859 21.328 0.81 1 96.88 58 LYS B CA 1
ATOM 2565 C C . LYS B 1 58 ? -18.406 22.766 0.63 1 96.88 58 LYS B C 1
ATOM 2567 O O . LYS B 1 58 ? -18.172 23.484 1.61 1 96.88 58 LYS B O 1
ATOM 2572 N N . VAL B 1 59 ? -18.203 23.141 -0.608 1 94.75 59 VAL B N 1
ATOM 2573 C CA . VAL B 1 59 ? -17.797 24.5 -0.958 1 94.75 59 VAL B CA 1
ATOM 2574 C C . VAL B 1 59 ? -18.719 25.031 -2.064 1 94.75 59 VAL B C 1
ATOM 2576 O O . VAL B 1 59 ? -18.75 24.484 -3.164 1 94.75 59 VAL B O 1
ATOM 2579 N N . ASP B 1 60 ? -19.344 26.078 -1.762 1 93.31 60 ASP B N 1
ATOM 2580 C CA . ASP B 1 60 ? -20.203 26.75 -2.729 1 93.31 60 ASP B CA 1
ATOM 2581 C C . ASP B 1 60 ? -21.172 25.766 -3.393 1 93.31 60 ASP B C 1
ATOM 2583 O O . ASP B 1 60 ? -21.25 25.703 -4.621 1 93.31 60 ASP B O 1
ATOM 2587 N N . GLY B 1 61 ? -21.688 24.922 -2.629 1 93.5 61 GLY B N 1
ATOM 2588 C CA . GLY B 1 61 ? -22.734 24.016 -3.094 1 93.5 61 GLY B CA 1
ATOM 2589 C C . GLY B 1 61 ? -22.188 22.75 -3.74 1 93.5 61 GLY B C 1
ATOM 2590 O O . GLY B 1 61 ? -22.938 21.891 -4.168 1 93.5 61 GLY B O 1
ATOM 2591 N N . ARG B 1 62 ? -20.891 22.672 -3.779 1 97.31 62 ARG B N 1
ATOM 2592 C CA . ARG B 1 62 ? -20.25 21.5 -4.363 1 97.31 62 ARG B CA 1
ATOM 2593 C C . ARG B 1 62 ? -19.391 20.766 -3.332 1 97.31 62 ARG B C 1
ATOM 2595 O O . ARG B 1 62 ? -18.922 21.375 -2.365 1 97.31 62 ARG B O 1
ATOM 2602 N N . TYR B 1 63 ? -19.281 19.531 -3.58 1 98.38 63 TYR B N 1
ATOM 2603 C CA . TYR B 1 63 ? -18.469 18.719 -2.684 1 98.38 63 TYR B CA 1
ATOM 2604 C C . TYR B 1 63 ? -17.094 18.453 -3.289 1 98.38 63 TYR B C 1
ATOM 2606 O O . TYR B 1 63 ? -16.984 18.219 -4.496 1 98.38 63 TYR B O 1
ATOM 2614 N N . GLU B 1 64 ? -16.109 18.516 -2.424 1 98.19 64 GLU B N 1
ATOM 2615 C CA . GLU B 1 64 ? -14.742 18.234 -2.83 1 98.19 64 GLU B CA 1
ATOM 2616 C C . GLU B 1 64 ? -14.031 17.344 -1.81 1 98.19 64 GLU B C 1
ATOM 2618 O O . GLU B 1 64 ? -14.328 17.406 -0.615 1 98.19 64 GLU B O 1
ATOM 2623 N N . LEU B 1 65 ? -13.078 16.531 -2.316 1 97.81 65 LEU B N 1
ATOM 2624 C CA . LEU B 1 65 ? -12.266 15.758 -1.398 1 97.81 65 LEU B CA 1
ATOM 2625 C C . LEU B 1 65 ? -11.336 16.656 -0.587 1 97.81 65 LEU B C 1
ATOM 2627 O O . LEU B 1 65 ? -10.773 17.609 -1.121 1 97.81 65 LEU B O 1
ATOM 2631 N N . THR B 1 66 ? -11.258 16.391 0.657 1 97.69 66 THR B N 1
ATOM 2632 C CA . THR B 1 66 ? -10.156 16.969 1.429 1 97.69 66 THR B CA 1
ATOM 2633 C C . THR B 1 66 ? -8.852 16.234 1.129 1 97.69 66 THR B C 1
ATOM 2635 O O . THR B 1 66 ? -8.867 15.141 0.559 1 97.69 66 THR B O 1
ATOM 2638 N N . PRO B 1 67 ? -7.758 16.781 1.483 1 97.25 67 PRO B N 1
ATOM 2639 C CA . PRO B 1 67 ? -6.516 16.016 1.366 1 97.25 67 PRO B CA 1
ATOM 2640 C C . PRO B 1 67 ? -6.559 14.703 2.131 1 97.25 67 PRO B C 1
ATOM 2642 O O . PRO B 1 67 ? -6.047 13.688 1.648 1 97.25 67 PRO B O 1
ATOM 2645 N N . LEU B 1 68 ? -7.156 14.711 3.264 1 97.75 68 LEU B N 1
ATOM 2646 C CA . LEU B 1 68 ? -7.363 13.477 4.016 1 97.75 68 LEU B CA 1
ATOM 2647 C C . LEU B 1 68 ? -8.156 12.469 3.193 1 97.75 68 LEU B C 1
ATOM 2649 O O . LEU B 1 68 ? -7.746 11.312 3.057 1 97.75 68 LEU B O 1
ATOM 2653 N N . GLY B 1 69 ? -9.266 12.953 2.678 1 97.69 69 GLY B N 1
ATOM 2654 C CA . GLY B 1 69 ? -10.078 12.086 1.842 1 97.69 69 GLY B CA 1
ATOM 2655 C C . GLY B 1 69 ? -9.336 11.539 0.64 1 97.69 69 GLY B C 1
ATOM 2656 O O . GLY B 1 69 ? -9.508 10.375 0.271 1 97.69 69 GLY B O 1
ATOM 2657 N N . ASP B 1 70 ? -8.578 12.406 0.078 1 97.38 70 ASP B N 1
ATOM 2658 C CA . ASP B 1 70 ? -7.781 11.992 -1.071 1 97.38 70 ASP B CA 1
ATOM 2659 C C . ASP B 1 70 ? -6.816 10.867 -0.693 1 97.38 70 ASP B C 1
ATOM 2661 O O . ASP B 1 70 ? -6.645 9.906 -1.446 1 97.38 70 ASP B O 1
ATOM 2665 N N . ARG B 1 71 ? -6.184 10.969 0.453 1 97.38 71 ARG B N 1
ATOM 2666 C CA . ARG B 1 71 ? -5.254 9.945 0.916 1 97.38 71 ARG B CA 1
ATOM 2667 C C . ARG B 1 71 ? -5.984 8.641 1.212 1 97.38 71 ARG B C 1
ATOM 2669 O O . ARG B 1 71 ? -5.461 7.555 0.942 1 97.38 71 ARG B O 1
ATOM 2676 N N . VAL B 1 72 ? -7.113 8.766 1.78 1 97.38 72 VAL B N 1
ATOM 2677 C CA . VAL B 1 72 ? -7.93 7.586 2.059 1 97.38 72 VAL B CA 1
ATOM 2678 C C . VAL B 1 72 ? -8.297 6.891 0.75 1 97.38 72 VAL B C 1
ATOM 2680 O O . VAL B 1 72 ? -8.172 5.672 0.63 1 97.38 72 VAL B O 1
ATOM 2683 N N . CYS B 1 73 ? -8.719 7.668 -0.234 1 96.38 73 CYS B N 1
ATOM 2684 C CA . CYS B 1 73 ? -9.07 7.121 -1.538 1 96.38 73 CYS B CA 1
ATOM 2685 C C . CYS B 1 73 ? -7.871 6.438 -2.186 1 96.38 73 CYS B C 1
ATOM 2687 O O . CYS B 1 73 ? -7.996 5.34 -2.73 1 96.38 73 CYS B O 1
ATOM 2689 N N . GLU B 1 74 ? -6.762 7.113 -2.09 1 95.94 74 GLU B N 1
ATOM 2690 C CA . GLU B 1 74 ? -5.551 6.555 -2.684 1 95.94 74 GLU B CA 1
ATOM 2691 C C . GLU B 1 74 ? -5.164 5.238 -2.02 1 95.94 74 GLU B C 1
ATOM 2693 O O . GLU B 1 74 ? -4.855 4.258 -2.701 1 95.94 74 GLU B O 1
ATOM 2698 N N . ALA B 1 75 ? -5.148 5.223 -0.708 1 96.56 75 ALA B N 1
ATOM 2699 C CA . ALA B 1 75 ? -4.844 4 0.034 1 96.56 75 ALA B CA 1
ATOM 2700 C C . ALA B 1 75 ? -5.805 2.877 -0.338 1 96.56 75 ALA B C 1
ATOM 2702 O O . ALA B 1 75 ? -5.387 1.734 -0.542 1 96.56 75 ALA B O 1
ATOM 2703 N N . THR B 1 76 ? -7.074 3.221 -0.476 1 96.44 76 THR B N 1
ATOM 2704 C CA . THR B 1 76 ? -8.094 2.229 -0.79 1 96.44 76 THR B CA 1
ATOM 2705 C C . THR B 1 76 ? -7.93 1.715 -2.217 1 96.44 76 THR B C 1
ATOM 2707 O O . THR B 1 76 ? -8.031 0.511 -2.465 1 96.44 76 THR B O 1
ATOM 271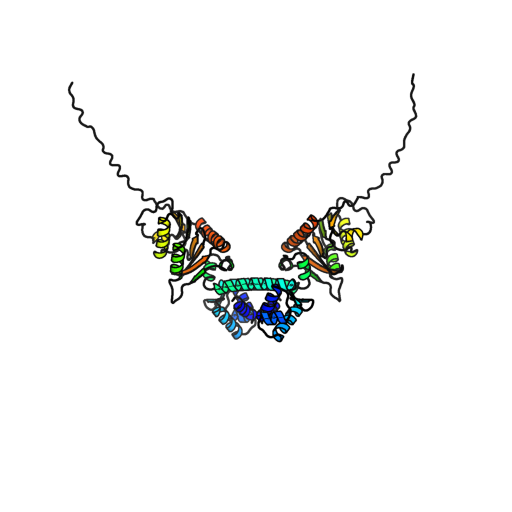0 N N . ALA B 1 77 ? -7.664 2.627 -3.111 1 94.56 77 ALA B N 1
ATOM 2711 C CA . ALA B 1 77 ? -7.461 2.234 -4.504 1 94.56 77 ALA B CA 1
ATOM 2712 C C . ALA B 1 77 ? -6.277 1.282 -4.637 1 94.56 77 ALA B C 1
ATOM 2714 O O . ALA B 1 77 ? -6.363 0.265 -5.332 1 94.56 77 ALA B O 1
ATOM 2715 N N . THR B 1 78 ? -5.223 1.612 -3.988 1 95.56 78 THR B N 1
ATOM 2716 C CA . THR B 1 78 ? -4.027 0.776 -4.016 1 95.56 78 THR B CA 1
ATOM 2717 C C . THR B 1 78 ? -4.324 -0.61 -3.451 1 95.56 78 THR B C 1
ATOM 2719 O O . THR B 1 78 ? -3.891 -1.619 -4.008 1 95.56 78 THR B O 1
ATOM 2722 N N . TYR B 1 79 ? -5.012 -0.609 -2.393 1 97.06 79 TYR B N 1
ATOM 2723 C CA . TYR B 1 79 ? -5.402 -1.862 -1.758 1 97.06 79 TYR B CA 1
ATOM 2724 C C . TYR B 1 79 ? -6.266 -2.699 -2.691 1 97.06 79 TYR B C 1
ATOM 2726 O O . TYR B 1 79 ? -6.012 -3.891 -2.885 1 97.06 79 TYR B O 1
ATOM 2734 N N . LEU B 1 80 ? -7.23 -2.072 -3.324 1 95.88 80 LEU B N 1
ATOM 2735 C CA . LEU B 1 80 ? -8.148 -2.768 -4.215 1 95.88 80 LEU B CA 1
ATOM 2736 C C . LEU B 1 80 ? -7.426 -3.279 -5.453 1 95.88 80 LEU B C 1
ATOM 2738 O O . LEU B 1 80 ? -7.75 -4.352 -5.969 1 95.88 80 LEU B O 1
ATOM 2742 N N . ASP B 1 81 ? -6.5 -2.498 -5.934 1 95.12 81 ASP B N 1
ATOM 2743 C CA . ASP B 1 81 ? -5.695 -2.955 -7.062 1 95.12 81 ASP B CA 1
ATOM 2744 C C . ASP B 1 81 ? -4.973 -4.258 -6.734 1 95.12 81 ASP B C 1
ATOM 2746 O O . ASP B 1 81 ? -4.934 -5.176 -7.555 1 95.12 81 ASP B O 1
ATOM 2750 N N . ARG B 1 82 ? -4.438 -4.316 -5.559 1 96.88 82 ARG B N 1
ATOM 2751 C CA . ARG B 1 82 ? -3.725 -5.516 -5.141 1 96.88 82 ARG B CA 1
ATOM 2752 C C . ARG B 1 82 ? -4.68 -6.695 -4.984 1 96.88 82 ARG B C 1
ATOM 2754 O O . ARG B 1 82 ? -4.395 -7.797 -5.457 1 96.88 82 ARG B O 1
ATOM 2761 N N . LEU B 1 83 ? -5.82 -6.438 -4.375 1 97.25 83 LEU B N 1
ATOM 2762 C CA . LEU B 1 83 ? -6.797 -7.512 -4.219 1 97.25 83 LEU B CA 1
ATOM 2763 C C . LEU B 1 83 ? -7.281 -8.008 -5.574 1 97.25 83 LEU B C 1
ATOM 2765 O O . LEU B 1 83 ? -7.512 -9.203 -5.758 1 97.25 83 LEU B O 1
ATOM 2769 N N . ASP B 1 84 ? -7.434 -7.074 -6.465 1 96.62 84 ASP B N 1
ATOM 2770 C CA . ASP B 1 84 ? -7.898 -7.43 -7.805 1 96.62 84 ASP B CA 1
ATOM 2771 C C . ASP B 1 84 ? -6.918 -8.375 -8.492 1 96.62 84 ASP B C 1
ATOM 2773 O O . ASP B 1 84 ? -7.324 -9.391 -9.062 1 96.62 84 ASP B O 1
ATOM 2777 N N . VAL B 1 85 ? -5.68 -8.062 -8.398 1 97.19 85 VAL B N 1
ATOM 2778 C CA . VAL B 1 85 ? -4.652 -8.883 -9.023 1 97.19 85 VAL B CA 1
ATOM 2779 C C . VAL B 1 85 ? -4.605 -10.25 -8.359 1 97.19 85 VAL B C 1
ATOM 2781 O O . VAL B 1 85 ? -4.555 -11.281 -9.039 1 97.19 85 VAL B O 1
ATOM 2784 N N . LEU B 1 86 ? -4.664 -10.289 -7.066 1 97.88 86 LEU B N 1
ATOM 2785 C CA . LEU B 1 86 ? -4.621 -11.539 -6.324 1 97.88 86 LEU B CA 1
ATOM 2786 C C . LEU B 1 86 ? -5.836 -12.406 -6.648 1 97.88 86 LEU B C 1
ATOM 2788 O O . LEU B 1 86 ? -5.699 -13.609 -6.871 1 97.88 86 LEU B O 1
ATOM 2792 N N . GLU B 1 87 ? -6.949 -11.75 -6.707 1 96.5 87 GLU B N 1
ATOM 2793 C CA . GLU B 1 87 ? -8.18 -12.477 -7.008 1 96.5 87 GLU B CA 1
ATOM 2794 C C . GLU B 1 87 ? -8.18 -12.992 -8.445 1 96.5 87 GLU B C 1
ATOM 2796 O O . GLU B 1 87 ? -8.5 -14.156 -8.688 1 96.5 87 GLU B O 1
ATOM 2801 N N . SER B 1 88 ? -7.777 -12.172 -9.383 1 96 88 SER B N 1
ATOM 2802 C CA . SER B 1 88 ? -7.805 -12.508 -10.805 1 96 88 SER B CA 1
ATOM 2803 C C . SER B 1 88 ? -6.797 -13.602 -11.133 1 96 88 SER B C 1
ATOM 2805 O O . SER B 1 88 ? -6.973 -14.344 -12.102 1 96 88 SER B O 1
ATOM 2807 N N . HIS B 1 89 ? -5.75 -13.688 -10.336 1 97.06 89 HIS B N 1
ATOM 2808 C CA . HIS B 1 89 ? -4.691 -14.648 -10.625 1 97.06 89 HIS B CA 1
ATOM 2809 C C . HIS B 1 89 ? -4.473 -15.602 -9.453 1 97.06 89 HIS B C 1
ATOM 2811 O O . HIS B 1 89 ? -3.346 -16.047 -9.211 1 97.06 89 HIS B O 1
ATOM 2817 N N . ALA B 1 90 ? -5.516 -15.859 -8.742 1 96.62 90 ALA B N 1
ATOM 2818 C CA . ALA B 1 90 ? -5.461 -16.688 -7.535 1 96.62 90 ALA B CA 1
ATOM 2819 C C . ALA B 1 90 ? -4.859 -18.047 -7.836 1 96.62 90 ALA B C 1
ATOM 2821 O O . ALA B 1 90 ? -4.09 -18.594 -7.035 1 96.62 90 ALA B O 1
ATOM 2822 N N . ASP B 1 91 ? -5.094 -18.578 -9 1 95.94 91 ASP B N 1
ATOM 2823 C CA . ASP B 1 91 ? -4.727 -19.938 -9.367 1 95.94 91 ASP B CA 1
ATOM 2824 C C . ASP B 1 91 ? -3.209 -20.094 -9.469 1 95.94 91 ASP B C 1
ATOM 2826 O O . ASP B 1 91 ? -2.688 -21.203 -9.406 1 95.94 91 ASP B O 1
ATOM 2830 N N . VAL B 1 92 ? -2.502 -18.938 -9.617 1 97.88 92 VAL B N 1
ATOM 2831 C CA . VAL B 1 92 ? -1.08 -19.109 -9.906 1 97.88 92 VAL B CA 1
ATOM 2832 C C . VAL B 1 92 ? -0.254 -18.484 -8.781 1 97.88 92 VAL B C 1
ATOM 2834 O O . VAL B 1 92 ? 0.974 -18.594 -8.766 1 97.88 92 VAL B O 1
ATOM 2837 N N . ILE B 1 93 ? -0.878 -17.906 -7.773 1 98.12 93 ILE B N 1
ATOM 2838 C CA . ILE B 1 93 ? -0.16 -17.188 -6.73 1 98.12 93 ILE B CA 1
ATOM 2839 C C . ILE B 1 93 ? 0.691 -18.156 -5.922 1 98.12 93 ILE B C 1
ATOM 2841 O O . ILE B 1 93 ? 1.868 -17.906 -5.66 1 98.12 93 ILE B O 1
ATOM 2845 N N . ASP B 1 94 ? 0.161 -19.312 -5.547 1 96.75 94 ASP B N 1
ATOM 2846 C CA . ASP B 1 94 ? 0.9 -20.281 -4.738 1 96.75 94 ASP B CA 1
ATOM 2847 C C . ASP B 1 94 ? 2.115 -20.812 -5.496 1 96.75 94 ASP B C 1
ATOM 2849 O O . ASP B 1 94 ? 3.197 -20.953 -4.922 1 96.75 94 ASP B O 1
ATOM 2853 N N . GLY B 1 95 ? 1.918 -21.062 -6.773 1 97 95 GLY B N 1
ATOM 2854 C CA . GLY B 1 95 ? 3.031 -21.516 -7.59 1 97 95 GLY B CA 1
ATOM 2855 C C . GLY B 1 95 ? 4.137 -20.484 -7.719 1 97 95 GLY B C 1
ATOM 2856 O O . GLY B 1 95 ? 5.32 -20.828 -7.645 1 97 95 GLY B O 1
ATOM 2857 N N . LEU B 1 96 ? 3.744 -19.234 -7.906 1 97.81 96 LEU B N 1
ATOM 2858 C CA . LEU B 1 96 ? 4.73 -18.156 -8.039 1 97.81 96 LEU B CA 1
ATOM 2859 C C . LEU B 1 96 ? 5.461 -17.938 -6.719 1 97.81 96 LEU B C 1
ATOM 2861 O O . LEU B 1 96 ? 6.664 -17.656 -6.711 1 97.81 96 LEU B O 1
ATOM 2865 N N . ALA B 1 97 ? 4.707 -18.062 -5.672 1 97 97 ALA B N 1
ATOM 2866 C CA . ALA B 1 97 ? 5.316 -17.906 -4.355 1 97 97 ALA B CA 1
ATOM 2867 C C . ALA B 1 97 ? 6.367 -18.984 -4.098 1 97 97 ALA B C 1
ATOM 2869 O O . ALA B 1 97 ? 7.363 -18.734 -3.416 1 97 97 ALA B O 1
ATOM 2870 N N . ALA B 1 98 ? 6.16 -20.172 -4.609 1 95.94 98 ALA B N 1
ATOM 2871 C CA . ALA B 1 98 ? 7.125 -21.266 -4.473 1 95.94 98 ALA B CA 1
ATOM 2872 C C . ALA B 1 98 ? 8.414 -20.953 -5.23 1 95.94 98 ALA B C 1
ATOM 2874 O O . ALA B 1 98 ? 9.492 -21.406 -4.848 1 95.94 98 ALA B O 1
ATOM 2875 N N . ILE B 1 99 ? 8.312 -20.141 -6.27 1 97.06 99 ILE B N 1
ATOM 2876 C CA . ILE B 1 99 ? 9.469 -19.734 -7.055 1 97.06 99 ILE B CA 1
ATOM 2877 C C . ILE B 1 99 ? 10.227 -18.641 -6.312 1 97.06 99 ILE B C 1
ATOM 2879 O O . ILE B 1 99 ? 11.453 -18.703 -6.172 1 97.06 99 ILE B O 1
ATOM 2883 N N . ASP B 1 100 ? 9.492 -17.672 -5.934 1 96.81 100 ASP B N 1
ATOM 2884 C CA . ASP B 1 100 ? 9.992 -16.5 -5.223 1 96.81 100 ASP B CA 1
ATOM 2885 C C . ASP B 1 100 ? 9.008 -16.047 -4.152 1 96.81 100 ASP B C 1
ATOM 2887 O O . ASP B 1 100 ? 8.023 -15.367 -4.461 1 96.81 100 ASP B O 1
ATOM 2891 N N . ASP B 1 101 ? 9.312 -16.297 -2.928 1 93.62 101 ASP B N 1
ATOM 2892 C CA . ASP B 1 101 ? 8.43 -15.969 -1.812 1 93.62 101 ASP B CA 1
ATOM 2893 C C . ASP B 1 101 ? 8.258 -14.453 -1.68 1 93.62 101 ASP B C 1
ATOM 2895 O O . ASP B 1 101 ? 7.285 -13.984 -1.086 1 93.62 101 ASP B O 1
ATOM 2899 N N . GLY B 1 102 ? 9.07 -13.703 -2.305 1 93.88 102 GLY B N 1
ATOM 2900 C CA . GLY B 1 102 ? 9.023 -12.258 -2.168 1 93.88 102 GLY B CA 1
ATOM 2901 C C . GLY B 1 102 ? 8.484 -11.562 -3.402 1 93.88 102 GLY B C 1
ATOM 2902 O O . GLY B 1 102 ? 8.562 -10.336 -3.514 1 93.88 102 GLY B O 1
ATOM 2903 N N . PHE B 1 103 ? 7.902 -12.328 -4.336 1 94.94 103 PHE B N 1
ATOM 2904 C CA . PHE B 1 103 ? 7.457 -11.672 -5.562 1 94.94 103 PHE B CA 1
ATOM 2905 C C . PHE B 1 103 ? 6.305 -10.719 -5.277 1 94.94 103 PHE B C 1
ATOM 2907 O O . PHE B 1 103 ? 5.477 -10.977 -4.402 1 94.94 103 PHE B O 1
ATOM 2914 N N . ASP B 1 104 ? 6.254 -9.664 -5.934 1 95.12 104 ASP B N 1
ATOM 2915 C CA . ASP B 1 104 ? 5.148 -8.711 -5.863 1 95.12 104 ASP B CA 1
ATOM 2916 C C . ASP B 1 104 ? 4.02 -9.109 -6.809 1 95.12 104 ASP B C 1
ATOM 2918 O O . ASP B 1 104 ? 4.195 -9.125 -8.023 1 95.12 104 ASP B O 1
ATOM 2922 N N . PRO B 1 105 ? 2.873 -9.328 -6.293 1 95.69 105 PRO B N 1
ATOM 2923 C CA . PRO B 1 105 ? 1.768 -9.766 -7.152 1 95.69 105 PRO B CA 1
ATOM 2924 C C . PRO B 1 105 ? 1.436 -8.75 -8.242 1 95.69 105 PRO B C 1
ATOM 2926 O O . PRO B 1 105 ? 0.863 -9.109 -9.273 1 95.69 105 PRO B O 1
ATOM 2929 N N . LEU B 1 106 ? 1.771 -7.562 -8.047 1 96.25 106 LEU B N 1
ATOM 2930 C CA . LEU B 1 106 ? 1.402 -6.512 -8.992 1 96.25 106 LEU B CA 1
ATOM 2931 C C . LEU B 1 106 ? 2.143 -6.688 -10.32 1 96.25 106 LEU B C 1
ATOM 2933 O O . LEU B 1 106 ? 1.771 -6.086 -11.328 1 96.25 106 LEU B O 1
ATOM 2937 N N . VAL B 1 107 ? 3.139 -7.516 -10.352 1 96.62 107 VAL B N 1
ATOM 2938 C CA . VAL B 1 107 ? 3.828 -7.793 -11.609 1 96.62 107 VAL B CA 1
ATOM 2939 C C . VAL B 1 107 ? 2.883 -8.508 -12.57 1 96.62 107 VAL B C 1
ATOM 2941 O O . VAL B 1 107 ? 3.146 -8.578 -13.773 1 96.62 107 VAL B O 1
ATOM 2944 N N . LEU B 1 108 ? 1.746 -8.992 -12.031 1 97.56 108 LEU B N 1
ATOM 2945 C CA . LEU B 1 108 ? 0.807 -9.758 -12.836 1 97.56 108 LEU B CA 1
ATOM 2946 C C . LEU B 1 108 ? -0.271 -8.859 -13.422 1 97.56 108 LEU B C 1
ATOM 2948 O O . LEU B 1 108 ? -1.14 -9.328 -14.164 1 97.56 108 LEU B O 1
ATOM 2952 N N . THR B 1 109 ? -0.376 -7.594 -13.102 1 95.38 109 THR B N 1
ATOM 2953 C CA . THR B 1 109 ? -1.455 -6.68 -13.461 1 95.38 109 THR B CA 1
ATOM 2954 C C . THR B 1 109 ? -1.766 -6.777 -14.953 1 95.38 109 THR B C 1
ATOM 2956 O O . THR B 1 109 ? -2.93 -6.875 -15.344 1 95.38 109 THR B O 1
ATOM 2959 N N . GLU B 1 110 ? -0.857 -6.938 -15.906 1 95.12 110 GLU B N 1
ATOM 2960 C CA . GLU B 1 110 ? -1.087 -7 -17.344 1 95.12 110 GLU B CA 1
ATOM 2961 C C . GLU B 1 110 ? -0.628 -8.336 -17.922 1 95.12 110 GLU B C 1
ATOM 2963 O O . GLU B 1 110 ? -0.412 -8.461 -19.125 1 95.12 110 GLU B O 1
ATOM 2968 N N . ALA B 1 111 ? -0.547 -9.234 -17.047 1 97.62 111 ALA B N 1
ATOM 2969 C CA . ALA B 1 111 ? -0.061 -10.531 -17.516 1 97.62 111 ALA B CA 1
ATOM 2970 C C . ALA B 1 111 ? -1.195 -11.359 -18.109 1 97.62 111 ALA B C 1
ATOM 2972 O O . ALA B 1 111 ? -2.342 -11.266 -17.656 1 97.62 111 ALA B O 1
ATOM 2973 N N . THR B 1 112 ? -0.92 -12.102 -19.125 1 97.44 112 THR B N 1
ATOM 2974 C CA . THR B 1 112 ? -1.814 -13.133 -19.641 1 97.44 112 THR B CA 1
ATOM 2975 C C . THR B 1 112 ? -1.525 -14.477 -18.969 1 97.44 112 THR B C 1
ATOM 2977 O O . THR B 1 112 ? -0.388 -14.953 -18.984 1 97.44 112 THR B O 1
ATOM 2980 N N . VAL B 1 113 ? -2.574 -15.016 -18.406 1 98.19 113 VAL B N 1
ATOM 2981 C CA . VAL B 1 113 ? -2.404 -16.266 -17.672 1 98.19 113 VAL B CA 1
ATOM 2982 C C . VAL B 1 113 ? -3.311 -17.344 -18.25 1 98.19 113 VAL B C 1
ATOM 2984 O O . VAL B 1 113 ? -4.516 -17.125 -18.406 1 98.19 113 VAL B O 1
ATOM 2987 N N . SER B 1 114 ? -2.686 -18.422 -18.625 1 97.81 114 SER B N 1
ATOM 2988 C CA . SER B 1 114 ? -3.391 -19.609 -19.094 1 97.81 114 SER B CA 1
ATOM 2989 C C . SER B 1 114 ? -3.258 -20.75 -18.094 1 97.81 114 SER B C 1
ATOM 2991 O O . SER B 1 114 ? -2.146 -21.172 -17.766 1 97.81 114 SER B O 1
ATOM 2993 N N . VAL B 1 115 ? -4.406 -21.234 -17.641 1 97.81 115 VAL B N 1
ATOM 2994 C CA . VAL B 1 115 ? -4.402 -22.297 -16.641 1 97.81 115 VAL B CA 1
ATOM 2995 C C . VAL B 1 115 ? -5.086 -23.531 -17.188 1 97.81 115 VAL B C 1
ATOM 2997 O O . VAL B 1 115 ? -6.078 -23.438 -17.922 1 97.81 115 VAL B O 1
ATOM 3000 N N . ALA B 1 116 ? -4.461 -24.625 -16.812 1 97.06 116 ALA B N 1
ATOM 3001 C CA . ALA B 1 116 ? -5.051 -25.906 -17.219 1 97.06 116 ALA B CA 1
ATOM 3002 C C . ALA B 1 116 ? -6.379 -26.141 -16.5 1 97.06 116 ALA B C 1
ATOM 3004 O O . ALA B 1 116 ? -6.477 -25.984 -15.281 1 97.06 116 ALA B O 1
ATOM 3005 N N . GLU B 1 117 ? -7.383 -26.422 -17.281 1 94.12 117 GLU B N 1
ATOM 3006 C CA . GLU B 1 117 ? -8.688 -26.797 -16.75 1 94.12 117 GLU B CA 1
ATOM 3007 C C . GLU B 1 117 ? -9.008 -28.25 -17.078 1 94.12 117 GLU B C 1
ATOM 3009 O O . GLU B 1 117 ? -8.406 -28.844 -17.969 1 94.12 117 GLU B O 1
ATOM 3014 N N . SER B 1 118 ? -9.984 -28.75 -16.328 1 91.31 118 SER B N 1
ATOM 3015 C CA . SER B 1 118 ? -10.367 -30.141 -16.531 1 91.31 118 SER B CA 1
ATOM 3016 C C . SER B 1 118 ? -10.797 -30.391 -17.984 1 91.31 118 SER B C 1
ATOM 3018 O O . SER B 1 118 ? -10.469 -31.422 -18.562 1 91.31 118 SER B O 1
ATOM 3020 N N . ASN B 1 119 ? -11.438 -29.406 -18.547 1 93.12 119 ASN B N 1
ATOM 3021 C CA . ASN B 1 119 ? -11.945 -29.562 -19.906 1 93.12 119 ASN B CA 1
ATOM 3022 C C . ASN B 1 119 ? -10.914 -29.109 -20.938 1 93.12 119 ASN B C 1
ATOM 3024 O O . ASN B 1 119 ? -11.117 -29.281 -22.141 1 93.12 119 ASN B O 1
ATOM 3028 N N . ASN B 1 120 ? -9.82 -28.516 -20.516 1 92.19 120 ASN B N 1
ATOM 3029 C CA . ASN B 1 120 ? -8.773 -28.047 -21.422 1 92.19 120 ASN B CA 1
ATOM 3030 C C . ASN B 1 120 ? -7.402 -28.094 -20.75 1 92.19 120 ASN B C 1
ATOM 3032 O O . ASN B 1 120 ? -6.773 -27.047 -20.531 1 92.19 120 ASN B O 1
ATOM 3036 N N . PRO B 1 121 ? -6.965 -29.312 -20.469 1 91.25 121 PRO B N 1
ATOM 3037 C CA . PRO B 1 121 ? -5.738 -29.484 -19.688 1 91.25 121 PRO B CA 1
ATOM 3038 C C . PRO B 1 121 ? -4.492 -29.016 -20.438 1 91.25 121 PRO B C 1
ATOM 3040 O O . PRO B 1 121 ? -3.473 -28.703 -19.812 1 91.25 121 PRO B O 1
ATOM 3043 N N . HIS B 1 122 ? -4.52 -28.859 -21.797 1 93.12 122 HIS B N 1
ATOM 3044 C CA . HIS B 1 122 ? -3.324 -28.562 -22.578 1 93.12 122 HIS B CA 1
ATOM 3045 C C . HIS B 1 122 ? -3.291 -27.078 -22.969 1 93.12 122 HIS B C 1
ATOM 3047 O O . HIS B 1 122 ? -2.424 -26.656 -23.734 1 93.12 122 HIS B O 1
ATOM 3053 N N . GLU B 1 123 ? -4.172 -26.359 -22.391 1 95.31 123 GLU B N 1
ATOM 3054 C CA . GLU B 1 123 ? -4.285 -24.953 -22.781 1 95.31 123 GLU B CA 1
ATOM 3055 C C . GLU B 1 123 ? -2.988 -24.188 -22.5 1 95.31 123 GLU B C 1
ATOM 3057 O O . GLU B 1 123 ? -2.523 -23.422 -23.344 1 95.31 123 GLU B O 1
ATOM 3062 N N . PRO B 1 124 ? -2.365 -24.422 -21.391 1 97.06 124 PRO B N 1
ATOM 3063 C CA . PRO B 1 124 ? -1.15 -23.641 -21.125 1 97.06 124 PRO B CA 1
ATOM 3064 C C . PRO B 1 124 ? -0.035 -23.922 -22.125 1 97.06 124 PRO B C 1
ATOM 3066 O O . PRO B 1 124 ? 0.619 -23 -22.609 1 97.06 124 PRO B O 1
ATOM 3069 N N . ILE B 1 125 ? 0.182 -25.156 -22.484 1 95.31 125 ILE B N 1
ATOM 3070 C CA . ILE B 1 125 ? 1.249 -25.5 -23.422 1 95.31 125 ILE B CA 1
ATOM 3071 C C . ILE B 1 125 ? 0.884 -25 -24.812 1 95.31 125 ILE B C 1
ATOM 3073 O O . ILE B 1 125 ? 1.752 -24.562 -25.578 1 95.31 125 ILE B O 1
ATOM 3077 N N . SER B 1 126 ? -0.397 -25.141 -25.156 1 95.62 126 SER B N 1
ATOM 3078 C CA . SER B 1 126 ? -0.853 -24.609 -26.438 1 95.62 126 SER B CA 1
ATOM 3079 C C . SER B 1 126 ? -0.624 -23.094 -26.516 1 95.62 126 SER B C 1
ATOM 3081 O O . SER B 1 126 ? -0.144 -22.594 -27.531 1 95.62 126 SER B O 1
ATOM 3083 N N . HIS B 1 127 ? -0.993 -22.469 -25.453 1 96.94 127 HIS B N 1
ATOM 3084 C CA . HIS B 1 127 ? -0.776 -21.016 -25.391 1 96.94 127 HIS B CA 1
ATOM 3085 C C . HIS B 1 127 ? 0.7 -20.672 -25.562 1 96.94 127 HIS B C 1
ATOM 3087 O O . HIS B 1 127 ? 1.05 -19.797 -26.344 1 96.94 127 HIS B O 1
ATOM 3093 N N . TYR B 1 128 ? 1.546 -21.344 -24.875 1 97 128 TYR B N 1
ATOM 3094 C CA . TYR B 1 128 ? 2.986 -21.125 -24.938 1 97 128 TYR B CA 1
ATOM 3095 C C . TYR B 1 128 ? 3.514 -21.312 -26.344 1 97 128 TYR B C 1
ATOM 3097 O O . TYR B 1 128 ? 4.234 -20.453 -26.875 1 97 128 TYR B O 1
ATOM 3105 N N . ARG B 1 129 ? 3.15 -22.391 -26.922 1 95.5 129 ARG B N 1
ATOM 3106 C CA . ARG B 1 129 ? 3.623 -22.719 -28.25 1 95.5 129 ARG B CA 1
ATOM 3107 C C . ARG B 1 129 ? 3.193 -21.656 -29.266 1 95.5 129 ARG B C 1
ATOM 3109 O O . ARG B 1 129 ? 3.992 -21.219 -30.094 1 95.5 129 ARG B O 1
ATOM 3116 N N . ARG B 1 130 ? 1.94 -21.266 -29.141 1 95.12 130 ARG B N 1
ATOM 3117 C CA . ARG B 1 130 ? 1.423 -20.234 -30.016 1 95.12 130 ARG B CA 1
ATOM 3118 C C . ARG B 1 130 ? 2.188 -18.922 -29.844 1 95.12 130 ARG B C 1
ATOM 3120 O O . ARG B 1 130 ? 2.629 -18.312 -30.812 1 95.12 130 ARG B O 1
ATOM 3127 N N . ALA B 1 131 ? 2.385 -18.562 -28.625 1 95.5 131 ALA B N 1
ATOM 3128 C CA . ALA B 1 131 ? 3.074 -17.312 -28.328 1 95.5 131 ALA B CA 1
ATOM 3129 C C . ALA B 1 131 ? 4.516 -17.344 -28.828 1 95.5 131 ALA B C 1
ATOM 3131 O O . ALA B 1 131 ? 5.004 -16.359 -29.391 1 95.5 131 ALA B O 1
ATOM 3132 N N . MET B 1 132 ? 5.184 -18.406 -28.688 1 93.94 132 MET B N 1
ATOM 3133 C CA . MET B 1 132 ? 6.586 -18.531 -29.062 1 93.94 132 MET B CA 1
ATOM 3134 C C . MET B 1 132 ? 6.727 -18.594 -30.594 1 93.94 132 MET B C 1
ATOM 3136 O O . MET B 1 132 ? 7.695 -18.062 -31.141 1 93.94 132 MET B O 1
ATOM 3140 N N . SER B 1 133 ? 5.773 -19.188 -31.203 1 89.06 133 SER B N 1
ATOM 3141 C CA . SER B 1 133 ? 5.809 -19.281 -32.656 1 89.06 133 SER B CA 1
ATOM 3142 C C . SER B 1 133 ? 5.629 -17.906 -33.312 1 89.06 133 SER B C 1
ATOM 3144 O O . SER B 1 133 ? 6.145 -17.656 -34.375 1 89.06 133 SER B O 1
ATOM 3146 N N . GLU B 1 134 ? 4.949 -17.062 -32.594 1 87.88 134 GLU B N 1
ATOM 3147 C CA . GLU B 1 134 ? 4.66 -15.734 -33.125 1 87.88 134 GLU B CA 1
ATOM 3148 C C . GLU B 1 134 ? 5.695 -14.719 -32.656 1 87.88 134 GLU B C 1
ATOM 3150 O O . GLU B 1 134 ? 5.672 -13.562 -33.094 1 87.88 134 GLU B O 1
ATOM 3155 N N . ALA B 1 135 ? 6.559 -15.188 -31.859 1 87.88 135 ALA B N 1
ATOM 3156 C CA . ALA B 1 135 ? 7.516 -14.273 -31.25 1 87.88 135 ALA B CA 1
ATOM 3157 C C . ALA B 1 135 ? 8.609 -13.883 -32.25 1 87.88 135 ALA B C 1
ATOM 3159 O O . ALA B 1 135 ? 9.078 -14.719 -33.031 1 87.88 135 ALA B O 1
ATOM 3160 N N . THR B 1 136 ? 8.945 -12.641 -32.375 1 89.38 136 THR B N 1
ATOM 3161 C CA . THR B 1 136 ? 10.125 -12.148 -33.062 1 89.38 136 THR B CA 1
ATOM 3162 C C . THR B 1 136 ? 11.227 -11.789 -32.062 1 89.38 136 THR B C 1
ATOM 3164 O O . THR B 1 136 ? 11.086 -10.844 -31.281 1 89.38 136 THR B O 1
ATOM 3167 N N . THR B 1 137 ? 12.227 -12.648 -32 1 95.19 137 THR B N 1
ATOM 3168 C CA . THR B 1 137 ? 13.297 -12.484 -31.031 1 95.19 137 THR B CA 1
ATOM 3169 C C . THR B 1 137 ? 14.633 -12.953 -31.609 1 95.19 137 THR B C 1
ATOM 3171 O O . THR B 1 137 ? 14.672 -13.844 -32.438 1 95.19 137 THR B O 1
ATOM 3174 N N . ASP B 1 138 ? 15.688 -12.305 -31.188 1 95.25 138 ASP B N 1
ATOM 3175 C CA . ASP B 1 138 ? 17.031 -12.688 -31.594 1 95.25 138 ASP B CA 1
ATOM 3176 C C . ASP B 1 138 ? 17.672 -13.648 -30.594 1 95.25 138 ASP B C 1
ATOM 3178 O O . ASP B 1 138 ? 18.516 -14.453 -30.953 1 95.25 138 ASP B O 1
ATOM 3182 N N . GLU B 1 139 ? 17.203 -13.531 -29.406 1 96.19 139 GLU B N 1
ATOM 3183 C CA . GLU B 1 139 ? 17.781 -14.344 -28.344 1 96.19 139 GLU B CA 1
ATOM 3184 C C . GLU B 1 139 ? 16.703 -14.867 -27.391 1 96.19 139 GLU B C 1
ATOM 3186 O O . GLU B 1 139 ? 15.711 -14.188 -27.141 1 96.19 139 GLU B O 1
ATOM 3191 N N . ILE B 1 140 ? 16.969 -16.094 -26.953 1 96.5 140 ILE B N 1
ATOM 3192 C CA . ILE B 1 140 ? 16.094 -16.703 -25.953 1 96.5 140 ILE B CA 1
ATOM 3193 C C . ILE B 1 140 ? 16.953 -17.266 -24.812 1 96.5 140 ILE B C 1
ATOM 3195 O O . ILE B 1 140 ? 17.984 -17.875 -25.047 1 96.5 140 ILE B O 1
ATOM 3199 N N . ARG B 1 141 ? 16.516 -16.984 -23.594 1 97.19 141 ARG B N 1
ATOM 3200 C CA . ARG B 1 141 ? 17.047 -17.625 -22.391 1 97.19 141 ARG B CA 1
ATOM 3201 C C . ARG B 1 141 ? 15.922 -18.234 -21.562 1 97.19 141 ARG B C 1
ATOM 3203 O O . ARG B 1 141 ? 14.844 -17.656 -21.422 1 97.19 141 ARG B O 1
ATOM 3210 N N . GLY B 1 142 ? 16.219 -19.453 -21.047 1 95.94 142 GLY B N 1
ATOM 3211 C CA . GLY B 1 142 ? 15.102 -19.984 -20.297 1 95.94 142 GLY B CA 1
ATOM 3212 C C . GLY B 1 142 ? 15.453 -21.234 -19.5 1 95.94 142 GLY B C 1
ATOM 3213 O O . GLY B 1 142 ? 16.562 -21.75 -19.609 1 95.94 142 GLY B O 1
ATOM 3214 N N . ILE B 1 143 ? 14.57 -21.578 -18.672 1 96.88 143 ILE B N 1
ATOM 3215 C CA . ILE B 1 143 ? 14.609 -22.797 -17.859 1 96.88 143 ILE B CA 1
ATOM 3216 C C . ILE B 1 143 ? 13.578 -23.797 -18.375 1 96.88 143 ILE B C 1
ATOM 3218 O O . ILE B 1 143 ? 12.398 -23.469 -18.5 1 96.88 143 ILE B O 1
ATOM 3222 N N . LEU B 1 144 ? 14.008 -24.969 -18.734 1 93.56 144 LEU B N 1
ATOM 3223 C CA . LEU B 1 144 ? 13.133 -26.078 -19.078 1 93.56 144 LEU B CA 1
ATOM 3224 C C . LEU B 1 144 ? 13.172 -27.156 -18 1 93.56 144 LEU B C 1
ATOM 3226 O O . LEU B 1 144 ? 14.094 -27.969 -17.953 1 93.56 144 LEU B O 1
ATOM 3230 N N . PRO B 1 145 ? 12.102 -27.172 -17.172 1 94.31 145 PRO B N 1
ATOM 3231 C CA . PRO B 1 145 ? 12.172 -28.031 -15.977 1 94.31 145 PRO B CA 1
ATOM 3232 C C . PRO B 1 145 ? 11.875 -29.5 -16.281 1 94.31 145 PRO B C 1
ATOM 3234 O O . PRO B 1 145 ? 12.188 -30.375 -15.477 1 94.31 145 PRO B O 1
ATOM 3237 N N . VAL B 1 146 ? 11.227 -29.75 -17.406 1 91.12 146 VAL B N 1
ATOM 3238 C CA . VAL B 1 146 ? 10.875 -31.109 -17.797 1 91.12 146 VAL B CA 1
ATOM 3239 C C . VAL B 1 146 ? 11.172 -31.312 -19.281 1 91.12 146 VAL B C 1
ATOM 3241 O O . VAL B 1 146 ? 11.234 -30.344 -20.047 1 91.12 146 VAL B O 1
ATOM 3244 N N . PHE B 1 147 ? 11.406 -32.562 -19.531 1 86.81 147 PHE B N 1
ATOM 3245 C CA . PHE B 1 147 ? 11.492 -32.906 -20.953 1 86.81 147 PHE B CA 1
ATOM 3246 C C . PHE B 1 147 ? 10.109 -32.969 -21.578 1 86.81 147 PHE B C 1
ATOM 3248 O O . PHE B 1 147 ? 9.258 -33.75 -21.125 1 86.81 147 PHE B O 1
ATOM 3255 N N . SER B 1 148 ? 9.891 -32.188 -22.484 1 87.94 148 SER B N 1
ATOM 3256 C CA . SER B 1 148 ? 8.656 -32.156 -23.266 1 87.94 148 SER B CA 1
ATOM 3257 C C . SER B 1 148 ? 8.938 -31.984 -24.75 1 87.94 148 SER B C 1
ATOM 3259 O O . SER B 1 148 ? 9.547 -30.984 -25.156 1 87.94 148 SER B O 1
ATOM 3261 N N . GLU B 1 149 ? 8.484 -32.906 -25.5 1 85.38 149 GLU B N 1
ATOM 3262 C CA . GLU B 1 149 ? 8.719 -32.844 -26.953 1 85.38 149 GLU B CA 1
ATOM 3263 C C . GLU B 1 149 ? 8.086 -31.609 -27.562 1 85.38 149 GLU B C 1
ATOM 3265 O O . GLU B 1 149 ? 8.656 -31 -28.469 1 85.38 149 GLU B O 1
ATOM 3270 N N . LEU B 1 150 ? 6.965 -31.266 -27.078 1 87.31 150 LEU B N 1
ATOM 3271 C CA . LEU B 1 150 ? 6.254 -30.109 -27.609 1 87.31 150 LEU B CA 1
ATOM 3272 C C . LEU B 1 150 ? 7.027 -28.828 -27.344 1 87.31 150 LEU B C 1
ATOM 3274 O O . LEU B 1 150 ? 7.09 -27.938 -28.203 1 87.31 150 LEU B O 1
ATOM 3278 N N . LEU B 1 151 ? 7.641 -28.719 -26.203 1 87.94 151 LEU B N 1
ATOM 3279 C CA . LEU B 1 151 ? 8.406 -27.531 -25.875 1 87.94 151 LEU B CA 1
ATOM 3280 C C . LEU B 1 151 ? 9.734 -27.5 -26.625 1 87.94 151 LEU B C 1
ATOM 3282 O O . LEU B 1 151 ? 10.133 -26.453 -27.141 1 87.94 151 LEU B O 1
ATOM 3286 N N . ILE B 1 152 ? 10.297 -28.641 -26.734 1 83.44 152 ILE B N 1
ATOM 3287 C CA . ILE B 1 152 ? 11.594 -28.766 -27.391 1 83.44 152 ILE B CA 1
ATOM 3288 C C . ILE B 1 152 ? 11.453 -28.438 -28.891 1 83.44 152 ILE B C 1
ATOM 3290 O O . ILE B 1 152 ? 12.328 -27.781 -29.469 1 83.44 152 ILE B O 1
ATOM 3294 N N . GLU B 1 153 ? 10.359 -28.875 -29.391 1 86.31 153 GLU B N 1
ATOM 3295 C CA . GLU B 1 153 ? 10.102 -28.609 -30.797 1 86.31 153 GLU B CA 1
ATOM 3296 C C . GLU B 1 153 ? 10.07 -27.109 -31.078 1 86.31 153 GLU B C 1
ATOM 3298 O O . GLU B 1 153 ? 10.633 -26.641 -32.094 1 86.31 153 GLU B O 1
ATOM 3303 N N . VAL B 1 154 ? 9.414 -26.375 -30.25 1 88.31 154 VAL B N 1
ATOM 3304 C CA . VAL B 1 154 ? 9.312 -24.938 -30.422 1 88.31 154 VAL B CA 1
ATOM 3305 C C . VAL B 1 154 ? 10.703 -24.312 -30.375 1 88.31 154 VAL B C 1
ATOM 3307 O O . VAL B 1 154 ? 11.031 -23.469 -31.219 1 88.31 154 VAL B O 1
ATOM 3310 N N . HIS B 1 155 ? 11.516 -24.703 -29.484 1 87.88 155 HIS B N 1
ATOM 3311 C CA . HIS B 1 155 ? 12.852 -24.125 -29.344 1 87.88 155 HIS B CA 1
ATOM 3312 C C . HIS B 1 155 ? 13.773 -24.578 -30.469 1 87.88 155 HIS B C 1
ATOM 3314 O O . HIS B 1 155 ? 14.641 -23.812 -30.906 1 87.88 155 HIS B O 1
ATOM 3320 N N . ARG B 1 156 ? 13.547 -25.797 -30.891 1 84.19 156 ARG B N 1
ATOM 3321 C CA . ARG B 1 156 ? 14.312 -26.281 -32.031 1 84.19 156 ARG B CA 1
ATOM 3322 C C . ARG B 1 156 ? 14.039 -25.453 -33.281 1 84.19 156 ARG B C 1
ATOM 3324 O O . ARG B 1 156 ? 14.969 -25.047 -33.969 1 84.19 156 ARG B O 1
ATOM 3331 N N . ASP B 1 157 ? 12.805 -25.172 -33.5 1 86.5 157 ASP B N 1
ATOM 3332 C CA . ASP B 1 157 ? 12.414 -24.359 -34.656 1 86.5 157 ASP B CA 1
ATOM 3333 C C . ASP B 1 157 ? 13.055 -22.969 -34.594 1 86.5 157 ASP B C 1
ATOM 3335 O O . ASP B 1 157 ? 13.531 -22.453 -35.594 1 86.5 157 ASP B O 1
ATOM 3339 N N . LEU B 1 158 ? 13.125 -22.438 -33.438 1 88.75 158 LEU B N 1
ATOM 3340 C CA . LEU B 1 158 ? 13.695 -21.109 -33.281 1 88.75 158 LEU B CA 1
ATOM 3341 C C . LEU B 1 158 ? 15.211 -21.141 -33.438 1 88.75 158 LEU B C 1
ATOM 3343 O O . LEU B 1 158 ? 15.789 -20.234 -34.031 1 88.75 158 LEU B O 1
ATOM 3347 N N . LEU B 1 159 ? 15.773 -22.125 -32.969 1 86.31 159 LEU B N 1
ATOM 3348 C CA . LEU B 1 159 ? 17.219 -22.312 -33.125 1 86.31 159 LEU B CA 1
ATOM 3349 C C . LEU B 1 159 ? 17.562 -22.438 -34.594 1 86.31 159 LEU B C 1
ATOM 3351 O O . LEU B 1 159 ? 18.531 -21.828 -35.062 1 86.31 159 LEU B O 1
ATOM 3355 N N . GLU B 1 160 ? 16.812 -23.141 -35.281 1 84.5 160 GLU B N 1
ATOM 3356 C CA . GLU B 1 160 ? 17.016 -23.328 -36.719 1 84.5 160 GLU B CA 1
ATOM 3357 C C . GLU B 1 160 ? 16.812 -22.016 -37.469 1 84.5 160 GLU B C 1
ATOM 3359 O O . GLU B 1 160 ? 17.453 -21.797 -38.5 1 84.5 160 GLU B O 1
ATOM 3364 N N . ALA B 1 161 ? 16 -21.219 -36.906 1 87.44 161 ALA B N 1
ATOM 3365 C CA . ALA B 1 161 ? 15.742 -19.922 -37.531 1 87.44 161 ALA B CA 1
ATOM 3366 C C . ALA B 1 161 ? 16.844 -18.922 -37.188 1 87.44 161 ALA B C 1
ATOM 3368 O O . ALA B 1 161 ? 16.781 -17.766 -37.594 1 87.44 161 ALA B O 1
ATOM 3369 N N . GLY B 1 162 ? 17.828 -19.328 -36.344 1 88.19 162 GLY B N 1
ATOM 3370 C CA . GLY B 1 162 ? 18.984 -18.5 -36.062 1 88.19 162 GLY B CA 1
ATOM 3371 C C . GLY B 1 162 ? 18.906 -17.781 -34.75 1 88.19 162 GLY B C 1
ATOM 3372 O O . GLY B 1 162 ? 19.734 -16.922 -34.438 1 88.19 162 GLY B O 1
ATOM 3373 N N . VAL B 1 163 ? 17.891 -18.109 -33.969 1 92.75 163 VAL B N 1
ATOM 3374 C CA . VAL B 1 163 ? 17.734 -17.469 -32.688 1 92.75 163 VAL B CA 1
ATOM 3375 C C . VAL B 1 163 ? 18.75 -18.047 -31.688 1 92.75 163 VAL B C 1
ATOM 3377 O O . VAL B 1 163 ? 18.797 -19.266 -31.484 1 92.75 163 VAL B O 1
ATOM 3380 N N . GLU B 1 164 ? 19.609 -17.141 -31.156 1 93.69 164 GLU B N 1
ATOM 3381 C CA . GLU B 1 164 ? 20.531 -17.594 -30.125 1 93.69 164 GLU B CA 1
ATOM 3382 C C . GLU B 1 164 ? 19.781 -18.078 -28.875 1 93.69 164 GLU B C 1
ATOM 3384 O O . GLU B 1 164 ? 18.891 -17.391 -28.375 1 93.69 164 GLU B O 1
ATOM 3389 N N . THR B 1 165 ? 20.172 -19.312 -28.438 1 93 165 THR B N 1
ATOM 3390 C CA . THR B 1 165 ? 19.375 -19.922 -27.375 1 93 165 THR B CA 1
ATOM 3391 C C . THR B 1 165 ? 20.266 -20.375 -26.219 1 93 165 THR B C 1
ATOM 3393 O O . THR B 1 165 ? 21.281 -21.047 -26.438 1 93 165 THR B O 1
ATOM 3396 N N . GLU B 1 166 ? 19.938 -19.875 -25.047 1 94.31 166 GLU B N 1
ATOM 3397 C CA . GLU B 1 166 ? 20.516 -20.344 -23.797 1 94.31 166 GLU B CA 1
ATOM 3398 C C . GLU B 1 166 ? 19.469 -21.062 -22.953 1 94.31 166 GLU B C 1
ATOM 3400 O O . GLU B 1 166 ? 18.438 -20.469 -22.594 1 94.31 166 GLU B O 1
ATOM 3405 N N . LEU B 1 167 ? 19.75 -22.344 -22.625 1 93.44 167 LEU B N 1
ATOM 3406 C CA . LEU B 1 167 ? 18.797 -23.125 -21.859 1 93.44 167 LEU B CA 1
ATOM 3407 C C . LEU B 1 167 ? 19.406 -23.641 -20.562 1 93.44 167 LEU B C 1
ATOM 3409 O O . LEU B 1 167 ? 20.594 -23.969 -20.516 1 93.44 167 LEU B O 1
ATOM 3413 N N . LEU B 1 168 ? 18.641 -23.609 -19.547 1 95.5 168 LEU B N 1
ATOM 34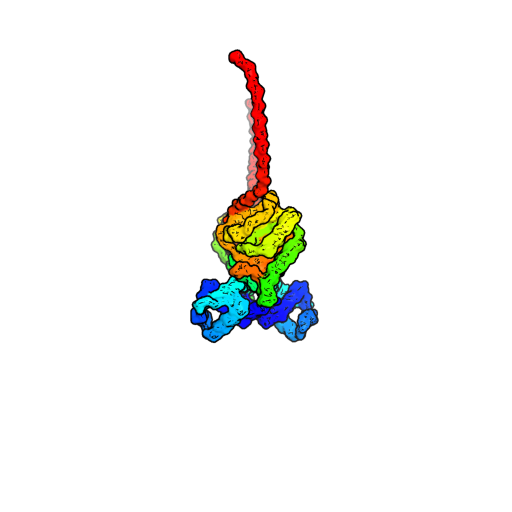14 C CA . LEU B 1 168 ? 18.969 -24.188 -18.25 1 95.5 168 LEU B CA 1
ATOM 3415 C C . LEU B 1 168 ? 18.016 -25.328 -17.906 1 95.5 168 LEU B C 1
ATOM 3417 O O . LEU B 1 168 ? 16.797 -25.156 -17.969 1 95.5 168 LEU B O 1
ATOM 3421 N N . THR B 1 169 ? 18.578 -26.578 -17.641 1 94.31 169 THR B N 1
ATOM 3422 C CA . THR B 1 169 ? 17.734 -27.703 -17.297 1 94.31 169 THR B CA 1
ATOM 3423 C C . THR B 1 169 ? 18.312 -28.484 -16.125 1 94.31 169 THR B C 1
ATOM 3425 O O . THR B 1 169 ? 19.516 -28.438 -15.875 1 94.31 169 THR B O 1
ATOM 3428 N N . PRO B 1 170 ? 17.406 -29.109 -15.344 1 94.31 170 PRO B N 1
ATOM 3429 C CA . PRO B 1 170 ? 17.922 -30.031 -14.336 1 94.31 170 PRO B CA 1
ATOM 3430 C C . PRO B 1 170 ? 18.656 -31.234 -14.945 1 94.31 170 PRO B C 1
ATOM 3432 O O . PRO B 1 170 ? 18.422 -31.562 -16.109 1 94.31 170 PRO B O 1
ATOM 3435 N N . GLN B 1 171 ? 19.453 -31.828 -14.203 1 90.5 171 GLN B N 1
ATOM 3436 C CA . GLN B 1 171 ? 20.234 -32.969 -14.633 1 90.5 171 GLN B CA 1
ATOM 3437 C C . GLN B 1 171 ? 19.328 -34.094 -15.117 1 90.5 171 GLN B C 1
ATOM 3439 O O . GLN B 1 171 ? 19.625 -34.781 -16.109 1 90.5 171 GLN B O 1
ATOM 3444 N N . SER B 1 172 ? 18.234 -34.219 -14.484 1 87.75 172 SER B N 1
ATOM 3445 C CA . SER B 1 172 ? 17.312 -35.312 -14.828 1 87.75 172 SER B CA 1
ATOM 3446 C C . SER B 1 172 ? 16.734 -35.125 -16.219 1 87.75 172 SER B C 1
ATOM 3448 O O . SER B 1 172 ? 16.484 -36.094 -16.938 1 87.75 172 SER B O 1
ATOM 3450 N N . VAL B 1 173 ? 16.609 -33.938 -16.594 1 87.31 173 VAL B N 1
ATOM 3451 C CA . VAL B 1 173 ? 16.062 -33.625 -17.922 1 87.31 173 VAL B CA 1
ATOM 3452 C C . VAL B 1 173 ? 17.109 -33.906 -18.984 1 87.31 173 VAL B C 1
ATOM 3454 O O . VAL B 1 173 ? 16.812 -34.469 -20.047 1 87.31 173 VAL B O 1
ATOM 3457 N N . LEU B 1 174 ? 18.328 -33.5 -18.781 1 83.5 174 LEU B N 1
ATOM 3458 C CA . LEU B 1 174 ? 19.422 -33.75 -19.703 1 83.5 174 LEU B CA 1
ATOM 3459 C C . LEU B 1 174 ? 19.578 -35.25 -19.953 1 83.5 174 LEU B C 1
ATOM 3461 O O . LEU B 1 174 ? 19.75 -35.688 -21.094 1 83.5 174 LEU B O 1
ATOM 3465 N N . GLU B 1 175 ? 19.391 -36.031 -18.938 1 84.19 175 GLU B N 1
ATOM 3466 C CA . GLU B 1 175 ? 19.562 -37.469 -19.031 1 84.19 175 GLU B CA 1
ATOM 3467 C C . GLU B 1 175 ? 18.422 -38.125 -19.781 1 84.19 175 GLU B C 1
ATOM 3469 O O . GLU B 1 175 ? 18.594 -39.188 -20.406 1 84.19 175 GLU B O 1
ATOM 3474 N N . ALA B 1 176 ? 17.312 -37.438 -19.703 1 81.31 176 ALA B N 1
ATOM 3475 C CA . ALA B 1 176 ? 16.125 -37.969 -20.359 1 81.31 176 ALA B CA 1
ATOM 3476 C C . ALA B 1 176 ? 16.078 -37.594 -21.828 1 81.31 176 ALA B C 1
ATOM 3478 O O . ALA B 1 176 ? 15.352 -38.219 -22.625 1 81.31 176 ALA B O 1
ATOM 3479 N N . ALA B 1 177 ? 16.844 -36.625 -22.188 1 77.5 177 ALA B N 1
ATOM 3480 C CA . ALA B 1 177 ? 16.828 -36.125 -23.562 1 77.5 177 ALA B CA 1
ATOM 3481 C C . ALA B 1 177 ? 17.516 -37.094 -24.516 1 77.5 177 ALA B C 1
ATOM 3483 O O . ALA B 1 177 ? 18.594 -37.594 -24.219 1 77.5 177 ALA B O 1
ATOM 3484 N N . PRO B 1 178 ? 16.812 -37.406 -25.578 1 71.94 178 PRO B N 1
ATOM 3485 C CA . PRO B 1 178 ? 17.484 -38.25 -26.562 1 71.94 178 PRO B CA 1
ATOM 3486 C C . PRO B 1 178 ? 18.672 -37.562 -27.219 1 71.94 178 PRO B C 1
ATOM 3488 O O . PRO B 1 178 ? 18.75 -36.344 -27.25 1 71.94 178 PRO B O 1
ATOM 3491 N N . PRO B 1 179 ? 19.656 -38.344 -27.578 1 64.19 179 PRO B N 1
ATOM 3492 C CA . PRO B 1 179 ? 20.781 -37.75 -28.297 1 64.19 179 PRO B CA 1
ATOM 3493 C C . PRO B 1 179 ? 20.344 -36.969 -29.547 1 64.19 179 PRO B C 1
ATOM 3495 O O . PRO B 1 179 ? 19.391 -37.375 -30.219 1 64.19 179 PRO B O 1
ATOM 3498 N N . PRO B 1 180 ? 20.828 -35.688 -29.594 1 61.47 180 PRO B N 1
ATOM 3499 C CA . PRO B 1 180 ? 20.406 -34.906 -30.75 1 61.47 180 PRO B CA 1
ATOM 3500 C C . PRO B 1 180 ? 20.688 -35.625 -32.062 1 61.47 180 PRO B C 1
ATOM 3502 O O . PRO B 1 180 ? 21.672 -36.344 -32.188 1 61.47 180 PRO B O 1
ATOM 3505 N N . ASP B 1 181 ? 19.578 -35.719 -32.906 1 57.94 181 ASP B N 1
ATOM 3506 C CA . ASP B 1 181 ? 19.75 -36.344 -34.219 1 57.94 181 ASP B CA 1
ATOM 3507 C C . ASP B 1 181 ? 20.812 -35.594 -35.031 1 57.94 181 ASP B C 1
ATOM 3509 O O . ASP B 1 181 ? 21.516 -36.188 -35.844 1 57.94 181 ASP B O 1
ATOM 3513 N N . GLN B 1 182 ? 20.781 -34.219 -34.969 1 58.59 182 GLN B N 1
ATOM 3514 C CA . GLN B 1 182 ? 21.719 -33.375 -35.719 1 58.59 182 GLN B CA 1
ATOM 3515 C C . GLN B 1 182 ? 22.578 -32.531 -34.781 1 58.59 182 GLN B C 1
ATOM 3517 O O . GLN B 1 182 ? 22.125 -32.156 -33.688 1 58.59 182 GLN B O 1
ATOM 3522 N N . PRO B 1 183 ? 23.938 -32.406 -35.219 1 55.78 183 PRO B N 1
ATOM 3523 C CA . PRO B 1 183 ? 24.812 -31.547 -34.406 1 55.78 183 PRO B CA 1
ATOM 3524 C C . PRO B 1 183 ? 24.281 -30.125 -34.281 1 55.78 183 PRO B C 1
ATOM 3526 O O . PRO B 1 183 ? 23.688 -29.594 -35.219 1 55.78 183 PRO B O 1
ATOM 3529 N N . VAL B 1 184 ? 23.891 -29.641 -33.125 1 57.59 184 VAL B N 1
ATOM 3530 C CA . VAL B 1 184 ? 23.5 -28.266 -32.875 1 57.59 184 VAL B CA 1
ATOM 3531 C C . VAL B 1 184 ? 24.672 -27.328 -33.156 1 57.59 184 VAL B C 1
ATOM 3533 O O . VAL B 1 184 ? 25.812 -27.625 -32.75 1 57.59 184 VAL B O 1
ATOM 3536 N N . ALA B 1 185 ? 24.594 -26.5 -34.188 1 54.59 185 ALA B N 1
ATOM 3537 C CA . ALA B 1 185 ? 25.656 -25.547 -34.438 1 54.59 185 ALA B CA 1
ATOM 3538 C C . ALA B 1 185 ? 26.062 -24.812 -33.156 1 54.59 185 ALA B C 1
ATOM 3540 O O . ALA B 1 185 ? 25.203 -24.281 -32.438 1 54.59 185 ALA B O 1
ATOM 3541 N N . GLY B 1 186 ? 27.234 -25.172 -32.531 1 59.31 186 GLY B N 1
ATOM 3542 C CA . GLY B 1 186 ? 27.812 -24.797 -31.25 1 59.31 186 GLY B CA 1
ATOM 3543 C C . GLY B 1 186 ? 27.578 -23.344 -30.891 1 59.31 186 GLY B C 1
ATOM 3544 O O . GLY B 1 186 ? 27.344 -23.016 -29.719 1 59.31 186 GLY B O 1
ATOM 3545 N N . GLY B 1 187 ? 27.688 -22.375 -31.828 1 67.06 187 GLY B N 1
ATOM 3546 C CA . GLY B 1 187 ? 27.797 -20.969 -31.438 1 67.06 187 GLY B CA 1
ATOM 3547 C C . GLY B 1 187 ? 26.469 -20.344 -31.094 1 67.06 187 GLY B C 1
ATOM 3548 O O . GLY B 1 187 ? 26.422 -19.312 -30.422 1 67.06 187 GLY B O 1
ATOM 3549 N N . GLN B 1 188 ? 25.359 -21.031 -31.312 1 83.19 188 GLN B N 1
ATOM 3550 C CA . GLN B 1 188 ? 24.078 -20.359 -31.141 1 83.19 188 GLN B CA 1
ATOM 3551 C C . GLN B 1 188 ? 23.297 -20.969 -29.984 1 83.19 188 GLN B C 1
ATOM 3553 O O . GLN B 1 188 ? 22.25 -20.438 -29.609 1 83.19 188 GLN B O 1
ATOM 3558 N N . PHE B 1 189 ? 23.938 -22.078 -29.344 1 88.56 189 PHE B N 1
ATOM 3559 C CA . PHE B 1 189 ? 23.219 -22.781 -28.297 1 88.56 189 PHE B CA 1
ATOM 3560 C C . PHE B 1 189 ? 24.109 -23 -27.078 1 88.56 189 PHE B C 1
ATOM 3562 O O . PHE B 1 189 ? 25.234 -23.484 -27.203 1 88.56 189 PHE B O 1
ATOM 3569 N N . THR B 1 190 ? 23.719 -22.516 -25.938 1 90.62 190 THR B N 1
ATOM 3570 C CA . THR B 1 190 ? 24.391 -22.719 -24.672 1 90.62 190 THR B CA 1
ATOM 3571 C C . THR B 1 190 ? 23.5 -23.469 -23.688 1 90.62 190 THR B C 1
ATOM 3573 O O . THR B 1 190 ? 22.312 -23.188 -23.594 1 90.62 190 THR B O 1
ATOM 3576 N N . LEU B 1 191 ? 24.109 -24.453 -23 1 91.69 191 LEU B N 1
ATOM 3577 C CA . LEU B 1 191 ? 23.328 -25.281 -22.078 1 91.69 191 LEU B CA 1
ATOM 3578 C C . LEU B 1 191 ? 23.906 -25.219 -20.672 1 91.69 191 LEU B C 1
ATOM 3580 O O . LEU B 1 191 ? 25.125 -25.359 -20.484 1 91.69 191 LEU B O 1
ATOM 3584 N N . TYR B 1 192 ? 23.016 -24.891 -19.719 1 94.75 192 TYR B N 1
ATOM 3585 C CA . TYR B 1 192 ? 23.344 -24.969 -18.297 1 94.75 192 TYR B CA 1
ATOM 3586 C C . TYR B 1 192 ? 22.562 -26.078 -17.625 1 94.75 192 TYR B C 1
ATOM 3588 O O . TYR B 1 192 ? 21.422 -26.359 -17.984 1 94.75 192 TYR B O 1
ATOM 3596 N N . VAL B 1 193 ? 23.266 -26.719 -16.594 1 95.12 193 VAL B N 1
ATOM 3597 C CA . VAL B 1 193 ? 22.609 -27.812 -15.891 1 95.12 193 VAL B CA 1
ATOM 3598 C C . VAL B 1 193 ? 22.547 -27.516 -14.398 1 95.12 193 VAL B C 1
ATOM 3600 O O . VAL B 1 193 ? 23.547 -27.125 -13.797 1 95.12 193 VAL B O 1
ATOM 3603 N N . HIS B 1 194 ? 21.359 -27.594 -13.867 1 94.5 194 HIS B N 1
ATOM 3604 C CA . HIS B 1 194 ? 21.094 -27.438 -12.445 1 94.5 194 HIS B CA 1
ATOM 3605 C C . HIS B 1 194 ? 21.016 -28.797 -11.75 1 94.5 194 HIS B C 1
ATOM 3607 O O . HIS B 1 194 ? 20.438 -29.75 -12.281 1 94.5 194 HIS B O 1
ATOM 3613 N N . GLU B 1 195 ? 21.578 -28.906 -10.648 1 90.38 195 GLU B N 1
ATOM 3614 C CA . GLU B 1 195 ? 21.672 -30.188 -9.961 1 90.38 195 GLU B CA 1
ATOM 3615 C C . GLU B 1 195 ? 20.312 -30.609 -9.414 1 90.38 195 GLU B C 1
ATOM 3617 O O . GLU B 1 195 ? 19.922 -31.781 -9.539 1 90.38 195 GLU B O 1
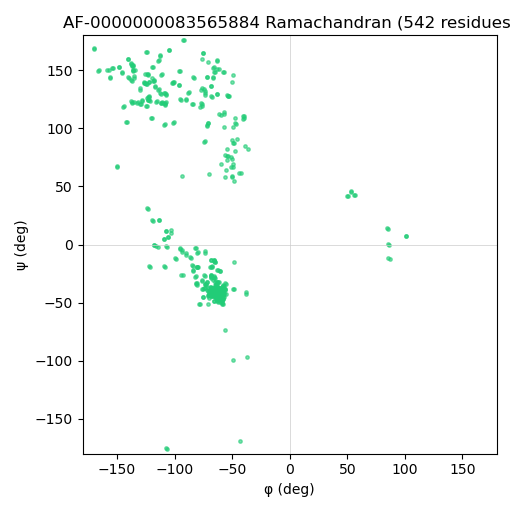ATOM 3622 N N . GLU B 1 196 ? 19.547 -29.688 -8.891 1 91.69 196 GLU B N 1
ATOM 3623 C CA . GLU B 1 196 ? 18.281 -30 -8.25 1 91.69 196 GLU B CA 1
ATOM 3624 C C . GLU B 1 196 ? 17.125 -29.844 -9.234 1 91.69 196 GLU B C 1
ATOM 3626 O O . GLU B 1 196 ? 17.172 -29.016 -10.148 1 91.69 196 GLU B O 1
ATOM 3631 N N . PRO B 1 197 ? 16.109 -30.641 -9.031 1 92.12 197 PRO B N 1
ATOM 3632 C CA . PRO B 1 197 ? 14.914 -30.484 -9.867 1 92.12 197 PRO B CA 1
ATOM 3633 C C . PRO B 1 197 ? 14.242 -29.125 -9.68 1 92.12 197 PRO B C 1
ATOM 3635 O O . PRO B 1 197 ? 14.383 -28.5 -8.625 1 92.12 197 PRO B O 1
ATOM 3638 N N . LEU B 1 198 ? 13.617 -28.719 -10.758 1 93.62 198 LEU B N 1
ATOM 3639 C CA . LEU B 1 198 ? 12.836 -27.484 -10.75 1 93.62 198 LEU B CA 1
ATOM 3640 C C . LEU B 1 198 ? 11.398 -27.75 -11.172 1 93.62 198 LEU B C 1
ATOM 3642 O O . LEU B 1 198 ? 11.133 -28.625 -11.992 1 93.62 198 LEU B O 1
ATOM 3646 N N . GLU B 1 199 ? 10.453 -27 -10.594 1 94 199 GLU B N 1
ATOM 3647 C CA . GLU B 1 199 ? 9.039 -27.203 -10.883 1 94 199 GLU B CA 1
ATOM 3648 C C . GLU B 1 199 ? 8.453 -26 -11.625 1 94 199 GLU B C 1
ATOM 3650 O O . GLU B 1 199 ? 7.254 -25.734 -11.531 1 94 199 GLU B O 1
ATOM 3655 N N . PHE B 1 200 ? 9.289 -25.266 -12.219 1 97.88 200 PHE B N 1
ATOM 3656 C CA . PHE B 1 200 ? 8.828 -24.141 -13.008 1 97.88 200 PHE B CA 1
ATOM 3657 C C . PHE B 1 200 ? 9.758 -23.875 -14.188 1 97.88 200 PHE B C 1
ATOM 3659 O O . PHE B 1 200 ? 10.93 -24.266 -14.156 1 97.88 200 PHE B O 1
ATOM 3666 N N . GLY B 1 201 ? 9.242 -23.312 -15.242 1 97.5 201 GLY B N 1
ATOM 3667 C CA . GLY B 1 201 ? 10.008 -22.891 -16.406 1 97.5 201 GLY B CA 1
ATOM 3668 C C . GLY B 1 201 ? 10.031 -21.375 -16.594 1 97.5 201 GLY B C 1
ATOM 3669 O O . GLY B 1 201 ? 9.188 -20.672 -16.047 1 97.5 201 GLY B O 1
ATOM 3670 N N . VAL B 1 202 ? 10.992 -20.938 -17.297 1 98.06 202 VAL B N 1
ATOM 3671 C CA . VAL B 1 202 ? 11.125 -19.531 -17.656 1 98.06 202 VAL B CA 1
ATOM 3672 C C . VAL B 1 202 ? 11.555 -19.406 -19.125 1 98.06 202 VAL B C 1
ATOM 3674 O O . VAL B 1 202 ? 12.32 -20.234 -19.625 1 98.06 202 VAL B O 1
ATOM 3677 N N . THR B 1 203 ? 11.039 -18.484 -19.766 1 97.88 203 THR B N 1
ATOM 3678 C CA . THR B 1 203 ? 11.531 -18.125 -21.094 1 97.88 203 THR B CA 1
ATOM 3679 C C . THR B 1 203 ? 11.586 -16.609 -21.25 1 97.88 203 THR B C 1
ATOM 3681 O O . THR B 1 203 ? 10.594 -15.914 -21.031 1 97.88 203 THR B O 1
ATOM 3684 N N . LEU B 1 204 ? 12.727 -16.109 -21.562 1 98.25 204 LEU B N 1
ATOM 3685 C CA . LEU B 1 204 ? 12.953 -14.688 -21.828 1 98.25 204 LEU B CA 1
ATOM 3686 C C . LEU B 1 204 ? 13.203 -14.445 -23.312 1 98.25 204 LEU B C 1
ATOM 3688 O O . LEU B 1 204 ? 14.102 -15.047 -23.906 1 98.25 204 LEU B O 1
ATOM 3692 N N . THR B 1 205 ? 12.398 -13.672 -23.875 1 97.75 205 THR B N 1
ATOM 3693 C CA . THR B 1 205 ? 12.641 -13.156 -25.219 1 97.75 205 THR B CA 1
ATOM 3694 C C . THR B 1 205 ? 13.016 -11.68 -25.172 1 97.75 205 THR B C 1
ATOM 3696 O O . THR B 1 205 ? 13.148 -11.102 -24.094 1 97.75 205 THR B O 1
ATOM 3699 N N . ASP B 1 206 ? 13.156 -11.102 -26.359 1 97 206 ASP B N 1
ATOM 3700 C CA . ASP B 1 206 ? 13.531 -9.688 -26.406 1 97 206 ASP B CA 1
ATOM 3701 C C . ASP B 1 206 ? 12.398 -8.805 -25.875 1 97 206 ASP B C 1
ATOM 3703 O O . ASP B 1 206 ? 12.648 -7.781 -25.25 1 97 206 ASP B O 1
ATOM 3707 N N . GLU B 1 207 ? 11.172 -9.297 -26.031 1 95.5 207 GLU B N 1
ATOM 3708 C CA . GLU B 1 207 ? 10.062 -8.391 -25.766 1 95.5 207 GLU B CA 1
ATOM 3709 C C . GLU B 1 207 ? 9.148 -8.93 -24.672 1 95.5 207 GLU B C 1
ATOM 3711 O O . GLU B 1 207 ? 8.367 -8.188 -24.078 1 95.5 207 GLU B O 1
ATOM 3716 N N . ARG B 1 208 ? 9.242 -10.25 -24.422 1 96.62 208 ARG B N 1
ATOM 3717 C CA . ARG B 1 208 ? 8.297 -10.883 -23.516 1 96.62 208 ARG B CA 1
ATOM 3718 C C . ARG B 1 208 ? 9 -11.875 -22.594 1 96.62 208 ARG B C 1
ATOM 3720 O O . ARG B 1 208 ? 10.109 -12.32 -22.875 1 96.62 208 ARG B O 1
ATOM 3727 N N . ALA B 1 209 ? 8.375 -12.07 -21.5 1 98.38 209 ALA B N 1
ATOM 3728 C CA . ALA B 1 209 ? 8.812 -13.109 -20.562 1 98.38 209 ALA B CA 1
ATOM 3729 C C . ALA B 1 209 ? 7.68 -14.086 -20.266 1 98.38 209 ALA B C 1
ATOM 3731 O O . ALA B 1 209 ? 6.504 -13.711 -20.281 1 98.38 209 ALA B O 1
ATOM 3732 N N . PHE B 1 210 ? 8.078 -15.367 -20.047 1 98.44 210 PHE B N 1
ATOM 3733 C CA . PHE B 1 210 ? 7.129 -16.422 -19.719 1 98.44 210 PHE B CA 1
ATOM 3734 C C . PHE B 1 210 ? 7.543 -17.141 -18.438 1 98.44 210 PHE B C 1
ATOM 3736 O O . PHE B 1 210 ? 8.727 -17.391 -18.219 1 98.44 210 PHE B O 1
ATOM 3743 N N . VAL B 1 211 ? 6.539 -17.438 -17.641 1 98.75 211 VAL B N 1
ATOM 3744 C CA . VAL B 1 211 ? 6.727 -18.344 -16.516 1 98.75 211 VAL B CA 1
ATOM 3745 C C . VAL B 1 211 ? 5.75 -19.516 -16.625 1 98.75 211 VAL B C 1
ATOM 3747 O O . VAL B 1 211 ? 4.547 -19.312 -16.797 1 98.75 211 VAL B O 1
ATOM 3750 N N . GLY B 1 212 ? 6.316 -20.656 -16.609 1 98.31 212 GLY B N 1
ATOM 3751 C CA . GLY B 1 212 ? 5.516 -21.875 -16.625 1 98.31 212 GLY B CA 1
ATOM 3752 C C . GLY B 1 212 ? 5.512 -22.594 -15.289 1 98.31 212 GLY B C 1
ATOM 3753 O O . GLY B 1 212 ? 6.57 -22.812 -14.695 1 98.31 212 GLY B O 1
ATOM 3754 N N . LEU B 1 213 ? 4.324 -22.906 -14.836 1 98.31 213 LEU B N 1
ATOM 3755 C CA . LEU B 1 213 ? 4.191 -23.672 -13.602 1 98.31 213 LEU B CA 1
ATOM 3756 C C . LEU B 1 213 ? 3.873 -25.141 -13.891 1 98.31 213 LEU B C 1
ATOM 3758 O O . LEU B 1 213 ? 3.088 -25.438 -14.797 1 98.31 213 LEU B O 1
ATOM 3762 N N . TYR B 1 214 ? 4.551 -25.984 -13.094 1 96.44 214 TYR B N 1
ATOM 3763 C CA . TYR B 1 214 ? 4.387 -27.422 -13.273 1 96.44 214 TYR B CA 1
ATOM 3764 C C . TYR B 1 214 ? 3.941 -28.094 -11.984 1 96.44 214 TYR B C 1
ATOM 3766 O O . TYR B 1 214 ? 4.34 -27.672 -10.891 1 96.44 214 TYR B O 1
ATOM 3774 N N . ASP B 1 215 ? 3.031 -29 -12.078 1 93.5 215 ASP B N 1
ATOM 3775 C CA . ASP B 1 215 ? 2.596 -29.859 -10.977 1 93.5 215 ASP B CA 1
ATOM 3776 C C . ASP B 1 215 ? 2.814 -31.344 -11.312 1 93.5 215 ASP B C 1
ATOM 3778 O O . ASP B 1 215 ? 2.123 -31.891 -12.172 1 93.5 215 ASP B O 1
ATOM 3782 N N . ASP B 1 216 ? 3.77 -31.953 -10.664 1 90 216 ASP B N 1
ATOM 3783 C CA . ASP B 1 216 ? 4.137 -33.344 -10.922 1 90 216 ASP B CA 1
ATOM 3784 C C . ASP B 1 216 ? 4.414 -33.562 -12.406 1 90 216 ASP B C 1
ATOM 3786 O O . ASP B 1 216 ? 3.854 -34.5 -13.008 1 90 216 ASP B O 1
ATOM 3790 N N . GLY B 1 217 ? 5.168 -32.656 -12.961 1 88.88 217 GLY B N 1
ATOM 3791 C CA . GLY B 1 217 ? 5.621 -32.781 -14.336 1 88.88 217 GLY B CA 1
ATOM 3792 C C . GLY B 1 217 ? 4.625 -32.25 -15.352 1 88.88 217 GLY B C 1
ATOM 3793 O O . GLY B 1 217 ? 4.953 -32.094 -16.531 1 88.88 217 GLY B O 1
ATOM 3794 N N . ALA B 1 218 ? 3.398 -31.984 -14.875 1 93.19 218 ALA B N 1
ATOM 3795 C CA . ALA B 1 218 ? 2.375 -31.469 -15.789 1 93.19 218 ALA B CA 1
ATOM 3796 C C . ALA B 1 218 ? 2.432 -29.953 -15.875 1 93.19 218 ALA B C 1
ATOM 3798 O O . ALA B 1 218 ? 2.518 -29.266 -14.859 1 93.19 218 ALA B O 1
ATOM 3799 N N . PHE B 1 219 ? 2.439 -29.484 -17.109 1 96.31 219 PHE B N 1
ATOM 3800 C CA . PHE B 1 219 ? 2.398 -28.047 -17.375 1 96.31 219 PHE B CA 1
ATOM 3801 C C . PHE B 1 219 ? 1.021 -27.469 -17.047 1 96.31 219 PHE B C 1
ATOM 3803 O O . PHE B 1 219 ? 0.099 -27.562 -17.859 1 96.31 219 PHE B O 1
ATOM 3810 N N . VAL B 1 220 ? 0.862 -26.734 -15.898 1 97.19 220 VAL B N 1
ATOM 3811 C CA . VAL B 1 220 ? -0.479 -26.484 -15.391 1 97.19 220 VAL B CA 1
ATOM 3812 C C . VAL B 1 220 ? -0.834 -25 -15.602 1 97.19 220 VAL B C 1
ATOM 3814 O O . VAL B 1 220 ? -2.006 -24.625 -15.531 1 97.19 220 VAL B O 1
ATOM 3817 N N . ALA B 1 221 ? 0.152 -24.156 -15.82 1 98.38 221 ALA B N 1
ATOM 3818 C CA . ALA B 1 221 ? -0.149 -22.75 -16.047 1 98.38 221 ALA B CA 1
ATOM 3819 C C . ALA B 1 221 ? 0.975 -22.078 -16.828 1 98.38 221 ALA B C 1
ATOM 3821 O O . ALA B 1 221 ? 2.148 -22.406 -16.656 1 98.38 221 ALA B O 1
ATOM 3822 N N . CYS B 1 222 ? 0.676 -21.172 -17.688 1 98.56 222 CYS B N 1
ATOM 3823 C CA . CYS B 1 222 ? 1.6 -20.344 -18.438 1 98.56 222 CYS B CA 1
ATOM 3824 C C . CYS B 1 222 ? 1.284 -18.859 -18.234 1 98.56 222 CYS B C 1
ATOM 3826 O O . CYS B 1 222 ? 0.164 -18.422 -18.5 1 98.56 222 CYS B O 1
ATOM 3828 N N . ILE B 1 223 ? 2.227 -18.109 -17.688 1 98.69 223 ILE B N 1
ATOM 3829 C CA . ILE B 1 223 ? 2.09 -16.672 -17.469 1 98.69 223 ILE B CA 1
ATOM 3830 C C . ILE B 1 223 ? 2.99 -15.922 -18.438 1 98.69 223 ILE B C 1
ATOM 3832 O O . ILE B 1 223 ? 4.168 -16.266 -18.594 1 98.69 223 ILE B O 1
ATOM 3836 N N . GLU B 1 224 ? 2.512 -14.961 -19.125 1 98.31 224 GLU B N 1
ATOM 3837 C CA . GLU B 1 224 ? 3.316 -14.164 -20.062 1 98.31 224 GLU B CA 1
ATOM 3838 C C . GLU B 1 224 ? 3.027 -12.68 -19.906 1 98.31 224 GLU B C 1
ATOM 3840 O O . GLU B 1 224 ? 1.904 -12.289 -19.578 1 98.31 224 GLU B O 1
ATOM 3845 N N . SER B 1 225 ? 4.004 -11.867 -20.031 1 98.25 225 SER B N 1
ATOM 3846 C CA . SER B 1 225 ? 3.846 -10.414 -20.016 1 98.25 225 SER B CA 1
ATOM 3847 C C . SER B 1 225 ? 5.016 -9.727 -20.719 1 98.25 225 SER B C 1
ATOM 3849 O O . SER B 1 225 ? 6.121 -10.258 -20.766 1 98.25 225 SER B O 1
ATOM 3851 N N . ASP B 1 226 ? 4.742 -8.586 -21.297 1 97.25 226 ASP B N 1
ATOM 3852 C CA . ASP B 1 226 ? 5.805 -7.762 -21.875 1 97.25 226 ASP B CA 1
ATOM 3853 C C . ASP B 1 226 ? 6.086 -6.543 -21 1 97.25 226 ASP B C 1
ATOM 3855 O O . ASP B 1 226 ? 6.879 -5.676 -21.359 1 97.25 226 ASP B O 1
ATOM 3859 N N . GLU B 1 227 ? 5.441 -6.535 -19.844 1 97.81 227 GLU B N 1
ATOM 3860 C CA . GLU B 1 227 ? 5.652 -5.418 -18.922 1 97.81 227 GLU B CA 1
ATOM 3861 C C . GLU B 1 227 ? 7.035 -5.488 -18.281 1 97.81 227 GLU B C 1
ATOM 3863 O O . GLU B 1 227 ? 7.496 -6.566 -17.906 1 97.81 227 GLU B O 1
ATOM 3868 N N . ALA B 1 228 ? 7.656 -4.332 -18.047 1 97.75 228 ALA B N 1
ATOM 3869 C CA . ALA B 1 228 ? 9.023 -4.242 -17.562 1 97.75 228 ALA B CA 1
ATOM 3870 C C . ALA B 1 228 ? 9.156 -4.867 -16.172 1 97.75 228 ALA B C 1
ATOM 3872 O O . ALA B 1 228 ? 10.109 -5.605 -15.906 1 97.75 228 ALA B O 1
ATOM 3873 N N . ALA B 1 229 ? 8.18 -4.605 -15.336 1 97.38 229 ALA B N 1
ATOM 3874 C CA . ALA B 1 229 ? 8.266 -5.113 -13.969 1 97.38 229 ALA B CA 1
ATOM 3875 C C . ALA B 1 229 ? 8.266 -6.637 -13.945 1 97.38 229 ALA B C 1
ATOM 3877 O O . ALA B 1 229 ? 9.031 -7.25 -13.195 1 97.38 229 ALA B O 1
ATOM 3878 N N . PHE B 1 230 ? 7.441 -7.234 -14.758 1 98.25 230 PHE B N 1
ATOM 3879 C CA . PHE B 1 230 ? 7.387 -8.688 -14.844 1 98.25 230 PHE B CA 1
ATOM 3880 C C . PHE B 1 230 ? 8.672 -9.242 -15.453 1 98.25 230 PHE B C 1
ATOM 3882 O O . PHE B 1 230 ? 9.25 -10.195 -14.93 1 98.25 230 PHE B O 1
ATOM 3889 N N . ARG B 1 231 ? 9.117 -8.625 -16.453 1 98.25 231 ARG B N 1
ATOM 3890 C CA . ARG B 1 231 ? 10.328 -9.086 -17.125 1 98.25 231 ARG B CA 1
ATOM 3891 C C . ARG B 1 231 ? 11.539 -8.992 -16.219 1 98.25 231 ARG B C 1
ATOM 3893 O O . ARG B 1 231 ? 12.344 -9.922 -16.125 1 98.25 231 ARG B O 1
ATOM 3900 N N . ASP B 1 232 ? 11.633 -7.875 -15.539 1 98.12 232 ASP B N 1
ATOM 3901 C CA . ASP B 1 232 ? 12.75 -7.695 -14.617 1 98.12 232 ASP B CA 1
ATOM 3902 C C . ASP B 1 232 ? 12.75 -8.773 -13.539 1 98.12 232 ASP B C 1
ATOM 3904 O O . ASP B 1 232 ? 13.797 -9.32 -13.195 1 98.12 232 ASP B O 1
ATOM 3908 N N . TRP B 1 233 ? 11.578 -9.039 -13.062 1 98.19 233 TRP B N 1
ATOM 3909 C CA . TRP B 1 233 ? 11.453 -10.078 -12.047 1 98.19 233 TRP B CA 1
ATOM 3910 C C . TRP B 1 233 ? 11.875 -11.43 -12.594 1 98.19 233 TRP B C 1
ATOM 3912 O O . TRP B 1 233 ? 12.617 -12.172 -11.945 1 98.19 233 TRP B O 1
ATOM 3922 N N . VAL B 1 234 ? 11.414 -11.781 -13.773 1 98.5 234 VAL B N 1
ATOM 3923 C CA . VAL B 1 234 ? 11.711 -13.078 -14.383 1 98.5 234 VAL B CA 1
ATOM 3924 C C . VAL B 1 234 ? 13.211 -13.18 -14.664 1 98.5 234 VAL B C 1
ATOM 3926 O O . VAL B 1 234 ? 13.805 -14.242 -14.484 1 98.5 234 VAL B O 1
ATOM 3929 N N . VAL B 1 235 ? 13.836 -12.086 -15.086 1 98.25 235 VAL B N 1
ATOM 3930 C CA . VAL B 1 235 ? 15.281 -12.055 -15.305 1 98.25 235 VAL B CA 1
ATOM 3931 C C . VAL B 1 235 ? 16.016 -12.375 -14 1 98.25 235 VAL B C 1
ATOM 3933 O O . VAL B 1 235 ? 16.953 -13.18 -13.992 1 98.25 235 VAL B O 1
ATOM 3936 N N . ASP B 1 236 ? 15.508 -11.766 -12.961 1 98.25 236 ASP B N 1
ATOM 3937 C CA . ASP B 1 236 ? 16.125 -12.016 -11.664 1 98.25 236 ASP B CA 1
ATOM 3938 C C . ASP B 1 236 ? 16 -13.492 -11.273 1 98.25 236 ASP B C 1
ATOM 3940 O O . ASP B 1 236 ? 16.953 -14.078 -10.75 1 98.25 236 ASP B O 1
ATOM 3944 N N . VAL B 1 237 ? 14.867 -14.094 -11.492 1 98 237 VAL B N 1
ATOM 3945 C CA . VAL B 1 237 ? 14.641 -15.5 -11.195 1 98 237 VAL B CA 1
ATOM 3946 C C . VAL B 1 237 ? 15.594 -16.359 -12.023 1 98 237 VAL B C 1
ATOM 3948 O O . VAL B 1 237 ? 16.266 -17.25 -11.484 1 98 237 VAL B O 1
ATOM 3951 N N . TYR B 1 238 ? 15.695 -16.094 -13.289 1 98.12 238 TYR B N 1
ATOM 3952 C CA . TYR B 1 238 ? 16.562 -16.859 -14.18 1 98.12 238 TYR B CA 1
ATOM 3953 C C . TYR B 1 238 ? 18.016 -16.766 -13.75 1 98.12 238 TYR B C 1
ATOM 3955 O O . TYR B 1 238 ? 18.688 -17.781 -13.609 1 98.12 238 TYR B O 1
ATOM 3963 N N . GLU B 1 239 ? 18.422 -15.484 -13.523 1 97.69 239 GLU B N 1
ATOM 3964 C CA . GLU B 1 239 ? 19.828 -15.258 -13.172 1 97.69 239 GLU B CA 1
ATOM 3965 C C . GLU B 1 239 ? 20.172 -15.922 -11.836 1 97.69 239 GLU B C 1
ATOM 3967 O O . GLU B 1 239 ? 21.297 -16.406 -11.656 1 97.69 239 GLU B O 1
ATOM 3972 N N . GLY B 1 240 ? 19.281 -15.898 -10.977 1 97 240 GLY B N 1
ATOM 3973 C CA . GLY B 1 240 ? 19.5 -16.578 -9.711 1 97 240 GLY B CA 1
ATOM 3974 C C . GLY B 1 240 ? 19.781 -18.062 -9.867 1 97 240 GLY B C 1
ATOM 3975 O O . GLY B 1 240 ? 20.641 -18.609 -9.18 1 97 240 GLY B O 1
ATOM 3976 N N . HIS B 1 241 ? 19.109 -18.75 -10.758 1 97.19 241 HIS B N 1
ATOM 3977 C CA . HIS B 1 241 ? 19.297 -20.172 -10.977 1 97.19 241 HIS B CA 1
ATOM 3978 C C . HIS B 1 241 ? 20.5 -20.438 -11.867 1 97.19 241 HIS B C 1
ATOM 3980 O O . HIS B 1 241 ? 21.219 -21.422 -11.664 1 97.19 241 HIS B O 1
ATOM 3986 N N . ARG B 1 242 ? 20.703 -19.531 -12.797 1 96.56 242 ARG B N 1
ATOM 3987 C CA . ARG B 1 242 ? 21.859 -19.688 -13.688 1 96.56 242 ARG B CA 1
ATOM 3988 C C . ARG B 1 242 ? 23.172 -19.609 -12.922 1 96.56 242 ARG B C 1
ATOM 3990 O O . ARG B 1 242 ? 24.109 -20.359 -13.203 1 96.56 242 ARG B O 1
ATOM 3997 N N . SER B 1 243 ? 23.141 -18.703 -11.938 1 95.88 243 SER B N 1
ATOM 3998 C CA . SER B 1 243 ? 24.359 -18.516 -11.156 1 95.88 243 SER B CA 1
ATOM 3999 C C . SER B 1 243 ? 24.703 -19.75 -10.352 1 95.88 243 SER B C 1
ATOM 4001 O O . SER B 1 243 ? 25.859 -19.938 -9.945 1 95.88 243 SER B O 1
ATOM 4003 N N . ARG B 1 244 ? 23.797 -20.672 -10.219 1 94.88 244 ARG B N 1
ATOM 4004 C CA . ARG B 1 244 ? 24 -21.875 -9.43 1 94.88 244 ARG B CA 1
ATOM 4005 C C . ARG B 1 244 ? 24.125 -23.109 -10.336 1 94.88 244 ARG B C 1
ATOM 4007 O O . ARG B 1 244 ? 24.172 -24.234 -9.844 1 94.88 244 ARG B O 1
ATOM 4014 N N . ALA B 1 245 ? 24.125 -22.875 -11.586 1 95.69 245 ALA B N 1
ATOM 4015 C CA . ALA B 1 245 ? 24.203 -23.953 -12.555 1 95.69 245 ALA B CA 1
ATOM 4016 C C . ALA B 1 245 ? 25.594 -24.047 -13.188 1 95.69 245 ALA B C 1
ATOM 4018 O O . ALA B 1 245 ? 26.406 -23.125 -13.039 1 95.69 245 ALA B O 1
ATOM 4019 N N . ARG B 1 246 ? 25.828 -25.188 -13.898 1 94.31 246 ARG B N 1
ATOM 4020 C CA . ARG B 1 246 ? 27.094 -25.422 -14.586 1 94.31 246 ARG B CA 1
ATOM 4021 C C . ARG B 1 246 ? 26.891 -25.469 -16.094 1 94.31 246 ARG B C 1
ATOM 4023 O O . ARG B 1 246 ? 25.969 -26.109 -16.578 1 94.31 246 ARG B O 1
ATOM 4030 N N . GLN B 1 247 ? 27.766 -24.75 -16.75 1 93.06 247 GLN B N 1
ATOM 4031 C CA . GLN B 1 247 ? 27.688 -24.812 -18.203 1 93.06 247 GLN B CA 1
ATOM 4032 C C . GLN B 1 247 ? 28.234 -26.141 -18.719 1 93.06 247 GLN B C 1
ATOM 4034 O O . GLN B 1 247 ? 29.25 -26.625 -18.234 1 93.06 247 GLN B O 1
ATOM 4039 N N . VAL B 1 248 ? 27.469 -26.734 -19.641 1 86.88 248 VAL B N 1
ATOM 4040 C CA . VAL B 1 248 ? 27.906 -28 -20.219 1 86.88 248 VAL B CA 1
ATOM 4041 C C . VAL B 1 248 ? 28.25 -27.797 -21.688 1 86.88 248 VAL B C 1
ATOM 4043 O O . VAL B 1 248 ? 27.578 -27.031 -22.391 1 86.88 248 VAL B O 1
ATOM 4046 N N . GLY B 1 249 ? 29.438 -28.297 -22.047 1 74.06 249 GLY B N 1
ATOM 4047 C CA . GLY B 1 249 ? 29.875 -28.219 -23.438 1 74.06 249 GLY B CA 1
ATOM 4048 C C . GLY B 1 249 ? 29.109 -29.156 -24.344 1 74.06 249 GLY B C 1
ATOM 4049 O O . GLY B 1 249 ? 28.844 -30.297 -23.984 1 74.06 249 GLY B O 1
ATOM 4050 N N . ILE B 1 250 ? 28.203 -28.797 -25.109 1 62.97 250 ILE B N 1
ATOM 4051 C CA . ILE B 1 250 ? 27.562 -29.656 -26.094 1 62.97 250 ILE B CA 1
ATOM 4052 C C . ILE B 1 250 ? 28.5 -29.891 -27.281 1 62.97 250 ILE B C 1
ATOM 4054 O O . ILE B 1 250 ? 29.016 -28.938 -27.859 1 62.97 250 ILE B O 1
ATOM 4058 N N . GLU B 1 251 ? 29.375 -30.906 -27.25 1 51.44 251 GLU B N 1
ATOM 4059 C CA . GLU B 1 251 ? 30.391 -31.25 -28.234 1 51.44 251 GLU B CA 1
ATOM 4060 C C . GLU B 1 251 ? 29.859 -31.078 -29.656 1 51.44 251 GLU B C 1
ATOM 4062 O O . GLU B 1 251 ? 28.75 -31.5 -29.969 1 51.44 251 GLU B O 1
ATOM 4067 N N . ALA B 1 252 ? 30.281 -30.156 -30.406 1 44.97 252 ALA B N 1
ATOM 4068 C CA . ALA B 1 252 ? 30.125 -30.016 -31.844 1 44.97 252 ALA B CA 1
ATOM 4069 C C . ALA B 1 252 ? 30.531 -31.297 -32.562 1 44.97 252 ALA B C 1
ATOM 4071 O O . ALA B 1 252 ? 31.641 -31.812 -32.375 1 44.97 252 ALA B O 1
ATOM 4072 N N . THR B 1 253 ? 29.688 -32.25 -32.812 1 41.25 253 THR B N 1
ATOM 4073 C CA . THR B 1 253 ? 30.078 -33.406 -33.594 1 41.25 253 THR B CA 1
ATOM 4074 C C . THR B 1 253 ? 30.766 -32.938 -34.906 1 41.25 253 THR B C 1
ATOM 4076 O O . THR B 1 253 ? 30.109 -32.406 -35.781 1 41.25 253 THR B O 1
ATOM 4079 N N . GLY B 1 254 ? 31.812 -32.219 -34.938 1 37.12 254 GLY B N 1
ATOM 4080 C CA . GLY B 1 254 ? 32.531 -31.984 -36.156 1 37.12 254 GLY B CA 1
ATOM 4081 C C . GLY B 1 254 ? 32.844 -33.281 -36.938 1 37.12 254 GLY B C 1
ATOM 4082 O O . GLY B 1 254 ? 32.875 -34.344 -36.344 1 37.12 254 GLY B O 1
ATOM 4083 N N . ALA B 1 255 ? 32.75 -33.375 -38.344 1 40.34 255 ALA B N 1
ATOM 4084 C CA . ALA B 1 255 ? 33.125 -34.312 -39.375 1 40.34 255 ALA B CA 1
ATOM 4085 C C . ALA B 1 255 ? 34.5 -34.938 -39.094 1 40.34 255 ALA B C 1
ATOM 4087 O O . ALA B 1 255 ? 35.438 -34.219 -38.812 1 40.34 255 ALA B O 1
ATOM 4088 N N . ARG B 1 256 ? 34.594 -36.125 -38.75 1 38.69 256 ARG B N 1
ATOM 4089 C CA . ARG B 1 256 ? 35.781 -36.938 -38.875 1 38.69 256 ARG B CA 1
ATOM 4090 C C . ARG B 1 256 ? 36.5 -36.625 -40.188 1 38.69 256 ARG B C 1
ATOM 4092 O O . ARG B 1 256 ? 35.938 -36.812 -41.25 1 38.69 256 ARG B O 1
ATOM 4099 N N . ASP B 1 257 ? 37.312 -35.688 -40.344 1 37.38 257 ASP B N 1
ATOM 4100 C CA . ASP B 1 257 ? 38.25 -35.562 -41.469 1 37.38 257 ASP B CA 1
ATOM 4101 C C . ASP B 1 257 ? 39 -36.844 -41.719 1 37.38 257 ASP B C 1
ATOM 4103 O O . ASP B 1 257 ? 39.688 -37.375 -40.844 1 37.38 257 ASP B O 1
ATOM 4107 N N . GLY B 1 258 ? 38.469 -37.844 -42.562 1 35.69 258 GLY B N 1
ATOM 4108 C CA . GLY B 1 258 ? 39.156 -38.969 -43.188 1 35.69 258 GLY B CA 1
ATOM 4109 C C . GLY B 1 258 ? 40.5 -38.594 -43.812 1 35.69 258 GLY B C 1
ATOM 4110 O O . GLY B 1 258 ? 40.562 -38.125 -44.938 1 35.69 258 GLY B O 1
ATOM 4111 N N . ASP B 1 259 ? 41.469 -38.125 -43.062 1 37.19 259 ASP B N 1
ATOM 4112 C CA . ASP B 1 259 ? 42.844 -37.906 -43.531 1 37.19 259 ASP B CA 1
ATOM 4113 C C . ASP B 1 259 ? 43.469 -39.219 -44.031 1 37.19 259 ASP B C 1
ATOM 4115 O O . ASP B 1 259 ? 43.781 -40.094 -43.25 1 37.19 259 ASP B O 1
ATOM 4119 N N . GLY B 1 260 ? 42.969 -39.781 -45.219 1 34.12 260 GLY B N 1
ATOM 4120 C CA . GLY B 1 260 ? 43.656 -40.75 -46.062 1 34.12 260 GLY B CA 1
ATOM 4121 C C . GLY B 1 260 ? 45.062 -40.344 -46.438 1 34.12 260 GLY B C 1
ATOM 4122 O O . GLY B 1 260 ? 45.281 -39.469 -47.281 1 34.12 260 GLY B O 1
ATOM 4123 N N . ASP B 1 261 ? 45.969 -40.281 -45.5 1 33.69 261 ASP B N 1
ATOM 4124 C CA . ASP B 1 261 ? 47.406 -40.094 -45.75 1 33.69 261 ASP B CA 1
ATOM 4125 C C . ASP B 1 261 ? 47.938 -41.188 -46.688 1 33.69 261 ASP B C 1
ATOM 4127 O O . ASP B 1 261 ? 47.969 -42.344 -46.344 1 33.69 261 ASP B O 1
ATOM 4131 N N . GLY B 1 262 ? 47.656 -41.062 -48.062 1 30.33 262 GLY B N 1
ATOM 4132 C CA . GLY B 1 262 ? 48.281 -41.781 -49.188 1 30.33 262 GLY B CA 1
ATOM 4133 C C . GLY B 1 262 ? 49.781 -41.75 -49.156 1 30.33 262 GLY B C 1
ATOM 4134 O O . GLY B 1 262 ? 50.406 -40.719 -49.375 1 30.33 262 GLY B O 1
ATOM 4135 N N . SER B 1 263 ? 50.438 -42.5 -48.25 1 29.55 263 SER B N 1
ATOM 4136 C CA . SER B 1 263 ? 51.875 -42.781 -48.219 1 29.55 263 SER B CA 1
ATOM 4137 C C . SER B 1 263 ? 52.344 -43.281 -49.562 1 29.55 263 SER B C 1
ATOM 4139 O O . SER B 1 263 ? 52 -44.406 -50 1 29.55 263 SER B O 1
ATOM 4141 N N . ALA B 1 264 ? 52.5 -42.406 -50.594 1 26.81 264 ALA B N 1
ATOM 4142 C CA . ALA B 1 264 ? 53.125 -42.688 -51.875 1 26.81 264 ALA B CA 1
ATOM 4143 C C . ALA B 1 264 ? 54.562 -43.219 -51.688 1 26.81 264 ALA B C 1
ATOM 4145 O O . ALA B 1 264 ? 55.469 -42.469 -51.312 1 26.81 264 ALA B O 1
ATOM 4146 N N . ALA B 1 265 ? 54.781 -44.375 -50.938 1 30 265 ALA B N 1
ATOM 4147 C CA . ALA B 1 265 ? 56.125 -44.938 -50.875 1 30 265 ALA B CA 1
ATOM 4148 C C . ALA B 1 265 ? 56.719 -45.031 -52.281 1 30 265 ALA B C 1
ATOM 4150 O O . ALA B 1 265 ? 56.188 -45.75 -53.125 1 30 265 ALA B O 1
ATOM 4151 N N . ASN B 1 266 ? 57.25 -43.875 -52.812 1 26.53 266 ASN B N 1
ATOM 4152 C CA . ASN B 1 266 ? 57.969 -43.812 -54.094 1 26.53 266 ASN B CA 1
ATOM 4153 C C . ASN B 1 266 ? 59.125 -44.781 -54.125 1 26.53 266 ASN B C 1
ATOM 4155 O O . ASN B 1 266 ? 60.125 -44.625 -53.375 1 26.53 266 ASN B O 1
ATOM 4159 N N . GLY B 1 267 ? 58.875 -46.125 -54.062 1 26.09 267 GLY B N 1
ATOM 4160 C CA . GLY B 1 267 ? 59.844 -47.188 -54.156 1 26.09 267 GLY B CA 1
ATOM 4161 C C . GLY B 1 267 ? 60.969 -46.906 -55.156 1 26.09 267 GLY B C 1
ATOM 4162 O O . GLY B 1 267 ? 62.125 -46.906 -54.812 1 26.09 267 GLY B O 1
ATOM 4163 N N . LEU B 1 268 ? 60.906 -47.375 -56.344 1 28.02 268 LEU B N 1
ATOM 4164 C CA . LEU B 1 268 ? 61.812 -48.312 -57.031 1 28.02 268 LEU B CA 1
ATOM 4165 C C . LEU B 1 268 ? 62.875 -47.531 -57.844 1 28.02 268 LEU B C 1
ATOM 4167 O O . LEU B 1 268 ? 62.562 -46.969 -58.875 1 28.02 268 LEU B O 1
ATOM 4171 N N . ASP B 1 269 ? 63.719 -46.625 -57.094 1 28.17 269 ASP B N 1
ATOM 4172 C CA . ASP B 1 269 ? 64.75 -46.031 -57.906 1 28.17 269 ASP B CA 1
ATOM 4173 C C . ASP B 1 269 ? 65.625 -47.094 -58.562 1 28.17 269 ASP B C 1
ATOM 4175 O O . ASP B 1 269 ? 66.25 -47.938 -57.875 1 28.17 269 ASP B O 1
ATOM 4179 N N . SER B 1 270 ? 65.438 -47.438 -59.875 1 26.94 270 SER B N 1
ATOM 4180 C CA . SER B 1 270 ? 66.188 -48.344 -60.75 1 26.94 270 SER B CA 1
ATOM 4181 C C . SER B 1 270 ? 67.688 -47.938 -60.812 1 26.94 270 SER B C 1
ATOM 4183 O O . SER B 1 270 ? 68.562 -48.812 -60.75 1 26.94 270 SER B O 1
ATOM 4185 N N . ASP B 1 271 ? 68.062 -46.812 -61.531 1 26.05 271 ASP B N 1
ATOM 4186 C CA . ASP B 1 271 ? 68.938 -46.938 -62.688 1 26.05 271 ASP B CA 1
ATOM 4187 C C . ASP B 1 271 ? 70.375 -47.156 -62.25 1 26.05 271 ASP B C 1
ATOM 4189 O O . ASP B 1 271 ? 70.812 -46.75 -61.125 1 26.05 271 ASP B O 1
ATOM 4193 N N . SER B 1 272 ? 71.375 -47.781 -63.25 1 31.12 272 SER B N 1
ATOM 4194 C CA . SER B 1 272 ? 72.625 -48.219 -63.875 1 31.12 272 SER B CA 1
ATOM 4195 C C . SER B 1 272 ? 73.625 -47.062 -63.906 1 31.12 272 SER B C 1
ATOM 4197 O O . SER B 1 272 ? 74.812 -47.25 -63.562 1 31.12 272 SER B O 1
ATOM 4199 N N . GLY B 1 273 ? 73.75 -46.375 -65.062 1 23.45 273 GLY B N 1
ATOM 4200 C CA . GLY B 1 273 ? 74.688 -45.344 -65.438 1 23.45 273 GLY B CA 1
ATOM 4201 C C . GLY B 1 273 ? 74.688 -44.156 -64.438 1 23.45 273 GLY B C 1
ATOM 4202 O O . GLY B 1 273 ? 73.688 -43.812 -63.906 1 23.45 273 GLY B O 1
#

Secondary structure (DSSP, 8-state):
-HHHHHHHHHS-HHHHHHHHHHHHS-B-HHHHHHHHT--HHHHHHHHHHHHHTTSEEEETTEEEE-HHHHHHHHHHHHHHHHHHHHHHTHHHHHHHHHH-TT--GGGGTT-EEEE-BTTBTTHHHHHHHHHHHT---SEEEEE--S--HHHHHHHHHHHHTT-EEEEEEEHHHHHHSPPPSS---GGGEEEEEESS--SEEEEE-SS-EEEEEEETTEEEEEEEE--HHHHHHHHHHHHHHHTTSEEE-------------------------/-HHHHHHHHHS-HHHHHHHHHHHHS-B-HHHHHHHHT--HHHHHHHHHHHHHTTSEEEETTEEEE-HHHHHHHHHHHHHHHHHHHHHHTHHHHHHHHHH-TT--GGGGTT-EEEE-BTTBTTHHHHHHHHHHHT---SEEEEE--S--HHHHHHHHHHHHTT-EEEEEEEHHHHHHSPPPSS---GGGEEEEEESS--SEEEEE-SS-EEEEEEETTEEEEEEEE--HHHHHHHHHHHHHHHTTSEEE-------------------------

Nearest PDB structures (foldseek):
  7oyk-assembly2_CCC  TM=8.766E-01  e=7.851E-03  Bacillus subtilis subsp. subtilis str. 168
  8tjj-assembly1_A  TM=3.418E-01  e=7.060E-04  uncultured bacterium
  8tjk-assembly1_B  TM=3.447E-01  e=7.060E-04  uncultured bacterium
  8bif-assembly2_C  TM=3.197E-01  e=2.386E-02  Photorhabdus laumondii subsp. laumondii TTO1
  8bif-assembly2_D-2  TM=2.689E-01  e=1.752E-02  Photorhabdus laumondii subsp. laumondii TTO1

pLDDT: mean 87.8, std 18.55, range [23.17, 98.75]

Organism: NCBI:txid148449